Protein 7Y8I (pdb70)

Organism: Olivierus martensii (NCBI:txid34649)

B-factor: mean 29.44, std 17.91, range [4.63, 102.07]

Structure (mmCIF, N/CA/C/O backbone):
data_7Y8I
#
_entry.id   7Y8I
#
_cell.length_a   69.113
_cell.length_b   85.776
_cell.length_c   106.238
_cell.angle_alpha   90.000
_cell.angle_beta   90.000
_cell.angle_gamma   90.000
#
_symmetry.space_group_name_H-M   'P 21 21 21'
#
loop_
_entity.id
_entity.type
_entity.pdbx_description
1 polymer Dscam
2 non-polymer 'PHOSPHATE ION'
3 non-polymer 'ISOPROPYL ALCOHOL'
4 non-polymer 'CHLORIDE ION'
5 non-polymer DI(HYDROXYETHYL)ETHER
6 water water
#
loop_
_atom_site.group_PDB
_atom_site.id
_atom_site.type_symbol
_atom_site.label_atom_id
_atom_site.label_alt_id
_atom_site.label_comp_id
_atom_site.label_asym_id
_atom_site.label_entity_id
_atom_site.label_seq_id
_atom_site.pdbx_PDB_ins_code
_atom_site.Cartn_x
_atom_site.Cartn_y
_atom_site.Cartn_z
_atom_site.occupancy
_atom_site.B_iso_or_equiv
_atom_site.auth_seq_id
_atom_site.auth_comp_id
_atom_site.auth_asym_id
_atom_site.auth_atom_id
_atom_site.pdbx_PDB_model_num
ATOM 1 N N . PRO A 1 4 ? 13.87366 28.21167 3.39236 1.000 47.06551 495 PRO A N 1
ATOM 2 C CA . PRO A 1 4 ? 12.48410 28.53765 3.01849 1.000 50.16540 495 PRO A CA 1
ATOM 3 C C . PRO A 1 4 ? 11.48412 27.81567 3.91731 1.000 51.39245 495 PRO A C 1
ATOM 4 O O . PRO A 1 4 ? 11.47876 26.58585 3.92493 1.000 51.67652 495 PRO A O 1
ATOM 15 N N . PRO A 1 5 ? 10.64926 28.56166 4.66814 1.000 53.45441 496 PRO A N 1
ATOM 16 C CA . PRO A 1 5 ? 9.88565 27.91952 5.74653 1.000 57.76877 496 PRO A CA 1
ATOM 17 C C . PRO A 1 5 ? 8.48225 27.47214 5.36161 1.000 51.30441 496 PRO A C 1
ATOM 18 O O . PRO A 1 5 ? 8.04468 27.65163 4.22070 1.000 44.31560 496 PRO A O 1
ATOM 29 N N . LEU A 1 6 ? 7.77791 26.87814 6.33270 1.000 47.01534 497 LEU A N 1
ATOM 30 C CA . LEU A 1 6 ? 6.45172 26.31402 6.13661 1.000 45.88155 497 LEU A CA 1
ATOM 31 C C . LEU A 1 6 ? 5.40845 27.30556 6.62453 1.000 44.63349 497 LEU A C 1
ATOM 32 O O . LEU A 1 6 ? 5.28751 27.50957 7.83995 1.000 45.17769 497 LEU A O 1
ATOM 48 N N . PRO A 1 7 ? 4.64567 27.94627 5.74061 1.000 40.64237 498 PRO A N 1
ATOM 49 C CA . PRO A 1 7 ? 3.64112 28.90609 6.21148 1.000 36.29312 498 PRO A CA 1
ATOM 50 C C . PRO A 1 7 ? 2.66424 28.25215 7.17257 1.000 31.25242 498 PRO A C 1
ATOM 51 O O . PRO A 1 7 ? 2.35341 27.06322 7.06552 1.000 32.09530 498 PRO A O 1
ATOM 62 N N . SER A 1 8 ? 2.19679 29.04614 8.13586 1.000 28.92533 499 SER A N 1
ATOM 63 C CA . SER A 1 8 ? 1.11271 28.65298 9.02750 1.000 27.34542 499 SER A CA 1
ATOM 64 C C . SER A 1 8 ? -0.15961 29.28136 8.46742 1.000 28.64365 499 SER A C 1
ATOM 65 O O . SER A 1 8 ? -0.31525 30.50843 8.48888 1.000 28.90204 499 SER A O 1
ATOM 73 N N . ILE A 1 9 ? -1.05371 28.45163 7.95397 1.000 24.91837 500 ILE A N 1
ATOM 74 C CA . ILE A 1 9 ? -2.22764 28.93713 7.24204 1.000 27.54297 500 ILE A CA 1
ATOM 75 C C . ILE A 1 9 ? -3.46979 28.65328 8.07230 1.000 23.31148 500 ILE A C 1
ATOM 76 O O . ILE A 1 9 ? -3.52581 27.69032 8.84672 1.000 20.39372 500 ILE A O 1
ATOM 92 N N . SER A 1 10 ? -4.47102 29.51627 7.90206 1.000 16.60243 501 SER A N 1
ATOM 93 C CA . SER A 1 10 ? -5.71299 29.46417 8.65709 1.000 17.53431 501 SER A CA 1
ATOM 94 C C . SER A 1 10 ? -6.87866 29.80057 7.73830 1.000 17.77389 501 SER A C 1
ATOM 95 O O . SER A 1 10 ? -6.80025 30.74047 6.93846 1.000 18.25464 501 SER A O 1
ATOM 103 N N . ILE A 1 11 ? -7.96625 29.05192 7.88104 1.000 9.06433 502 ILE A N 1
ATOM 104 C CA . ILE A 1 11 ? -9.13415 29.17412 7.02324 1.000 12.09772 502 ILE A CA 1
ATOM 105 C C . ILE A 1 11 ? -10.28944 29.78787 7.80188 1.000 11.52174 502 ILE A C 1
ATOM 106 O O . ILE A 1 11 ? -10.47097 29.52388 8.99882 1.000 9.21926 502 ILE A O 1
ATOM 122 N N . SER A 1 12 ? -11.06911 30.61160 7.11324 1.000 10.68369 503 SER A N 1
ATOM 123 C CA . SER A 1 12 ? -12.22496 31.26436 7.70978 1.000 9.45075 503 SER A CA 1
ATOM 124 C C . SER A 1 12 ? -13.19366 31.61551 6.58996 1.000 12.11552 503 SER A C 1
ATOM 125 O O . SER A 1 12 ? -12.91288 31.38856 5.40726 1.000 10.03868 503 SER A O 1
ATOM 133 N N . HIS A 1 13 ? -14.32944 32.20106 6.97310 1.000 10.48148 504 HIS A N 1
ATOM 134 C CA . HIS A 1 13 ? -15.35483 32.65289 6.03961 1.000 10.01245 504 HIS A CA 1
ATOM 135 C C . HIS A 1 13 ? -15.69838 31.56889 5.01586 1.000 9.40690 504 HIS A C 1
ATOM 136 O O . HIS A 1 13 ? -15.63221 31.77540 3.81446 1.000 12.85604 504 HIS A O 1
ATOM 149 N N . VAL A 1 14 ? -16.08994 30.40354 5.50841 1.000 11.66453 505 VAL A N 1
ATOM 150 C CA . VAL A 1 14 ? -16.40479 29.27968 4.63307 1.000 11.16094 505 VAL A CA 1
ATOM 151 C C . VAL A 1 14 ? -17.87033 29.41748 4.23176 1.000 16.10411 505 VAL A C 1
ATOM 152 O O . VAL A 1 14 ? -18.76297 29.16685 5.04510 1.000 15.88726 505 VAL A O 1
ATOM 165 N N . THR A 1 15 ? -18.11122 29.83497 2.98782 1.000 12.08110 506 THR A N 1
ATOM 166 C CA . THR A 1 15 ? -19.44671 30.02756 2.44133 1.000 15.28902 506 THR A CA 1
ATOM 167 C C . THR A 1 15 ? -19.76123 28.92076 1.42981 1.000 13.68891 506 THR A C 1
ATOM 168 O O . THR A 1 15 ? -18.99924 27.97182 1.26193 1.000 12.71595 506 THR A O 1
ATOM 179 N N . SER A 1 16 ? -20.90799 29.03961 0.75789 1.000 9.81579 507 SER A N 1
ATOM 180 C CA . SER A 1 16 ? -21.31696 28.06190 -0.23235 1.000 10.40257 507 SER A CA 1
ATOM 181 C C . SER A 1 16 ? -20.53779 28.20927 -1.53607 1.000 15.37300 507 SER A C 1
ATOM 182 O O . SER A 1 16 ? -20.66432 27.34576 -2.41919 1.000 12.26328 507 SER A O 1
ATOM 190 N N . SER A 1 17 ? -19.72733 29.26584 -1.66785 1.000 12.54305 508 SER A N 1
ATOM 191 C CA . SER A 1 17 ? -18.97218 29.46909 -2.89897 1.000 14.71067 508 SER A CA 1
ATOM 192 C C . SER A 1 17 ? -17.58963 30.07985 -2.68285 1.000 9.18375 508 SER A C 1
ATOM 193 O O . SER A 1 17 ? -16.94826 30.46039 -3.67191 1.000 12.14226 508 SER A O 1
ATOM 201 N N . SER A 1 18 ? -17.09661 30.17513 -1.45295 1.000 9.10870 509 SER A N 1
ATOM 202 C CA . SER A 1 18 ? -15.81447 30.82863 -1.21661 1.000 10.81854 509 SER A CA 1
ATOM 203 C C . SER A 1 18 ? -15.26052 30.44754 0.15014 1.000 9.36128 509 SER A C 1
ATOM 204 O O . SER A 1 18 ? -15.99284 29.99399 1.04611 1.000 9.67885 509 SER A O 1
ATOM 212 N N . VAL A 1 19 ? -13.93585 30.63820 0.28818 1.000 9.62836 510 VAL A N 1
ATOM 213 C CA . VAL A 1 19 ? -13.24022 30.54055 1.56311 1.000 8.31068 510 VAL A CA 1
ATOM 214 C C . VAL A 1 19 ? -12.17035 31.61776 1.59649 1.000 8.41514 510 VAL A C 1
ATOM 215 O O . VAL A 1 19 ? -11.70279 32.09424 0.56189 1.000 10.27028 510 VAL A O 1
ATOM 228 N N . GLN A 1 20 ? -11.75072 31.96419 2.80161 1.000 8.54878 511 GLN A N 1
ATOM 229 C CA . GLN A 1 20 ? -10.67175 32.91277 3.01877 1.000 12.77657 511 GLN A CA 1
ATOM 230 C C . GLN A 1 20 ? -9.51454 32.19478 3.69860 1.000 14.98352 511 GLN A C 1
ATOM 231 O O . GLN A 1 20 ? -9.71357 31.43813 4.65167 1.000 11.98427 511 GLN A O 1
ATOM 245 N N . LEU A 1 21 ? -8.31993 32.42324 3.19163 1.000 14.29071 512 LEU A N 1
ATOM 246 C CA . LEU A 1 21 ? -7.09155 31.90008 3.76135 1.000 13.60367 512 LEU A CA 1
ATOM 247 C C . LEU A 1 21 ? -6.31624 33.06858 4.35131 1.000 16.58693 512 LEU A C 1
ATOM 248 O O . LEU A 1 21 ? -6.28200 34.16121 3.77172 1.000 14.06979 512 LEU A O 1
ATOM 264 N N . ASN A 1 22 ? -5.73583 32.84191 5.52939 1.000 15.06948 513 ASN A N 1
ATOM 265 C CA . ASN A 1 22 ? -4.82935 33.78200 6.17687 1.000 23.97846 513 ASN A CA 1
ATOM 266 C C . ASN A 1 22 ? -3.54133 33.04502 6.52754 1.000 25.07918 513 ASN A C 1
ATOM 267 O O . ASN A 1 22 ? -3.54745 31.83030 6.74887 1.000 22.58833 513 ASN A O 1
ATOM 278 N N . TRP A 1 23 ? -2.42811 33.77228 6.55225 1.000 23.38688 514 TRP A N 1
ATOM 279 C CA . TRP A 1 23 ? -1.16609 33.11839 6.87159 1.000 27.63830 514 TRP A CA 1
ATOM 280 C C . TRP A 1 23 ? -0.15826 34.13940 7.37535 1.000 33.50004 514 TRP A C 1
ATOM 281 O O . TRP A 1 23 ? -0.37473 35.34967 7.30523 1.000 28.96786 514 TRP A O 1
ATOM 302 N N . GLU A 1 24 ? 0.94062 33.61725 7.91551 1.000 38.05164 515 GLU A N 1
ATOM 303 C CA . GLU A 1 24 ? 2.11033 34.41170 8.27662 1.000 48.41643 515 GLU A CA 1
ATOM 304 C C . GLU A 1 24 ? 3.34867 33.55521 8.01184 1.000 46.11776 515 GLU A C 1
ATOM 305 O O . GLU A 1 24 ? 3.25013 32.32230 7.94769 1.000 41.01019 515 GLU A O 1
ATOM 317 N N . GLN A 1 36 ? 7.30308 36.22140 -2.22885 1.000 35.61325 527 GLN A N 1
ATOM 318 C CA . GLN A 1 36 ? 6.55275 35.50539 -3.25268 1.000 40.57913 527 GLN A CA 1
ATOM 319 C C . GLN A 1 36 ? 5.94017 34.24730 -2.62219 1.000 42.14092 527 GLN A C 1
ATOM 320 O O . GLN A 1 36 ? 6.45876 33.71568 -1.64139 1.000 34.33173 527 GLN A O 1
ATOM 333 N N . TYR A 1 37 ? 4.82647 33.80193 -3.20117 1.000 45.49687 528 TYR A N 1
ATOM 334 C CA . TYR A 1 37 ? 4.17661 32.58079 -2.76426 1.000 37.61050 528 TYR A CA 1
ATOM 335 C C . TYR A 1 37 ? 3.70492 31.78927 -3.97166 1.000 37.07737 528 TYR A C 1
ATOM 336 O O . TYR A 1 37 ? 3.61696 32.30557 -5.08651 1.000 36.84522 528 TYR A O 1
ATOM 354 N N . LEU A 1 38 ? 3.39408 30.52410 -3.72346 1.000 29.81330 529 LEU A N 1
ATOM 355 C CA . LEU A 1 38 ? 2.71385 29.65988 -4.67714 1.000 22.94923 529 LEU A CA 1
ATOM 356 C C . LEU A 1 38 ? 1.47072 29.14718 -3.96498 1.000 21.85645 529 LEU A C 1
ATOM 357 O O . LEU A 1 38 ? 1.57135 28.54256 -2.89199 1.000 18.50351 529 LEU A O 1
ATOM 373 N N . LEU A 1 39 ? 0.30622 29.47343 -4.51224 1.000 19.62599 530 LEU A N 1
ATOM 374 C CA . LEU A 1 39 ? -0.98251 29.03431 -3.99180 1.000 14.55023 530 LEU A CA 1
ATOM 375 C C . LEU A 1 39 ? -1.61998 28.14730 -5.05131 1.000 12.62774 530 LEU A C 1
ATOM 376 O O . LEU A 1 39 ? -1.62638 28.50256 -6.23688 1.000 13.44924 530 LEU A O 1
ATOM 392 N N . GLU A 1 40 ? -2.12027 26.99187 -4.63390 1.000 11.90617 531 GLU A N 1
ATOM 393 C CA . GLU A 1 40 ? -2.82003 26.08643 -5.52594 1.000 9.08617 531 GLU A CA 1
ATOM 394 C C . GLU A 1 40 ? -4.07999 25.59661 -4.83966 1.000 8.82589 531 GLU A C 1
ATOM 395 O O . GLU A 1 40 ? -4.18049 25.58666 -3.60891 1.000 10.59558 531 GLU A O 1
ATOM 407 N N . PHE A 1 41 ? -5.04566 25.16861 -5.65491 1.000 9.05698 532 PHE A N 1
ATOM 408 C CA . PHE A 1 41 ? -6.25375 24.54179 -5.13759 1.000 8.97705 532 PHE A CA 1
ATOM 409 C C . PHE A 1 41 ? -6.64989 23.41395 -6.07452 1.000 9.29106 532 PHE A C 1
ATOM 410 O O . PHE A 1 41 ? -6.15346 23.29965 -7.20501 1.000 9.18999 532 PHE A O 1
ATOM 427 N N . ARG A 1 42 ? -7.53765 22.55598 -5.57309 1.000 9.17321 533 ARG A N 1
ATOM 428 C CA . ARG A 1 42 ? -8.07514 21.47534 -6.37740 1.000 5.98442 533 ARG A CA 1
ATOM 429 C C . ARG A 1 42 ? -9.38115 20.96358 -5.78879 1.000 11.96241 533 ARG A C 1
ATOM 430 O O . ARG A 1 42 ? -9.58503 20.98090 -4.57217 1.000 7.83686 533 ARG A O 1
ATOM 451 N N . GLY A 1 43 ? -10.26111 20.50360 -6.67395 1.000 8.97597 534 GLY A N 1
ATOM 452 C CA . GLY A 1 43 ? -11.31959 19.61518 -6.24910 1.000 13.02190 534 GLY A CA 1
ATOM 453 C C . GLY A 1 43 ? -10.73643 18.29744 -5.77617 1.000 19.33487 534 GLY A C 1
ATOM 454 O O . GLY A 1 43 ? -9.68348 17.85201 -6.23088 1.000 16.98364 534 GLY A O 1
ATOM 458 N N . ASP A 1 44 ? -11.41702 17.67248 -4.82120 1.000 19.54578 535 ASP A N 1
ATOM 459 C CA . ASP A 1 44 ? -10.81961 16.54210 -4.11527 1.000 30.39713 535 ASP A CA 1
ATOM 460 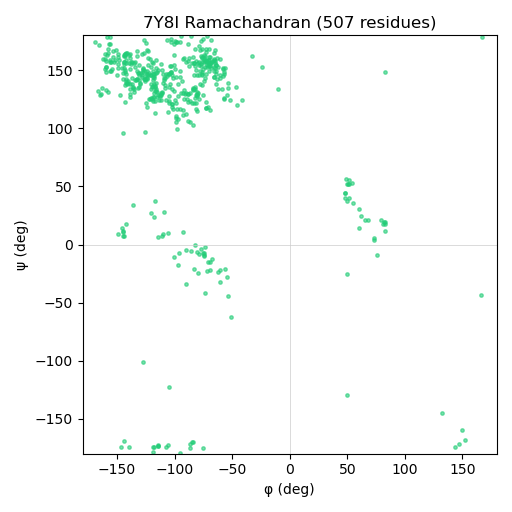C C . ASP A 1 44 ? -10.35071 15.47184 -5.09573 1.000 18.91303 535 ASP A C 1
ATOM 461 O O . ASP A 1 44 ? -11.09329 15.04712 -5.98060 1.000 24.22871 535 ASP A O 1
ATOM 470 N N . ASN A 1 45 ? -9.09496 15.06576 -4.94759 1.000 30.27806 536 ASN A N 1
ATOM 471 C CA . ASN A 1 45 ? -8.45990 13.98076 -5.68326 1.000 29.81972 536 ASN A CA 1
ATOM 472 C C . ASN A 1 45 ? -8.15518 14.32735 -7.13002 1.000 22.71424 536 ASN A C 1
ATOM 473 O O . ASN A 1 45 ? -7.66520 13.46131 -7.86096 1.000 28.43619 536 ASN A O 1
ATOM 484 N N . LYS A 1 46 ? -8.40016 15.56004 -7.56324 1.000 18.62116 537 LYS A N 1
ATOM 485 C CA . LYS A 1 46 ? -8.10662 15.97594 -8.92461 1.000 18.30776 537 LYS A CA 1
ATOM 486 C C . LYS A 1 46 ? -6.74332 16.65113 -8.97779 1.000 20.66225 537 LYS A C 1
ATOM 487 O O . LYS A 1 46 ? -6.02325 16.74735 -7.98147 1.000 19.00849 537 LYS A O 1
ATOM 506 N N . ASP A 1 47 ? -6.36927 17.09604 -10.17477 1.000 15.43785 538 ASP A N 1
ATOM 507 C CA . ASP A 1 47 ? -5.10242 17.78912 -10.34085 1.000 13.47276 538 ASP A CA 1
ATOM 508 C C . ASP A 1 47 ? -5.16789 19.18880 -9.75725 1.000 11.92289 538 ASP A C 1
ATOM 509 O O . ASP A 1 47 ? -6.23158 19.82524 -9.72474 1.000 14.21392 538 ASP A O 1
ATOM 518 N N . TRP A 1 48 ? -4.00266 19.67940 -9.34146 1.000 9.79981 539 TRP A N 1
ATOM 519 C CA . TRP A 1 48 ? -3.88217 20.98263 -8.71283 1.000 12.56777 539 TRP A CA 1
ATOM 520 C C . TRP A 1 48 ? -3.90296 22.08754 -9.75501 1.000 11.87634 539 TRP A C 1
ATOM 521 O O . TRP A 1 48 ? -3.39142 21.93279 -10.86436 1.000 15.37933 539 TRP A O 1
ATOM 542 N N . ILE A 1 49 ? -4.48588 23.21799 -9.37567 1.000 11.22502 540 ILE A N 1
ATOM 543 C CA . ILE A 1 49 ? -4.57172 24.41128 -10.20834 1.000 8.65440 540 ILE A CA 1
ATOM 544 C C . ILE A 1 49 ? -3.80956 25.53890 -9.51479 1.000 13.17705 540 ILE A C 1
ATOM 545 O O . ILE A 1 49 ? -4.11073 25.88507 -8.36871 1.000 11.08924 540 ILE A O 1
ATOM 561 N N . LYS A 1 50 ? -2.83427 26.12013 -10.21293 1.000 12.38219 541 LYS A N 1
ATOM 562 C CA . LYS A 1 50 ? -2.02881 27.18971 -9.64110 1.000 12.03529 541 LYS A CA 1
ATOM 563 C C . LYS A 1 50 ? -2.78303 28.51406 -9.70330 1.000 12.96161 541 LYS A C 1
ATOM 564 O O . LYS A 1 50 ? -3.27918 28.91345 -10.76565 1.000 15.22747 541 LYS A O 1
ATOM 583 N N . LEU A 1 51 ? -2.83314 29.21086 -8.57507 1.000 11.26380 542 LEU A N 1
ATOM 584 C CA . LEU A 1 51 ? -3.61626 30.42735 -8.45708 1.000 15.86351 542 LEU A CA 1
ATOM 585 C C . LEU A 1 51 ? -2.71461 31.65242 -8.46333 1.000 20.98071 542 LEU A C 1
ATOM 586 O O . LEU A 1 51 ? -1.58518 31.62628 -7.96355 1.000 17.87006 542 LEU A O 1
ATOM 602 N N . HIS A 1 52 ? -3.23045 32.73231 -9.02726 1.000 18.96354 543 HIS A N 1
ATOM 603 C CA . HIS A 1 52 ? -2.54082 34.01245 -8.98551 1.000 24.15356 543 HIS A CA 1
ATOM 604 C C . HIS A 1 52 ? -2.82350 34.66249 -7.64040 1.000 24.98714 543 HIS A C 1
ATOM 605 O O . HIS A 1 52 ? -3.98300 34.85485 -7.26909 1.000 26.49753 543 HIS A O 1
ATOM 618 N N . ILE A 1 53 ? -1.77234 34.96376 -6.89192 1.000 25.88229 544 ILE A N 1
ATOM 619 C CA . ILE A 1 53 ? -1.90309 35.76306 -5.67694 1.000 33.44585 544 ILE A CA 1
ATOM 620 C C . ILE A 1 53 ? -0.78128 36.79647 -5.68070 1.000 34.21955 544 ILE A C 1
ATOM 621 O O . ILE A 1 53 ? 0.38563 36.45333 -5.93649 1.000 32.00116 544 ILE A O 1
ATOM 637 N N . PRO A 1 54 ? -1.07118 38.05501 -5.38527 1.000 39.09349 545 PRO A N 1
ATOM 638 C CA . PRO A 1 54 ? -0.02786 39.08092 -5.44419 1.000 50.18818 545 PRO A CA 1
ATOM 639 C C . PRO A 1 54 ? 0.89760 39.01618 -4.23859 1.000 45.89047 545 PRO A C 1
ATOM 640 O O . PRO A 1 54 ? 0.59147 38.41359 -3.20613 1.000 42.86364 545 PRO A O 1
ATOM 651 N N . ASN A 1 55 ? 2.05646 39.65138 -4.39845 1.000 46.78861 546 ASN A N 1
ATOM 652 C CA . ASN A 1 55 ? 3.02468 39.72450 -3.31811 1.000 45.64866 546 ASN A CA 1
ATOM 653 C C . ASN A 1 55 ? 2.53454 40.68831 -2.23957 1.000 40.03135 546 ASN A C 1
ATOM 654 O O . ASN A 1 55 ? 1.60352 41.47509 -2.43946 1.000 42.13459 546 ASN A O 1
ATOM 665 N N . ASN A 1 56 ? 3.17605 40.61201 -1.07471 1.000 46.05356 547 ASN A N 1
ATOM 666 C CA . ASN A 1 56 ? 2.84866 41.48191 0.05321 1.000 45.64965 547 ASN A CA 1
ATOM 667 C C . ASN A 1 56 ? 1.36434 41.38247 0.40436 1.000 53.28626 547 ASN A C 1
ATOM 668 O O . ASN A 1 56 ? 0.72011 42.36348 0.78205 1.000 55.89663 547 ASN A O 1
ATOM 679 N N . ARG A 1 57 ? 0.81917 40.17422 0.26870 1.000 54.04191 548 ARG A N 1
ATOM 680 C CA . ARG A 1 57 ? -0.51982 39.83781 0.72839 1.000 46.05966 548 ARG A CA 1
ATOM 681 C C . ARG A 1 57 ? -0.39936 38.78591 1.81727 1.000 38.91347 548 ARG A C 1
ATOM 682 O O . ARG A 1 57 ? 0.43824 37.88089 1.72056 1.000 35.50398 548 ARG A O 1
ATOM 703 N N . LYS A 1 58 ? -1.20197 38.91899 2.87157 1.000 35.71208 549 LYS A N 1
ATOM 704 C CA . LYS A 1 58 ? -1.21726 37.95138 3.96117 1.000 32.48877 549 LYS A CA 1
ATOM 705 C C . LYS A 1 58 ? -2.54867 37.20941 4.04322 1.000 27.21524 549 LYS A C 1
ATOM 706 O O . LYS A 1 58 ? -2.76912 36.43968 4.98477 1.000 22.81718 549 LYS A O 1
ATOM 725 N N . SER A 1 59 ? -3.43944 37.41372 3.07792 1.000 21.62920 550 SER A N 1
ATOM 726 C CA . SER A 1 59 ? -4.73912 36.76017 3.08067 1.000 22.96556 550 SER A CA 1
ATOM 727 C C . SER A 1 59 ? -5.21428 36.65519 1.63922 1.000 23.68392 550 SER A C 1
ATOM 728 O O . SER A 1 59 ? -4.65787 37.28222 0.73181 1.000 19.77255 550 SER A O 1
ATOM 736 N N . PHE A 1 60 ? -6.24601 35.84083 1.42491 1.000 17.89567 551 PHE A N 1
ATOM 737 C CA . PHE A 1 60 ? -6.68457 35.57063 0.06153 1.000 16.11021 551 PHE A CA 1
ATOM 738 C C . PHE A 1 60 ? -8.07443 34.96484 0.10727 1.000 17.23354 551 PHE A C 1
ATOM 739 O O . PHE A 1 60 ? -8.30872 34.01851 0.86096 1.000 12.42851 551 PHE A O 1
ATOM 756 N N . VAL A 1 61 ? -8.99301 35.51358 -0.68167 1.000 16.31623 552 VAL A N 1
ATOM 757 C CA . VAL A 1 61 ? -10.34522 34.97614 -0.78153 1.000 13.96445 552 VAL A CA 1
ATOM 758 C C . VAL A 1 61 ? -10.43806 34.19272 -2.08034 1.000 16.30093 552 VAL A C 1
ATOM 759 O O . VAL A 1 61 ? -10.24877 34.75276 -3.16612 1.000 16.46100 552 VAL A O 1
ATOM 772 N N . LEU A 1 62 ? -10.69832 32.89500 -1.96965 1.000 13.69397 553 LEU A N 1
ATOM 773 C CA . LEU A 1 62 ? -10.93597 32.04737 -3.13646 1.000 13.77740 553 LEU A CA 1
ATOM 774 C C . LEU A 1 62 ? -12.44288 32.03182 -3.38119 1.000 13.43453 553 LEU A C 1
ATOM 775 O O . LEU A 1 62 ? -13.20537 31.49339 -2.56754 1.000 12.94783 553 LEU A O 1
ATOM 791 N N . ASN A 1 63 ? -12.87417 32.64226 -4.47806 1.000 15.36772 554 ASN A N 1
ATOM 792 C CA . ASN A 1 63 ? -14.28113 32.69044 -4.84413 1.000 13.28353 554 ASN A CA 1
ATOM 793 C C . ASN A 1 63 ? -14.57249 31.68687 -5.96402 1.000 14.73977 554 ASN A C 1
ATOM 794 O O . ASN A 1 63 ? -13.68051 31.00934 -6.47459 1.000 14.08506 554 ASN A O 1
ATOM 805 N N . GLY A 1 64 ? -15.84676 31.59223 -6.35336 1.000 14.32898 555 GLY A N 1
ATOM 806 C CA . GLY A 1 64 ? -16.22208 30.81470 -7.52548 1.000 12.27497 555 GLY A CA 1
ATOM 807 C C . GLY A 1 64 ? -16.29656 29.31861 -7.33928 1.000 11.04954 555 GLY A C 1
ATOM 808 O O . GLY A 1 64 ? -16.23764 28.57775 -8.32515 1.000 13.54939 555 GLY A O 1
ATOM 812 N N . LEU A 1 65 ? -16.43787 28.84804 -6.11104 1.000 7.71304 556 LEU A N 1
ATOM 813 C CA . LEU A 1 65 ? -16.48574 27.42301 -5.81689 1.000 11.25090 556 LEU A CA 1
ATOM 814 C C . LEU A 1 65 ? -17.91386 26.89300 -5.85574 1.000 10.58391 556 LEU A C 1
ATOM 815 O O . LEU A 1 65 ? -18.87363 27.63496 -5.66975 1.000 13.53964 556 LEU A O 1
ATOM 831 N N . ASP A 1 66 ? -18.03302 25.58285 -6.08451 1.000 8.23558 557 ASP A N 1
ATOM 832 C CA . ASP A 1 66 ? -19.30278 24.89414 -5.94966 1.000 8.05641 557 ASP A CA 1
ATOM 833 C C . ASP A 1 66 ? -19.66246 24.70650 -4.47708 1.000 12.98303 557 ASP A C 1
ATOM 834 O O . ASP A 1 66 ? -18.79833 24.69754 -3.59455 1.000 9.19316 557 ASP A O 1
ATOM 843 N N . SER A 1 67 ? -20.96102 24.54452 -4.21642 1.000 8.14346 558 SER A N 1
ATOM 844 C CA . SER A 1 67 ? -21.45945 24.34752 -2.86582 1.000 9.34738 558 SER A CA 1
ATOM 845 C C . SER A 1 67 ? -21.38133 22.87432 -2.47230 1.000 12.30142 558 SER A C 1
ATOM 846 O O . SER A 1 67 ? -21.34718 21.97013 -3.31193 1.000 9.75486 558 SER A O 1
ATOM 854 N N . SER A 1 68 ? -21.32389 22.65386 -1.16041 1.000 9.86922 559 SER A N 1
ATOM 855 C CA . SER A 1 68 ? -21.24665 21.32691 -0.55508 1.000 9.35092 559 SER A CA 1
ATOM 856 C C . SER A 1 68 ? -20.18633 20.44900 -1.19798 1.000 14.98059 559 SER A C 1
ATOM 857 O O . SER A 1 68 ? -20.38186 19.24089 -1.37043 1.000 10.94248 559 SER A O 1
ATOM 865 N N . ARG A 1 69 ? -19.02808 21.04400 -1.51985 1.000 8.94762 560 ARG A N 1
ATOM 866 C CA . ARG A 1 69 ? -17.99562 20.31272 -2.24154 1.000 7.43403 560 ARG A CA 1
ATOM 867 C C . ARG A 1 69 ? -16.66365 20.35796 -1.50580 1.000 11.17725 560 ARG A C 1
ATOM 868 O O . ARG A 1 69 ? -16.27730 21.38977 -0.95333 1.000 6.90286 560 ARG A O 1
ATOM 889 N N . ARG A 1 70 ? -15.96475 19.22806 -1.52309 1.000 10.45680 561 ARG A N 1
ATOM 890 C CA . ARG A 1 70 ? -14.64631 19.10987 -0.90800 1.000 13.85970 561 ARG A CA 1
ATOM 891 C C . ARG A 1 70 ? -13.56838 19.67566 -1.82620 1.000 14.24118 561 ARG A C 1
ATOM 892 O O . ARG A 1 70 ? -13.48707 19.30439 -2.99893 1.000 10.76581 561 ARG A O 1
ATOM 913 N N . TYR A 1 71 ? -12.73028 20.55559 -1.27467 1.000 10.36126 562 TYR A N 1
ATOM 914 C CA . TYR A 1 71 ? -11.58448 21.12036 -1.96231 1.000 9.80363 562 TYR A CA 1
ATOM 915 C C . TYR A 1 71 ? -10.36621 21.03561 -1.05690 1.000 12.72409 562 TYR A C 1
ATOM 916 O O . TYR A 1 71 ? -10.46588 20.82083 0.15967 1.000 9.45075 562 TYR A O 1
ATOM 934 N N . GLN A 1 72 ? -9.20712 21.25348 -1.65840 1.000 12.01721 563 GLN A N 1
ATOM 935 C CA . GLN A 1 72 ? -7.97462 21.47006 -0.91708 1.000 11.64484 563 GLN A CA 1
ATOM 936 C C . GLN A 1 72 ? -7.31167 22.74153 -1.41084 1.000 10.93706 563 GLN A C 1
ATOM 937 O O . GLN A 1 72 ? -7.41214 23.09601 -2.58580 1.000 8.77469 563 GLN A O 1
ATOM 951 N N . LEU A 1 73 ? -6.68949 23.45519 -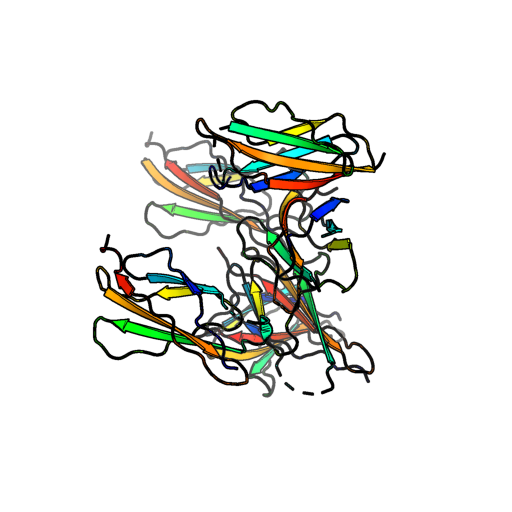0.48378 1.000 8.68202 564 LEU A N 1
ATOM 952 C CA . LEU A 1 73 ? -5.83295 24.58589 -0.78632 1.000 8.45567 564 LEU A CA 1
ATOM 953 C C . LEU A 1 73 ? -4.44293 24.23728 -0.25935 1.000 12.05507 564 LEU A C 1
ATOM 954 O O . LEU A 1 73 ? -4.31272 23.52675 0.74629 1.000 11.74208 564 LEU A O 1
ATOM 970 N N . ARG A 1 74 ? -3.40224 24.70436 -0.94716 1.000 12.85039 565 ARG A N 1
ATOM 971 C CA . ARG A 1 74 ? -2.05239 24.59307 -0.41438 1.000 14.74763 565 ARG A CA 1
ATOM 972 C C . ARG A 1 74 ? -1.25618 25.83744 -0.76529 1.000 12.75093 565 ARG A C 1
ATOM 973 O O . ARG A 1 74 ? -1.44925 26.45163 -1.81521 1.000 12.59858 565 ARG A O 1
ATOM 994 N N . LEU A 1 75 ? -0.35697 26.20067 0.14815 1.000 12.26135 566 LEU A N 1
ATOM 995 C CA . LEU A 1 75 ? 0.44765 27.40995 0.03954 1.000 14.40679 566 LEU A CA 1
ATOM 996 C C . LEU A 1 75 ? 1.88329 27.07749 0.42322 1.000 13.47849 566 LEU A C 1
ATOM 997 O O . LEU A 1 75 ? 2.11071 26.41071 1.43694 1.000 14.13628 566 LEU A O 1
ATOM 1013 N N . ALA A 1 76 ? 2.82772 27.55795 -0.37580 1.000 14.91296 567 ALA A N 1
ATOM 1014 C CA . ALA A 1 76 ? 4.25063 27.46224 -0.08772 1.000 16.75905 567 ALA A CA 1
ATOM 1015 C C . ALA A 1 76 ? 4.85738 28.84993 -0.23411 1.000 20.73825 567 ALA A C 1
ATOM 1016 O O . ALA A 1 76 ? 4.39675 29.66595 -1.03920 1.000 20.55576 567 ALA A O 1
ATOM 1023 N N . ALA A 1 77 ? 5.87566 29.12040 0.56755 1.000 19.73446 568 ALA A N 1
ATOM 1024 C CA . ALA A 1 77 ? 6.57722 30.39328 0.50364 1.000 24.18128 568 ALA A CA 1
ATOM 1025 C C . ALA A 1 77 ? 7.80914 30.25870 -0.38667 1.000 28.83123 568 ALA A C 1
ATOM 1026 O O . ALA A 1 77 ? 8.41313 29.18721 -0.49202 1.000 30.78214 568 ALA A O 1
ATOM 1033 N N . TYR A 1 78 ? 8.16223 31.36385 -1.03721 1.000 32.51084 569 TYR A N 1
ATOM 1034 C CA . TYR A 1 78 ? 9.26018 31.42984 -1.98697 1.000 37.65242 569 TYR A CA 1
ATOM 1035 C C . TYR A 1 78 ? 10.31124 32.40705 -1.47493 1.000 42.86072 569 TYR A C 1
ATOM 1036 O O . TYR A 1 78 ? 9.98578 33.41464 -0.83490 1.000 43.23330 569 TYR A O 1
ATOM 1054 N N . ASN A 1 79 ? 11.57413 32.11166 -1.77005 1.000 46.56952 570 ASN A N 1
ATOM 1055 C CA . ASN A 1 79 ? 12.63331 33.11868 -1.74229 1.000 52.13198 570 ASN A CA 1
ATOM 1056 C C . ASN A 1 79 ? 13.53783 32.84829 -2.94096 1.000 45.46475 570 ASN A C 1
ATOM 1057 O O . ASN A 1 79 ? 13.24840 31.98135 -3.77442 1.000 38.78364 570 ASN A O 1
ATOM 1068 N N . ARG A 1 80 ? 14.64320 33.59210 -3.03450 1.000 53.16882 571 ARG A N 1
ATOM 1069 C CA . ARG A 1 80 ? 15.48442 33.50080 -4.22558 1.000 59.38549 571 ARG A CA 1
ATOM 1070 C C . ARG A 1 80 ? 16.06597 32.10626 -4.42129 1.000 49.14378 571 ARG A C 1
ATOM 1071 O O . ARG A 1 80 ? 16.40847 31.74141 -5.55242 1.000 49.01634 571 ARG A O 1
ATOM 1075 N N . TYR A 1 81 ? 16.17387 31.31613 -3.35335 1.000 41.67821 572 TYR A N 1
ATOM 1076 C CA . TYR A 1 81 ? 16.75294 29.98329 -3.46108 1.000 45.55380 572 TYR A CA 1
ATOM 1077 C C . TYR A 1 81 ? 15.74803 28.93608 -3.92869 1.000 46.86105 572 TYR A C 1
ATOM 1078 O O . TYR A 1 81 ? 16.15995 27.88198 -4.42511 1.000 39.42590 572 TYR A O 1
ATOM 1096 N N . GLY A 1 82 ? 14.45578 29.19337 -3.77547 1.000 44.46821 573 GLY A N 1
ATOM 1097 C CA . GLY A 1 82 ? 13.43221 28.23937 -4.15089 1.000 35.17476 573 GLY A CA 1
ATOM 1098 C C . GLY A 1 82 ? 12.24473 28.35906 -3.21611 1.000 34.29238 573 GLY A C 1
ATOM 1099 O O . GLY A 1 82 ? 12.16612 29.27059 -2.39767 1.000 30.46830 573 GLY A O 1
ATOM 1103 N N . ARG A 1 83 ? 11.31404 27.41687 -3.35988 1.000 27.01284 574 ARG A N 1
ATOM 1104 C CA . ARG A 1 83 ? 10.16089 27.34558 -2.47737 1.000 29.67561 574 ARG A CA 1
ATOM 1105 C C . ARG A 1 83 ? 10.33784 26.27504 -1.40560 1.000 24.60848 574 ARG A C 1
ATOM 1106 O O . ARG A 1 83 ? 11.03585 25.27544 -1.60147 1.000 20.86299 574 ARG A O 1
ATOM 1127 N N . GLY A 1 84 ? 9.65095 26.47473 -0.29134 1.000 19.72575 575 GLY A N 1
ATOM 1128 C CA . GLY A 1 84 ? 9.56365 25.47728 0.74397 1.000 19.58319 575 GLY A CA 1
ATOM 1129 C C . GLY A 1 84 ? 8.47130 24.46614 0.46092 1.000 18.94360 575 GLY A C 1
ATOM 1130 O O . GLY A 1 84 ? 7.90105 24.38557 -0.62829 1.000 14.88063 575 GLY A O 1
ATOM 1134 N N . ASP A 1 85 ? 8.20038 23.65685 1.47267 1.000 11.99198 576 ASP A N 1
ATOM 1135 C CA . ASP A 1 85 ? 7.14282 22.66906 1.37710 1.000 19.68789 576 ASP A CA 1
ATOM 1136 C C . ASP A 1 85 ? 5.77381 23.34407 1.44317 1.000 12.92824 576 ASP A C 1
ATOM 1137 O O . ASP A 1 85 ? 5.61939 24.46076 1.93917 1.000 10.62138 576 ASP A O 1
ATOM 1146 N N . PHE A 1 86 ? 4.77059 22.62941 0.94058 1.000 12.45327 577 PHE A N 1
ATOM 1147 C CA . PHE A 1 86 ? 3.40531 23.12513 0.93096 1.000 16.40280 577 PHE A CA 1
ATOM 1148 C C . PHE A 1 86 ? 2.73261 22.88502 2.26697 1.000 14.52081 577 PHE A C 1
ATOM 1149 O O . PHE A 1 86 ? 2.82055 21.79156 2.82491 1.000 14.57702 577 PHE A O 1
ATOM 1166 N N . ALA A 1 87 ? 2.03624 23.90178 2.75973 1.000 13.23296 578 ALA A N 1
ATOM 1167 C CA . ALA A 1 87 ? 1.06301 23.74019 3.84101 1.000 16.16906 578 ALA A CA 1
ATOM 1168 C C . ALA A 1 87 ? -0.30893 23.54756 3.19622 1.000 15.94312 578 ALA A C 1
ATOM 1169 O O . ALA A 1 87 ? -0.68384 24.31502 2.30735 1.000 12.54884 578 ALA A O 1
ATOM 1176 N N . VAL A 1 88 ? -1.03429 22.52452 3.61741 1.000 14.06035 579 VAL A N 1
ATOM 1177 C CA . VAL A 1 88 ? -2.26630 22.12557 2.94778 1.000 17.26501 579 VAL A CA 1
ATOM 1178 C C . VAL A 1 88 ? -3.43648 22.21028 3.91621 1.000 14.45160 579 VAL A C 1
ATOM 1179 O O . VAL A 1 88 ? -3.30045 21.94422 5.11365 1.000 15.40691 579 VAL A O 1
ATOM 1192 N N . ILE A 1 89 ? -4.60290 22.57487 3.38861 1.000 13.49669 580 ILE A N 1
ATOM 1193 C CA . ILE A 1 89 ? -5.84137 22.56536 4.16653 1.000 11.63084 580 ILE A CA 1
ATOM 1194 C C . ILE A 1 89 ? -6.96163 22.01850 3.29173 1.000 9.54504 580 ILE A C 1
ATOM 1195 O O . ILE A 1 89 ? -7.18746 22.50981 2.18075 1.000 11.25641 580 ILE A O 1
ATOM 1211 N N . GLY A 1 90 ? -7.66524 21.01360 3.79878 1.000 11.59488 581 GLY A N 1
ATOM 1212 C CA . GLY A 1 90 ? -8.87823 20.50184 3.16259 1.000 12.48362 581 GLY A CA 1
ATOM 1213 C C . GLY A 1 90 ? -10.10307 21.15281 3.77776 1.000 10.92992 581 GLY A C 1
ATOM 1214 O O . GLY A 1 90 ? -10.13341 21.43189 4.97599 1.000 6.87134 581 GLY A O 1
ATOM 1218 N N . PHE A 1 91 ? -11.10546 21.40801 2.94348 1.000 7.64460 582 PHE A N 1
ATOM 1219 C CA . PHE A 1 91 ? -12.34115 21.98190 3.43478 1.000 9.09984 582 PHE A CA 1
ATOM 1220 C C . PHE A 1 91 ? -13.48511 21.57267 2.51899 1.000 9.28534 582 PHE A C 1
ATOM 1221 O O . PHE A 1 91 ? -13.28553 21.10354 1.39400 1.000 9.97324 582 PHE A O 1
ATOM 1238 N N . THR A 1 92 ? -14.68827 21.69779 3.05777 1.000 9.55619 583 THR A N 1
ATOM 1239 C CA . THR A 1 92 ? -15.92710 21.50408 2.32802 1.000 7.43401 583 THR A CA 1
ATOM 1240 C C . THR A 1 92 ? -16.71568 22.80124 2.39345 1.000 9.92835 583 THR A C 1
ATOM 1241 O O . THR A 1 92 ? -16.93732 23.34803 3.48187 1.000 8.77801 583 THR A O 1
ATOM 1252 N N . THR A 1 93 ? -17.09491 23.30771 1.23019 1.000 7.11530 584 THR A N 1
ATOM 1253 C CA . THR A 1 93 ? -17.88719 24.51889 1.16531 1.000 7.08631 584 THR A CA 1
ATOM 1254 C C . THR A 1 93 ? -19.26009 24.27621 1.78029 1.000 11.31589 584 THR A C 1
ATOM 1255 O O . THR A 1 93 ? -19.73264 23.13820 1.91109 1.000 8.05732 584 THR A O 1
ATOM 1266 N N . ALA A 1 94 ? -19.89341 25.37319 2.16895 1.000 8.25157 585 ALA A N 1
ATOM 1267 C CA . ALA A 1 94 ? -21.18593 25.28669 2.82770 1.000 12.19567 585 ALA A CA 1
ATOM 1268 C C . ALA A 1 94 ? -22.26374 24.90178 1.82377 1.000 12.65238 585 ALA A C 1
ATOM 1269 O O . ALA A 1 94 ? -22.05745 24.90165 0.59925 1.000 10.34748 585 ALA A O 1
ATOM 1276 N N . HIS A 1 95 ? -23.42470 24.55817 2.36816 1.000 14.24082 586 HIS A N 1
ATOM 1277 C CA . HIS A 1 95 ? -24.55534 24.12332 1.57034 1.000 15.25827 586 HIS A CA 1
ATOM 1278 C C . HIS A 1 95 ? -25.27365 25.30559 0.92860 1.000 19.05264 586 HIS A C 1
ATOM 1279 O O . HIS A 1 95 ? -25.21160 26.43731 1.40979 1.000 17.37679 586 HIS A O 1
ATOM 1292 N N . LYS A 1 96 ? -25.98708 25.00722 -0.15491 1.000 21.35702 587 LYS A N 1
ATOM 1293 C CA . LYS A 1 96 ? -26.92337 25.91599 -0.81303 1.000 32.67981 587 LYS A CA 1
ATOM 1294 C C . LYS A 1 96 ? -26.19189 26.96781 -1.62167 1.000 32.72586 587 LYS A C 1
ATOM 1295 O O . LYS A 1 96 ? -26.35055 27.02799 -2.83972 1.000 37.93294 587 LYS A O 1
ATOM 1314 N N . SER B 1 3 ? -26.74436 2.41475 37.72307 1.000 46.06511 494 SER B N 1
ATOM 1315 C CA . SER B 1 3 ? -26.13036 3.67990 37.30659 1.000 65.47507 494 SER B CA 1
ATOM 1316 C C . SER B 1 3 ? -25.45431 4.36142 38.50303 1.000 52.03393 494 SER B C 1
ATOM 1317 O O . SER B 1 3 ? -26.12491 4.74087 39.46164 1.000 50.99266 494 SER B O 1
ATOM 1324 N N . PRO B 1 4 ? -24.13541 4.53933 38.43944 1.000 55.45208 495 PRO B N 1
ATOM 1325 C CA . PRO B 1 4 ? -23.37831 4.90779 39.64706 1.000 51.05474 495 PRO B CA 1
ATOM 1326 C C . PRO B 1 4 ? -23.75468 6.28943 40.14587 1.000 43.69295 495 PRO B C 1
ATOM 1327 O O . PRO B 1 4 ? -24.38001 7.08057 39.42399 1.000 43.93332 495 PRO B O 1
ATOM 1338 N N . PRO B 1 5 ? -23.39193 6.61607 41.37984 1.000 49.01110 496 PRO B N 1
ATOM 1339 C CA . PRO B 1 5 ? -23.76948 7.91171 41.94663 1.000 50.96861 496 PRO B CA 1
ATOM 1340 C C . PRO B 1 5 ? -22.81922 9.02108 41.50885 1.000 50.71362 496 PRO B C 1
ATOM 1341 O O . PRO B 1 5 ? -21.75894 8.78724 40.92631 1.000 41.72164 496 PRO B O 1
ATOM 1352 N N . LEU B 1 6 ? -23.25449 10.25609 41.78687 1.000 40.94277 497 LEU B N 1
ATOM 1353 C CA . LEU B 1 6 ? -22.46940 11.47860 41.67331 1.000 40.45956 497 LEU B CA 1
ATOM 1354 C C . LEU B 1 6 ? -21.05971 11.26111 42.19941 1.000 39.68710 497 LEU B C 1
ATOM 1355 O O . LEU B 1 6 ? -20.90476 10.82805 43.34548 1.000 41.87999 497 LEU B O 1
ATOM 1371 N N . PRO B 1 7 ? -20.01638 11.52695 41.41291 1.000 40.69844 498 PRO B N 1
ATOM 1372 C CA . PRO B 1 7 ? -18.66590 11.54068 41.98816 1.000 33.88412 498 PRO B CA 1
ATOM 1373 C C . PRO B 1 7 ? -18.49222 12.74472 42.90307 1.000 28.94282 498 PRO B C 1
ATOM 1374 O O . PRO B 1 7 ? -19.17302 13.76086 42.77208 1.000 28.72955 498 PRO B O 1
ATOM 1385 N N . SER B 1 8 ? -17.56822 12.62027 43.85037 1.000 31.10485 499 SER B N 1
ATOM 1386 C CA . SER B 1 8 ? -17.13982 13.75386 44.66013 1.000 36.81925 499 SER B CA 1
ATOM 1387 C C . SER B 1 8 ? -15.84157 14.27554 44.04982 1.000 28.41584 499 SER B C 1
ATOM 1388 O O . SER B 1 8 ? -14.87371 13.52893 43.91187 1.000 24.90040 499 SER B O 1
ATOM 1396 N N . ILE B 1 9 ? -15.83720 15.54527 43.66284 1.000 22.12306 500 ILE B N 1
ATOM 1397 C CA . ILE B 1 9 ? -14.73616 16.12822 42.90465 1.000 27.18647 500 ILE B CA 1
ATOM 1398 C C . ILE B 1 9 ? -14.20878 17.34606 43.63947 1.000 20.44079 500 ILE B C 1
ATOM 1399 O O . ILE B 1 9 ? -14.94929 18.03516 44.34431 1.000 20.45101 500 ILE B O 1
ATOM 1415 N N . SER B 1 10 ? -12.91189 17.61007 43.47641 1.000 16.60747 501 SER B N 1
ATOM 1416 C CA . SER B 1 10 ? -12.27869 18.77025 44.09555 1.000 15.46045 501 SER B CA 1
ATOM 1417 C C . SER B 1 10 ? -11.25339 19.32131 43.11747 1.000 12.97769 501 SER B C 1
ATOM 1418 O O . SER B 1 10 ? -10.71318 18.58599 42.29085 1.000 12.57195 501 SER B O 1
ATOM 1426 N N . ILE B 1 11 ? -11.02355 20.62403 43.17537 1.000 9.20561 502 ILE B N 1
ATOM 1427 C CA . ILE B 1 11 ? -10.02317 21.22880 42.32100 1.000 9.49163 502 ILE B CA 1
ATOM 1428 C C . ILE B 1 11 ? -8.85573 21.72328 43.16728 1.000 14.46455 502 ILE B C 1
ATOM 1429 O O . ILE B 1 11 ? -8.98473 22.02150 44.35752 1.000 10.12704 502 ILE B O 1
ATOM 1445 N N . SER B 1 12 ? -7.69416 21.81350 42.51721 1.000 11.82176 503 SER B N 1
ATOM 1446 C CA . SER B 1 12 ? -6.46607 22.31918 43.11656 1.000 10.33627 503 SER B CA 1
ATOM 1447 C C . SER B 1 12 ? -5.58046 22.82548 41.98550 1.000 14.58825 503 SER B C 1
ATOM 1448 O O . SER B 1 12 ? -5.88418 22.63548 40.79753 1.000 14.54120 503 SER B O 1
ATOM 1456 N N . HIS B 1 13 ? -4.48046 23.47198 42.37360 1.000 11.23201 504 HIS B N 1
ATOM 1457 C CA . HIS B 1 13 ? -3.48475 23.97125 41.43645 1.000 12.22571 504 HIS B CA 1
ATOM 1458 C C . HIS B 1 13 ? -4.13323 24.80212 40.32849 1.000 12.33866 504 HIS B C 1
ATOM 1459 O O . HIS B 1 13 ? -3.92398 24.57434 39.13676 1.000 11.48028 504 HIS B O 1
ATOM 1472 N N . VAL B 1 14 ? -4.93499 25.78134 40.73475 1.000 12.58849 505 VAL B N 1
ATOM 1473 C CA . VAL B 1 14 ? -5.49328 26.72255 39.77028 1.000 11.40623 505 VAL B CA 1
ATOM 1474 C C . VAL B 1 14 ? -4.37233 27.64694 39.31150 1.000 14.35492 505 VAL B C 1
ATOM 1475 O O . VAL B 1 14 ? -3.76452 28.37411 40.11280 1.000 14.65419 505 VAL B O 1
ATOM 1488 N N . THR B 1 15 ? -4.06553 27.60238 38.02428 1.000 10.14068 506 THR B N 1
ATOM 1489 C CA . THR B 1 15 ? -3.09526 28.51719 37.44980 1.000 12.02069 506 THR B CA 1
ATOM 1490 C C . THR B 1 15 ? -3.80214 29.42937 36.45247 1.000 13.18520 506 THR B C 1
ATOM 1491 O O . THR B 1 15 ? -5.03618 29.41819 36.33629 1.000 8.82131 506 THR B O 1
ATOM 1502 N N . SER B 1 16 ? -3.00709 30.22189 35.72283 1.000 10.24675 507 SER B N 1
ATOM 1503 C CA . SER B 1 16 ? -3.52701 31.09980 34.67138 1.000 13.01123 507 SER B CA 1
ATOM 1504 C C . SER B 1 16 ? -3.93042 30.34949 33.41687 1.000 10.59172 507 SER B C 1
ATOM 1505 O O . SER B 1 16 ? -4.55863 30.94572 32.53640 1.000 12.08181 507 SER B O 1
ATOM 1513 N N . SER B 1 17 ? -3.60808 29.06097 33.31433 1.000 11.67037 508 SER B N 1
ATOM 1514 C CA . SER B 1 17 ? -3.97353 28.30346 32.12160 1.000 10.06571 508 SER B CA 1
ATOM 1515 C C . SER B 1 17 ? -4.34271 26.85530 32.42675 1.000 16.16270 508 SER B C 1
ATOM 1516 O O . SER B 1 17 ? -4.47579 26.05855 31.48563 1.000 10.01412 508 SER B O 1
ATOM 1524 N N . SER B 1 18 ? -4.52830 26.48776 33.69659 1.000 10.37937 509 SER B N 1
ATOM 1525 C CA . SER B 1 18 ? -4.80189 25.09128 34.00989 1.000 11.35842 509 SER B CA 1
ATOM 1526 C C . SER B 1 18 ? -5.49916 24.96420 35.35681 1.000 9.48600 509 SER B C 1
ATOM 1527 O O . SER B 1 18 ? -5.53560 25.89692 36.16917 1.000 8.75261 509 SER B O 1
ATOM 1535 N N . VAL B 1 19 ? -6.06596 23.77939 35.56271 1.000 9.69962 510 VAL B N 1
ATOM 1536 C CA . VAL B 1 19 ? -6.60996 23.35592 36.84558 1.000 9.96590 510 VAL B CA 1
ATOM 1537 C C . VAL B 1 19 ? -6.36568 21.85788 36.96168 1.000 14.66014 510 VAL B C 1
ATOM 1538 O O . VAL B 1 19 ? -6.24342 21.14603 35.95598 1.000 11.79844 510 VAL B O 1
ATOM 1551 N N . GLN B 1 20 ? -6.24248 21.38764 38.19486 1.000 13.25281 511 GLN B N 1
ATOM 1552 C CA . GLN B 1 20 ? -6.13832 19.96475 38.47608 1.000 13.87756 511 GLN B CA 1
ATOM 1553 C C . GLN B 1 20 ? -7.44272 19.50101 39.10890 1.000 15.00120 511 GLN B C 1
ATOM 1554 O O . GLN B 1 20 ? -7.87415 20.04770 40.13113 1.000 13.30196 511 GLN B O 1
ATOM 1568 N N . LEU B 1 21 ? -8.05881 18.49926 38.50052 1.000 11.72987 512 LEU B N 1
ATOM 1569 C CA . LEU B 1 21 ? -9.26773 17.87182 39.00557 1.000 12.88432 512 LEU B CA 1
ATOM 1570 C C . LEU B 1 21 ? -8.90942 16.57495 39.71039 1.000 19.46876 512 LEU B C 1
ATOM 1571 O O . LEU B 1 21 ? -8.15246 15.76899 39.16638 1.000 18.72984 512 LEU B O 1
ATOM 1587 N N . ASN B 1 22 ? -9.45407 16.38501 40.91385 1.000 17.08617 513 ASN B N 1
ATOM 1588 C CA . ASN B 1 22 ? -9.31808 15.16432 41.69548 1.000 16.74460 513 ASN B CA 1
ATOM 1589 C C . ASN B 1 22 ? -10.71247 14.65806 42.03533 1.000 24.47123 513 ASN B C 1
ATOM 1590 O O . ASN B 1 22 ? -11.64366 15.44700 42.23249 1.000 18.95195 513 ASN B O 1
ATOM 1601 N N . TRP B 1 23 ? -10.87132 13.34045 42.09098 1.000 22.67617 514 TRP B N 1
ATOM 1602 C CA . TRP B 1 23 ? -12.20410 12.83431 42.33810 1.000 29.07150 514 TRP B CA 1
ATOM 1603 C C . TRP B 1 23 ? -12.19094 11.52140 43.09567 1.000 40.35613 514 TRP B C 1
ATOM 1604 O O . TRP B 1 23 ? -11.17917 10.81874 43.17490 1.000 32.35301 514 TRP B O 1
ATOM 1625 N N . GLU B 1 24 ? -13.35684 11.24164 43.68003 1.000 39.84407 515 GLU B N 1
ATOM 1626 C CA . GLU B 1 24 ? -13.71010 9.98746 44.32281 1.000 45.84878 515 GLU B CA 1
ATOM 1627 C C . GLU B 1 24 ? -15.21257 9.82867 44.12832 1.000 47.78641 515 GLU B C 1
ATOM 1628 O O . GLU B 1 24 ? -15.91427 10.79037 43.79416 1.000 47.52813 515 GLU B O 1
ATOM 1640 N N . ASN B 1 25 ? -15.71166 8.61670 44.33340 1.000 61.00797 516 ASN B N 1
ATOM 1641 C CA . ASN B 1 25 ? -17.15461 8.40565 44.23384 1.000 55.86964 516 ASN B CA 1
ATOM 1642 C C . ASN B 1 25 ? -17.69824 7.72544 45.48049 1.000 49.10184 516 ASN B C 1
ATOM 1643 O O . ASN B 1 25 ? -18.51420 8.30584 46.19450 1.000 57.50378 516 ASN B O 1
ATOM 1654 N N . GLN B 1 36 ? -14.80969 3.58361 34.10058 1.000 56.00815 527 GLN B N 1
ATOM 1655 C CA . GLN B 1 36 ? -14.89991 4.56663 33.02981 1.000 54.15765 527 GLN B CA 1
ATOM 1656 C C . GLN B 1 36 ? -15.58208 5.84464 33.51364 1.000 43.87982 527 GLN B C 1
ATOM 1657 O O . GLN B 1 36 ? -16.62117 5.79327 34.16980 1.000 42.89149 527 GLN B O 1
ATOM 1670 N N . TYR B 1 37 ? -14.98773 6.98972 33.17614 1.000 43.48709 528 TYR B N 1
ATOM 1671 C CA . TYR B 1 37 ? -15.52981 8.29612 33.50927 1.000 37.12075 528 TYR B CA 1
ATOM 1672 C C . TYR B 1 37 ? -15.75622 9.10635 32.24004 1.000 34.65967 528 TYR B C 1
ATOM 1673 O O . TYR B 1 37 ? -15.17256 8.83151 31.19004 1.000 44.36577 528 TYR B O 1
ATOM 1691 N N . LEU B 1 38 ? -16.61639 10.11615 32.34959 1.000 35.44972 529 LEU B N 1
ATOM 1692 C CA . LEU B 1 38 ? -16.83754 11.08509 31.28160 1.000 34.98541 529 LEU B CA 1
ATOM 1693 C C . LEU B 1 38 ? -16.60432 12.47542 31.85411 1.000 31.69920 529 LEU B C 1
ATOM 1694 O O . LEU B 1 38 ? -17.26658 12.86815 32.81879 1.000 30.28060 529 LEU B O 1
ATOM 1710 N N . LEU B 1 39 ? -15.66091 13.21046 31.26594 1.000 31.66170 530 LEU B N 1
ATOM 1711 C CA . LEU B 1 39 ? -15.31172 14.55792 31.69698 1.000 24.74003 530 LEU B CA 1
ATOM 1712 C C . LEU B 1 39 ? -15.62040 15.54957 30.58452 1.000 25.30110 530 LEU B C 1
ATOM 1713 O O . LEU B 1 39 ? -15.31169 15.30318 29.41141 1.000 23.19635 530 LEU B O 1
ATOM 1729 N N . GLU B 1 40 ? -16.23804 16.66547 30.95772 1.000 20.69534 531 GLU B N 1
ATOM 1730 C CA . GLU B 1 40 ? -16.55858 17.73244 30.02104 1.000 24.48569 531 GLU B CA 1
ATOM 1731 C C . GLU B 1 40 ? -16.25279 19.07310 30.67448 1.000 24.48642 531 GLU B C 1
ATOM 1732 O O . GLU B 1 40 ? -16.21242 19.20053 31.90264 1.000 22.99552 531 GLU B O 1
ATOM 1744 N N . PHE B 1 41 ? -16.00298 20.07431 29.83907 1.000 17.42529 532 PHE B N 1
ATOM 1745 C CA . PHE B 1 41 ? -15.79817 21.43430 30.30994 1.000 16.61962 532 PHE B CA 1
ATOM 1746 C C . PHE B 1 41 ? -16.39374 22.40462 29.30639 1.000 17.90151 532 PHE B C 1
ATOM 1747 O O . PHE B 1 41 ? -16.69278 22.05812 28.16161 1.000 16.15688 532 PHE B O 1
ATOM 1764 N N . ARG B 1 42 ? -16.59208 23.62793 29.77932 1.000 15.01022 533 ARG B N 1
ATOM 1765 C CA . ARG B 1 42 ? -17.14604 24.68451 28.95811 1.000 14.08843 533 ARG B CA 1
ATOM 1766 C C . ARG B 1 42 ? -16.72638 26.02711 29.51655 1.000 20.52217 533 ARG B C 1
ATOM 1767 O O . ARG B 1 42 ? -16.54178 26.17887 30.72840 1.000 18.08551 533 ARG B O 1
ATOM 1788 N N . GLY B 1 43 ? -16.59190 27.00273 28.61009 1.000 16.60083 534 GLY B N 1
ATOM 1789 C CA . GLY B 1 43 ? -16.56872 28.38842 29.00519 1.000 22.19211 534 GLY B CA 1
ATOM 1790 C C . GLY B 1 43 ? -17.95807 28.88183 29.33103 1.000 29.96710 534 GLY B C 1
ATOM 1791 O O . GLY B 1 43 ? -18.96005 28.22314 29.04958 1.000 25.45871 534 GLY B O 1
ATOM 1795 N N . ASP B 1 44 ? -18.01195 30.07085 29.93601 1.000 28.29183 535 ASP B N 1
ATOM 1796 C CA . ASP B 1 44 ? -19.26746 30.59132 30.45824 1.000 32.13896 535 ASP B CA 1
ATOM 1797 C C . ASP B 1 44 ? -20.32523 30.67235 29.36631 1.000 38.09701 535 ASP B C 1
ATOM 1798 O O . ASP B 1 44 ? -20.10618 31.27303 28.30808 1.000 41.81814 535 ASP B O 1
ATOM 1807 N N . ASN B 1 45 ? -21.47881 30.06052 29.63848 1.000 42.49325 536 ASN B N 1
ATOM 1808 C CA . ASN B 1 45 ? -22.68742 30.11517 28.81957 1.000 38.39635 536 ASN B CA 1
ATOM 1809 C C . ASN B 1 45 ? -22.59293 29.30520 27.53719 1.000 38.08092 536 ASN B C 1
ATOM 1810 O O . ASN B 1 45 ? -23.51120 29.35650 26.71542 1.000 49.18073 536 ASN B O 1
ATOM 1821 N N . LYS B 1 46 ? -21.51605 28.56000 27.33385 1.000 31.06841 537 LYS B N 1
ATOM 1822 C CA . LYS B 1 46 ? -21.28175 27.89805 26.05611 1.000 20.71889 537 LYS B CA 1
ATOM 1823 C C . LYS B 1 46 ? -21.60112 26.41293 26.15776 1.000 24.95944 537 LYS B C 1
ATOM 1824 O O . LYS B 1 46 ? -21.94106 25.89454 27.22220 1.000 19.30231 537 LYS B O 1
ATOM 1843 N N . ASP B 1 47 ? -21.53063 25.74310 25.01470 1.000 20.70946 538 ASP B N 1
ATOM 1844 C CA . ASP B 1 47 ? -21.74589 24.30743 24.98614 1.000 19.81079 538 ASP B CA 1
ATOM 1845 C C . ASP B 1 47 ? -20.56147 23.56454 25.59361 1.000 24.68397 538 ASP B C 1
ATOM 1846 O O . ASP B 1 47 ? -19.43638 24.07409 25.66183 1.000 19.64724 538 ASP B O 1
ATOM 1855 N N . TRP B 1 48 ? -20.83533 22.33876 26.03925 1.000 16.74211 539 TRP B N 1
ATOM 1856 C CA . TRP B 1 48 ? -19.82975 21.48514 26.64647 1.000 17.18789 539 TRP B CA 1
ATOM 1857 C C . TRP B 1 48 ? -18.90740 20.88576 25.59867 1.000 16.99713 539 TRP B C 1
ATOM 1858 O O . TRP B 1 48 ? -19.31161 20.61222 24.46920 1.000 20.27768 539 TRP B O 1
ATOM 1879 N N . ILE B 1 49 ? -17.65859 20.65946 25.99751 1.000 13.85275 540 ILE B N 1
ATOM 1880 C CA . ILE B 1 49 ? -16.66636 19.97034 25.18554 1.000 12.15783 540 ILE B CA 1
ATOM 1881 C C . ILE B 1 49 ? -16.24530 18.70677 25.91613 1.000 20.37082 540 ILE B C 1
ATOM 1882 O O . ILE B 1 49 ? -15.84989 18.76376 27.08755 1.000 17.64109 540 ILE B O 1
ATOM 1898 N N . LYS B 1 50 ? -16.33806 17.56966 25.22241 1.000 15.23872 541 LYS B N 1
ATOM 1899 C CA . LYS B 1 50 ? -16.02651 16.27280 25.81779 1.000 17.64603 541 LYS B CA 1
ATOM 1900 C C . LYS B 1 50 ? -14.52317 16.04106 25.79091 1.000 19.63698 541 LYS B C 1
ATOM 1901 O O . LYS B 1 50 ? -13.89024 16.10490 24.72842 1.000 17.60381 541 LYS B O 1
ATOM 1920 N N . LEU B 1 51 ? -13.95141 15.74343 26.95197 1.000 19.90909 542 LEU B N 1
ATOM 1921 C CA . LEU B 1 51 ? -12.50841 15.65632 27.09517 1.000 16.66871 542 LEU B CA 1
ATOM 1922 C C . LEU B 1 51 ? -12.07724 14.20441 27.21497 1.000 22.26300 542 LEU B C 1
ATOM 1923 O O . LEU B 1 51 ? -12.78312 13.38358 27.80591 1.000 23.26387 542 LEU B O 1
ATOM 1939 N N . HIS B 1 52 ? -10.91324 13.89489 26.64958 1.000 22.88796 543 HIS B N 1
ATOM 1940 C CA . HIS B 1 52 ? -10.32025 12.57845 26.81623 1.000 26.82635 543 HIS B CA 1
ATOM 1941 C C . HIS B 1 52 ? -9.57528 12.53049 28.14186 1.000 29.25039 543 HIS B C 1
ATOM 1942 O O . HIS B 1 52 ? -8.83553 13.46015 28.47791 1.000 26.98970 543 HIS B O 1
ATOM 1955 N N . ILE B 1 53 ? -9.78010 11.45863 28.90221 1.000 37.68551 544 ILE B N 1
ATOM 1956 C CA . ILE B 1 53 ? -9.00861 11.25265 30.12874 1.000 43.72290 544 ILE B CA 1
ATOM 1957 C C . ILE B 1 53 ? -8.48324 9.82224 30.18010 1.000 40.35856 544 ILE B C 1
ATOM 1958 O O . ILE B 1 53 ? -9.17939 8.88573 29.76019 1.000 41.88454 544 ILE B O 1
ATOM 1974 N N . PRO B 1 54 ? -7.26832 9.60440 30.67868 1.000 45.59465 545 PRO B N 1
ATOM 1975 C CA . PRO B 1 54 ? -6.78467 8.22707 30.83804 1.000 54.15169 545 PRO B CA 1
ATOM 1976 C C . PRO B 1 54 ? -7.65055 7.45918 31.82468 1.000 45.78630 545 PRO B C 1
ATOM 1977 O O . PRO B 1 54 ? -8.10968 7.99703 32.83211 1.000 45.26310 545 PRO B O 1
ATOM 1988 N N . ASN B 1 55 ? -7.87268 6.18758 31.53883 1.000 55.98695 546 ASN B N 1
ATOM 1989 C CA . ASN B 1 55 ? -8.66388 5.37778 32.44477 1.000 64.06640 546 ASN B CA 1
ATOM 1990 C C . ASN B 1 55 ? -7.83699 4.97497 33.66350 1.000 55.35656 546 ASN B C 1
ATOM 1991 O O . ASN B 1 55 ? -6.59859 4.92608 33.64342 1.000 47.92962 546 ASN B O 1
ATOM 2002 N N . ASN B 1 56 ? -8.54281 4.69107 34.75218 1.000 48.88237 547 ASN B N 1
ATOM 2003 C CA . ASN B 1 56 ? -7.98403 4.27315 36.02916 1.000 58.68607 547 ASN B CA 1
ATOM 2004 C C . ASN B 1 56 ? -7.19722 5.37425 36.72850 1.000 50.28322 547 ASN B C 1
ATOM 2005 O O . ASN B 1 56 ? -6.35570 5.07997 37.57882 1.000 49.03563 547 ASN B O 1
ATOM 2016 N N . ARG B 1 57 ? -7.42659 6.63586 36.39419 1.000 51.37467 548 ARG B N 1
ATOM 2017 C CA . ARG B 1 57 ? -6.80231 7.73324 37.11898 1.000 42.58814 548 ARG B CA 1
ATOM 2018 C C . ARG B 1 57 ? -7.83243 8.37799 38.03518 1.000 35.79480 548 ARG B C 1
ATOM 2019 O O . ARG B 1 57 ? -9.03924 8.30170 37.79334 1.000 39.77810 548 ARG B O 1
ATOM 2040 N N . LYS B 1 58 ? -7.34055 8.97847 39.11651 1.000 35.41712 549 LYS B N 1
ATOM 2041 C CA . LYS B 1 58 ? -8.16260 9.72666 40.05870 1.000 42.32557 549 LYS B CA 1
ATOM 2042 C C . LYS B 1 58 ? -7.87706 11.22374 39.99217 1.000 34.73937 549 LYS B C 1
ATOM 2043 O O . LYS B 1 58 ? -8.37108 11.98904 40.82820 1.000 32.36374 549 LYS B O 1
ATOM 2062 N N . SER B 1 59 ? -7.07599 11.65291 39.02466 1.000 32.10904 550 SER B N 1
ATOM 2063 C CA . SER B 1 59 ? -6.66578 13.04153 38.89955 1.000 25.36283 550 SER B CA 1
ATOM 2064 C C . SER B 1 59 ? -6.46364 13.33242 37.42314 1.000 25.98347 550 SER B C 1
ATOM 2065 O O . SER B 1 59 ? -6.18232 12.43218 36.62792 1.000 27.20045 550 SER B O 1
ATOM 2073 N N . PHE B 1 60 ? -6.59251 14.60748 37.07221 1.000 18.76224 551 PHE B N 1
ATOM 2074 C CA . PHE B 1 60 ? -6.44845 15.04673 35.68720 1.000 21.46893 551 PHE B CA 1
ATOM 2075 C C . PHE B 1 60 ? -6.09456 16.52409 35.69525 1.000 18.89750 551 PHE B C 1
ATOM 2076 O O . PHE B 1 60 ? -6.75224 17.30822 36.38809 1.000 15.87121 551 PHE B O 1
ATOM 2093 N N . VAL B 1 61 ? -5.06509 16.89474 34.94414 1.000 17.91905 552 VAL B N 1
ATOM 2094 C CA . VAL B 1 61 ? -4.68834 18.29501 34.79693 1.000 15.97131 552 VAL B CA 1
ATOM 2095 C C . VAL B 1 61 ? -5.20869 18.77983 33.44983 1.000 19.05248 552 VAL B C 1
ATOM 2096 O O . VAL B 1 61 ? -4.78996 18.28250 32.39895 1.000 17.15335 552 VAL B O 1
ATOM 2109 N N . LEU B 1 62 ? -6.11735 19.74235 33.48285 1.000 10.74221 553 LEU B N 1
ATOM 2110 C CA . LEU B 1 62 ? -6.65004 20.36588 32.27691 1.000 14.65282 553 LEU B CA 1
ATOM 2111 C C . LEU B 1 62 ? -5.81401 21.60138 31.97406 1.000 13.00140 553 LEU B C 1
ATOM 2112 O O . LEU B 1 62 ? -5.76044 22.53518 32.78360 1.000 11.27867 553 LEU B O 1
ATOM 2128 N N . ASN B 1 63 ? -5.12565 21.58180 30.83416 1.000 12.41423 554 ASN B N 1
ATOM 2129 C CA . ASN B 1 63 ? -4.26664 22.66214 30.37697 1.000 13.33581 554 ASN B CA 1
ATOM 2130 C C . ASN B 1 63 ? -4.94127 23.40793 29.22265 1.000 13.90322 554 ASN B C 1
ATOM 2131 O O . ASN B 1 63 ? -6.01291 23.03236 28.75523 1.000 13.63240 554 ASN B O 1
ATOM 2142 N N . GLY B 1 64 ? -4.29889 24.48467 28.76635 1.000 11.76027 555 GLY B N 1
ATOM 2143 C CA . GLY B 1 64 ? -4.77269 25.20345 27.59625 1.000 14.64406 555 GLY B CA 1
ATOM 2144 C C . GLY B 1 64 ? -5.87906 26.20347 27.84087 1.000 14.33964 555 GLY B C 1
ATOM 2145 O O . GLY B 1 64 ? -6.46787 26.70642 26.86883 1.000 10.36299 555 GLY B O 1
ATOM 2149 N N . LEU B 1 65 ? -6.17316 26.52524 29.10187 1.000 9.22570 556 LEU B N 1
ATOM 2150 C CA . LEU B 1 65 ? -7.25110 27.44441 29.40124 1.000 9.31313 556 LEU B CA 1
ATOM 2151 C C . LEU B 1 65 ? -6.77836 28.88496 29.29908 1.000 10.41491 556 LEU B C 1
ATOM 2152 O O . LEU B 1 65 ? -5.58673 29.17129 29.36520 1.000 12.83991 556 LEU B O 1
ATOM 2168 N N . ASP B 1 66 ? -7.75028 29.79040 29.16221 1.000 11.60225 557 ASP B N 1
ATOM 2169 C CA . ASP B 1 66 ? -7.51140 31.22180 29.22610 1.000 8.77649 557 ASP B CA 1
ATOM 2170 C C . ASP B 1 66 ? -7.44992 31.70662 30.66683 1.000 12.39368 557 ASP B C 1
ATOM 2171 O O . ASP B 1 66 ? -8.07521 31.12580 31.56193 1.000 9.14877 557 ASP B O 1
ATOM 2180 N N . SER B 1 67 ? -6.73053 32.81083 30.87077 1.000 10.91781 558 SER B N 1
ATOM 2181 C CA . SER B 1 67 ? -6.55527 33.38715 32.19276 1.000 12.74323 558 SER B CA 1
ATOM 2182 C C . SER B 1 67 ? -7.73286 34.27693 32.57307 1.000 12.64964 558 SER B C 1
ATOM 2183 O O . SER B 1 67 ? -8.46451 34.79008 31.72664 1.000 12.18616 558 SER B O 1
ATOM 2191 N N . SER B 1 68 ? -7.91160 34.44080 33.88321 1.000 11.20386 559 SER B N 1
ATOM 2192 C CA . SER B 1 68 ? -8.98613 35.25354 34.45407 1.000 12.79958 559 SER B CA 1
ATOM 2193 C C . SER B 1 68 ? -10.33516 34.93571 33.83000 1.000 14.62275 559 SER B C 1
ATOM 2194 O O . SER B 1 68 ? -11.11733 35.82921 33.51571 1.000 14.78772 559 SER B O 1
ATOM 2202 N N . ARG B 1 69 ? -10.62451 33.65412 33.66727 1.000 14.60909 560 ARG B N 1
ATOM 2203 C CA . ARG B 1 69 ? -11.82325 33.24571 32.95288 1.000 11.30476 560 ARG B CA 1
ATOM 2204 C C . ARG B 1 69 ? -12.59144 32.18075 33.71707 1.000 12.91915 560 ARG B C 1
ATOM 2205 O O . ARG B 1 69 ? -11.99980 31.26569 34.29832 1.000 11.52782 560 ARG B O 1
ATOM 2226 N N . ARG B 1 70 ? -13.91783 32.28275 33.66322 1.000 11.72680 561 ARG B N 1
ATOM 2227 C CA . ARG B 1 70 ? -14.80259 31.35103 34.34363 1.000 15.41403 561 ARG B CA 1
ATOM 2228 C C . ARG B 1 70 ? -15.07817 30.13032 33.48100 1.000 18.46859 561 ARG B C 1
ATOM 2229 O O . ARG B 1 70 ? -15.46635 30.26109 32.31699 1.000 17.07601 561 ARG B O 1
ATOM 2250 N N . TYR B 1 71 ? -14.90494 28.94932 34.07383 1.000 12.63987 562 TYR B N 1
ATOM 2251 C CA . TYR B 1 71 ? -15.15219 27.68380 33.41247 1.000 19.01475 562 TYR B CA 1
ATOM 2252 C C . TYR B 1 71 ? -15.97903 26.79702 34.33791 1.000 20.95407 562 TYR B C 1
ATOM 2253 O O . TYR B 1 71 ? -16.04553 27.01644 35.54907 1.000 19.25904 562 TYR B O 1
ATOM 2271 N N . GLN B 1 72 ? -16.59777 25.77543 33.76115 1.000 16.01125 563 GLN B N 1
ATOM 2272 C CA . GLN B 1 72 ? -17.19950 24.70276 34.53292 1.000 17.99579 563 GLN B CA 1
ATOM 2273 C C . GLN B 1 72 ? -16.63666 23.38536 34.03574 1.000 24.24466 563 GLN B C 1
ATOM 2274 O O . GLN B 1 72 ? -16.35356 23.23520 32.84259 1.000 20.94407 563 GLN B O 1
ATOM 2288 N N . LEU B 1 73 ? -16.41597 22.47020 34.97478 1.000 20.64484 564 LEU B N 1
ATOM 2289 C CA . LEU B 1 73 ? -16.07719 21.08259 34.71101 1.000 20.90084 564 LEU B CA 1
ATOM 2290 C C . LEU B 1 73 ? -17.22516 20.22023 35.22861 1.000 26.27354 564 LEU B C 1
ATOM 2291 O O . LEU B 1 73 ? -17.89026 20.57412 36.20894 1.000 29.01317 564 LEU B O 1
ATOM 2307 N N . ARG B 1 74 ? -17.46373 19.09559 34.57018 1.000 25.82956 565 ARG B N 1
ATOM 2308 C CA . ARG B 1 74 ? -18.45640 18.13688 35.04830 1.000 30.22054 565 ARG B CA 1
ATOM 2309 C C . ARG B 1 74 ? -17.90385 16.73819 34.83064 1.000 25.27068 565 ARG B C 1
ATOM 2310 O O . ARG B 1 74 ? -17.26847 16.46388 33.80598 1.000 27.04531 565 ARG B O 1
ATOM 2331 N N . LEU B 1 75 ? -18.12068 15.87173 35.81659 1.000 29.45632 566 LEU B N 1
ATOM 2332 C CA . LEU B 1 75 ? -17.61146 14.50890 35.80933 1.000 29.64758 566 LEU B CA 1
ATOM 2333 C C . LEU B 1 75 ? -18.74925 13.55379 36.13783 1.000 31.04659 566 LEU B C 1
ATOM 2334 O O . LEU B 1 75 ? -19.56760 13.83309 37.01928 1.000 25.90180 566 LEU B O 1
ATOM 2350 N N . ALA B 1 76 ? -18.80293 12.43351 35.42037 1.000 28.90728 567 ALA B N 1
ATOM 2351 C CA . ALA B 1 76 ? -19.75849 11.37331 35.70815 1.000 31.19972 567 ALA B CA 1
ATOM 2352 C C . ALA B 1 76 ? -19.05509 10.03367 35.55962 1.000 28.57658 567 ALA B C 1
ATOM 2353 O O . ALA B 1 76 ? -18.09698 9.89732 34.79332 1.000 30.41479 567 ALA B O 1
ATOM 2360 N N . ALA B 1 77 ? -19.52740 9.05327 36.31630 1.000 33.26419 568 ALA B N 1
ATOM 2361 C CA . ALA B 1 77 ? -19.02298 7.69247 36.24848 1.000 33.52700 568 ALA B CA 1
ATOM 2362 C C . ALA B 1 77 ? -19.96840 6.82909 35.41832 1.000 34.36544 568 ALA B C 1
ATOM 2363 O O . ALA B 1 77 ? -21.12512 7.18786 35.17993 1.000 38.10292 568 ALA B O 1
ATOM 2370 N N . TYR B 1 78 ? -19.45930 5.67352 34.98940 1.000 42.34073 569 TYR B N 1
ATOM 2371 C CA . TYR B 1 78 ? -20.20207 4.74701 34.14571 1.000 50.71244 569 TYR B CA 1
ATOM 2372 C C . TYR B 1 78 ? -20.29136 3.38484 34.81450 1.000 57.54505 569 TYR B C 1
ATOM 2373 O O . TYR B 1 78 ? -19.26012 2.79965 35.16695 1.000 64.23999 569 TYR B O 1
ATOM 2391 N N . ASN B 1 79 ? -21.51869 2.88572 34.98203 1.000 62.71053 570 ASN B N 1
ATOM 2392 C CA . ASN B 1 79 ? -21.76297 1.46325 35.16546 1.000 64.13419 570 ASN B CA 1
ATOM 2393 C C . ASN B 1 79 ? -21.89582 0.83452 33.77394 1.000 63.87642 570 ASN B C 1
ATOM 2394 O O . ASN B 1 79 ? -21.65867 1.48464 32.75032 1.000 60.33962 570 ASN B O 1
ATOM 2405 N N . ARG B 1 80 ? -22.28695 -0.43752 33.71618 1.000 67.12374 571 ARG B N 1
ATOM 2406 C CA . ARG B 1 80 ? -22.82251 -0.99993 32.48557 1.000 59.96372 571 ARG B CA 1
ATOM 2407 C C . ARG B 1 80 ? -24.33425 -0.84946 32.39923 1.000 55.54347 571 ARG B C 1
ATOM 2408 O O . ARG B 1 80 ? -24.92101 -1.21786 31.37658 1.000 69.80239 571 ARG B O 1
ATOM 2410 N N . TYR B 1 81 ? -24.97173 -0.33807 33.45496 1.000 58.84306 572 TYR B N 1
ATOM 2411 C CA . TYR B 1 81 ? -26.34453 0.13855 33.37022 1.000 63.39430 572 TYR B CA 1
ATOM 2412 C C . TYR B 1 81 ? -26.42688 1.53514 32.76686 1.000 65.63109 572 TYR B C 1
ATOM 2413 O O . TYR B 1 81 ? -27.53578 2.03096 32.53341 1.000 70.52902 572 TYR B O 1
ATOM 2431 N N . GLY B 1 82 ? -25.28593 2.18117 32.53096 1.000 62.06633 573 GLY B N 1
ATOM 2432 C CA . GLY B 1 82 ? -25.27040 3.49179 31.92033 1.000 63.70772 573 GLY B CA 1
ATOM 2433 C C . GLY B 1 82 ? -24.39023 4.49398 32.63827 1.000 61.33382 573 GLY B C 1
ATOM 2434 O O . GLY B 1 82 ? -23.34318 4.13833 33.18858 1.000 61.99277 573 GLY B O 1
ATOM 2438 N N . ARG B 1 83 ? -24.82338 5.75224 32.64871 1.000 54.98183 574 ARG B N 1
ATOM 2439 C CA . ARG B 1 83 ? -24.02970 6.87078 33.13461 1.000 51.91510 574 ARG B CA 1
ATOM 2440 C C . ARG B 1 83 ? -24.70398 7.49747 34.34345 1.000 45.54267 574 ARG B C 1
ATOM 2441 O O . ARG B 1 83 ? -25.90641 7.77499 34.31524 1.000 41.19163 574 ARG B O 1
ATOM 2462 N N . GLY B 1 84 ? -23.92971 7.72030 35.39859 1.000 44.68290 575 GLY B N 1
ATOM 2463 C CA . GLY B 1 84 ? -24.44092 8.38842 36.57316 1.000 44.38073 575 GLY B CA 1
ATOM 2464 C C . GLY B 1 84 ? -24.66317 9.86281 36.30989 1.000 40.14106 575 GLY B C 1
ATOM 2465 O O . GLY B 1 84 ? -24.41633 10.38453 35.22266 1.000 39.73112 575 GLY B O 1
ATOM 2469 N N . ASP B 1 85 ? -25.15028 10.55204 37.33638 1.000 35.69177 576 ASP B N 1
ATOM 2470 C CA . ASP B 1 85 ? -25.36705 11.98196 37.19343 1.000 35.91706 576 ASP B CA 1
ATOM 2471 C C . ASP B 1 85 ? -24.03115 12.71861 37.23594 1.000 36.13247 576 ASP B C 1
ATOM 2472 O O . ASP B 1 85 ? -23.01871 12.21140 37.73219 1.000 28.28351 576 ASP B O 1
ATOM 2481 N N . PHE B 1 86 ? -24.03812 13.92721 36.68614 1.000 35.40663 577 PHE B N 1
ATOM 2482 C CA . PHE B 1 86 ? -22.82591 14.72078 36.57378 1.000 33.85835 577 PHE B CA 1
ATOM 2483 C C . PHE B 1 86 ? -22.56483 15.46364 37.87413 1.000 27.08615 577 PHE B C 1
ATOM 2484 O O . PHE B 1 86 ? -23.48286 16.05623 38.45365 1.000 25.53858 577 PHE B O 1
ATOM 2501 N N . ALA B 1 87 ? -21.31393 15.41728 38.33900 1.000 27.68727 578 ALA B N 1
ATOM 2502 C CA . ALA B 1 87 ? -20.83914 16.29784 39.40359 1.000 25.99286 578 ALA B CA 1
ATOM 2503 C C . ALA B 1 87 ? -20.23394 17.53706 38.74833 1.000 23.72976 578 ALA B C 1
ATOM 2504 O O . ALA B 1 87 ? -19.34625 17.41256 37.89745 1.000 24.89614 578 ALA B O 1
ATOM 2511 N N . VAL B 1 88 ? -20.71661 18.71940 39.12894 1.000 24.63663 579 VAL B N 1
ATOM 2512 C CA . VAL B 1 88 ? -20.32488 19.97562 38.49975 1.000 28.51922 579 VAL B CA 1
ATOM 2513 C C . VAL B 1 88 ? -19.43067 20.77736 39.43809 1.000 30.55869 579 VAL B C 1
ATOM 2514 O O . VAL B 1 88 ? -19.60316 20.76018 40.66035 1.000 19.04290 579 VAL B O 1
ATOM 2527 N N . ILE B 1 89 ? -18.48330 21.51332 38.85233 1.000 24.67559 580 ILE B N 1
ATOM 2528 C CA . ILE B 1 89 ? -17.61963 22.42448 39.60775 1.000 22.55945 580 ILE B CA 1
ATOM 2529 C C . ILE B 1 89 ? -17.27446 23.61720 38.72549 1.000 24.79675 580 ILE B C 1
ATOM 2530 O O . ILE B 1 89 ? -16.85897 23.45287 37.57607 1.000 24.98190 580 ILE B O 1
ATOM 2546 N N . GLY B 1 90 ? -17.48635 24.81500 39.25725 1.000 14.85377 581 GLY B N 1
ATOM 2547 C CA . GLY B 1 90 ? -17.15609 26.06461 38.57915 1.000 21.04059 581 GLY B CA 1
ATOM 2548 C C . GLY B 1 90 ? -15.97539 26.76299 39.23139 1.000 17.18202 581 GLY B C 1
ATOM 2549 O O . GLY B 1 90 ? -15.83927 26.75605 40.45978 1.000 16.95571 581 GLY B O 1
ATOM 2553 N N . PHE B 1 91 ? -15.11693 27.35892 38.40286 1.000 13.86715 582 PHE B N 1
ATOM 2554 C CA . PHE B 1 91 ? -13.93305 28.04162 38.90658 1.000 12.43800 582 PHE B CA 1
ATOM 2555 C C . PHE B 1 91 ? -13.47613 29.08267 37.89736 1.000 13.91381 582 PHE B C 1
ATOM 2556 O O . PHE B 1 91 ? -13.81710 29.01951 36.71131 1.000 13.96012 582 PHE B O 1
ATOM 2573 N N . THR B 1 92 ? -12.70562 30.04817 38.39088 1.000 11.27306 583 THR B N 1
ATOM 2574 C CA . THR B 1 92 ? -12.04187 31.05018 37.56239 1.000 11.97011 583 THR B CA 1
ATOM 2575 C C . THR B 1 92 ? -10.53539 30.81809 37.58603 1.000 12.47644 583 THR B C 1
ATOM 2576 O O . THR B 1 92 ? -9.94647 30.65334 38.66202 1.000 11.75904 583 THR B O 1
ATOM 2587 N N . THR B 1 93 ? -9.92128 30.80022 36.40580 1.000 7.99319 584 THR B N 1
ATOM 2588 C CA . THR B 1 93 ? -8.48066 30.65152 36.30666 1.000 8.68714 584 THR B CA 1
ATOM 2589 C C . THR B 1 93 ? -7.79163 31.88043 36.88903 1.000 9.35599 584 THR B C 1
ATOM 2590 O O . THR B 1 93 ? -8.37353 32.95783 37.00913 1.000 10.90495 584 THR B O 1
ATOM 2601 N N . ALA B 1 94 ? -6.53774 31.69803 37.27010 1.000 11.96451 585 ALA B N 1
ATOM 2602 C CA . ALA B 1 94 ? -5.77465 32.78212 37.85843 1.000 16.81373 585 ALA B CA 1
ATOM 2603 C C . ALA B 1 94 ? -5.44974 33.83879 36.80636 1.000 14.58489 585 ALA B C 1
ATOM 2604 O O . ALA B 1 94 ? -5.40072 33.57515 35.59513 1.000 12.17629 585 ALA B O 1
ATOM 2611 N N . HIS B 1 95 ? -5.23158 35.05629 37.28374 1.000 14.63294 586 HIS B N 1
ATOM 2612 C CA . HIS B 1 95 ? -4.70079 36.10110 36.41711 1.000 21.25796 586 HIS B CA 1
ATOM 2613 C C . HIS B 1 95 ? -3.32922 35.70075 35.88703 1.000 23.53890 586 HIS B C 1
ATOM 2614 O O . HIS B 1 95 ? -2.54733 35.02632 36.55928 1.000 26.24644 586 HIS B O 1
ATOM 2627 N N . LYS B 1 96 ? -3.04543 36.11390 34.65936 1.000 23.73257 587 LYS B N 1
ATOM 2628 C CA . LYS B 1 96 ? -1.76054 35.80686 34.05233 1.000 31.02298 587 LYS B CA 1
ATOM 2629 C C . LYS B 1 96 ? -0.63645 36.48988 34.82482 1.000 39.49643 587 LYS B C 1
ATOM 2630 O O . LYS B 1 96 ? -0.80164 37.58434 35.37101 1.000 42.74436 587 LYS B O 1
ATOM 2649 N N . GLU B 1 97 ? 0.51347 35.82326 34.87275 1.000 37.57893 588 GLU B N 1
ATOM 2650 C CA . GLU B 1 97 ? 1.66178 36.34434 35.60120 1.000 45.77865 588 GLU B CA 1
ATOM 2651 C C . GLU B 1 97 ? 2.16777 37.60081 34.90393 1.000 55.63471 588 GLU B C 1
ATOM 2652 O O . GLU B 1 97 ? 2.78449 38.43258 35.55415 1.000 50.61378 588 GLU B O 1
ATOM 2665 N N . ALA C 1 2 ? 6.48503 2.60828 9.32386 1.000 44.40482 493 ALA C N 1
ATOM 2666 C CA . ALA C 1 2 ? 5.46950 1.60442 9.62038 1.000 36.75859 493 ALA C CA 1
ATOM 2667 C C . ALA C 1 2 ? 4.27241 2.26622 10.30395 1.000 33.28936 493 ALA C C 1
ATOM 2668 O O . ALA C 1 2 ? 3.15538 1.74676 10.25713 1.000 31.91585 493 ALA C O 1
ATOM 2674 N N . SER C 1 3 ? 4.50678 3.41409 10.94126 1.000 36.80921 494 SER C N 1
ATOM 2675 C CA . SER C 1 3 ? 3.41861 4.15937 11.56235 1.000 36.42829 494 SER C CA 1
ATOM 2676 C C . SER C 1 3 ? 2.50720 4.75576 10.48681 1.000 30.58552 494 SER C C 1
ATOM 2677 O O . SER C 1 3 ? 2.93132 4.96927 9.35067 1.000 33.70223 494 SER C O 1
ATOM 2685 N N . PRO C 1 4 ? 1.24682 5.02899 10.82279 1.000 32.21418 495 PRO C N 1
ATOM 2686 C CA . PRO C 1 4 ? 0.32294 5.52804 9.80938 1.000 28.80499 495 PRO C CA 1
ATOM 2687 C C . PRO C 1 4 ? 0.79594 6.85919 9.25890 1.000 25.57815 495 PRO C C 1
ATOM 2688 O O . PRO C 1 4 ? 1.50553 7.61881 9.94431 1.000 27.46771 495 PRO C O 1
ATOM 2699 N N . PRO C 1 5 ? 0.43043 7.17965 8.02030 1.000 26.04683 496 PRO C N 1
ATOM 2700 C CA . PRO C 1 5 ? 0.71520 8.52101 7.49867 1.000 30.66535 496 PRO C CA 1
ATOM 2701 C C . PRO C 1 5 ? -0.16098 9.54498 8.20351 1.000 26.09314 496 PRO C C 1
ATOM 2702 O O . PRO C 1 5 ? -1.09330 9.21294 8.94016 1.000 21.32141 496 PRO C O 1
ATOM 2713 N N . LEU C 1 6 ? 0.16838 10.81136 7.99953 1.000 25.73606 497 LEU C N 1
ATOM 2714 C CA . LEU C 1 6 ? -0.69620 11.86142 8.51786 1.000 30.34809 497 LEU C CA 1
ATOM 2715 C C . LEU C 1 6 ? -2.07924 11.66557 7.90546 1.000 26.34672 497 LEU C C 1
ATOM 2716 O O . LEU C 1 6 ? -2.18742 11.39855 6.70052 1.000 25.99379 497 LEU C O 1
ATOM 2732 N N . PRO C 1 7 ? -3.14544 11.73441 8.68957 1.000 24.79796 498 PRO C N 1
ATOM 2733 C CA . PRO C 1 7 ? -4.48167 11.59032 8.11073 1.000 21.20931 498 PRO C CA 1
ATOM 2734 C C . PRO C 1 7 ? -4.79606 12.79037 7.22508 1.000 21.33568 498 PRO C C 1
ATOM 2735 O O . PRO C 1 7 ? -4.19284 13.85933 7.33403 1.000 23.67597 498 PRO C O 1
ATOM 2746 N N . SER C 1 8 ? -5.72656 12.58440 6.30115 1.000 24.30046 499 SER C N 1
ATOM 2747 C CA . SER C 1 8 ? -6.22965 13.67131 5.47177 1.000 22.29046 499 SER C CA 1
ATOM 2748 C C . SER C 1 8 ? -7.49428 14.19299 6.14199 1.000 21.82114 499 SER C C 1
ATOM 2749 O O . SER C 1 8 ? -8.46547 13.45177 6.31641 1.000 23.88495 499 SER C O 1
ATOM 2757 N N . ILE C 1 9 ? -7.45292 15.44239 6.57425 1.000 21.79716 500 ILE C N 1
ATOM 2758 C CA . ILE C 1 9 ? -8.53683 16.03909 7.33705 1.000 22.69732 500 ILE C CA 1
ATOM 2759 C C . ILE C 1 9 ? -9.14087 17.17551 6.53482 1.000 19.06529 500 ILE C C 1
ATOM 2760 O O . ILE C 1 9 ? -8.47869 17.79439 5.69693 1.000 21.66029 500 ILE C O 1
ATOM 2776 N N . SER C 1 10 ? -10.42683 17.41798 6.77709 1.000 20.07850 501 SER C N 1
ATOM 2777 C CA . SER C 1 10 ? -11.20427 18.43524 6.07642 1.000 18.91927 501 SER C CA 1
ATOM 2778 C C . SER C 1 10 ? -12.09063 19.13221 7.09669 1.000 16.65406 501 SER C C 1
ATOM 2779 O O . SER C 1 10 ? -12.74434 18.46719 7.90384 1.000 18.07792 501 SER C O 1
ATOM 2787 N N . ILE C 1 11 ? -12.12429 20.45456 7.04446 1.000 17.21581 502 ILE C N 1
ATOM 2788 C CA . ILE C 1 11 ? -12.91295 21.26956 7.95906 1.000 11.01586 502 ILE C CA 1
ATOM 2789 C C . ILE C 1 11 ? -14.13375 21.81135 7.22676 1.000 12.59075 502 ILE C C 1
ATOM 2790 O O . ILE C 1 11 ? -14.08678 22.09946 6.02479 1.000 9.17144 502 ILE C O 1
ATOM 2806 N N . SER C 1 12 ? -15.23493 21.94803 7.95864 1.000 8.91085 503 SER C N 1
ATOM 2807 C CA . SER C 1 12 ? -16.47574 22.44936 7.38460 1.000 9.82177 503 SER C CA 1
ATOM 2808 C C . SER C 1 12 ? -17.36336 22.97898 8.50720 1.000 12.43182 503 SER C C 1
ATOM 2809 O O . SER C 1 12 ? -17.01321 22.91652 9.68717 1.000 10.29218 503 SER C O 1
ATOM 2817 N N . HIS C 1 13 ? -18.52821 23.49477 8.12587 1.000 12.74592 504 HIS C N 1
ATOM 2818 C CA . HIS C 1 13 ? -19.51589 23.97218 9.08766 1.000 10.66540 504 HIS C CA 1
ATOM 2819 C C . HIS C 1 13 ? -18.86227 24.91460 10.09971 1.000 8.29586 504 HIS C C 1
ATOM 2820 O O . HIS C 1 13 ? -18.98314 24.73818 11.30733 1.000 11.78998 504 HIS C O 1
ATOM 2833 N N . VAL C 1 14 ? -18.14711 25.91883 9.59669 1.000 8.01881 505 VAL C N 1
ATOM 2834 C CA . VAL C 1 14 ? -17.43781 26.85962 10.46576 1.000 11.34590 505 VAL C CA 1
ATOM 2835 C C . VAL C 1 14 ? -18.43876 27.93150 10.88827 1.000 17.29018 505 VAL C C 1
ATOM 2836 O O . VAL C 1 14 ? -18.75050 28.85020 10.12002 1.000 16.26370 505 VAL C O 1
ATOM 2849 N N . THR C 1 15 ? -18.92506 27.83346 12.12211 1.000 11.79646 506 THR C N 1
ATOM 2850 C CA . THR C 1 15 ? -19.88992 28.76997 12.66488 1.000 14.34675 506 THR C CA 1
ATOM 2851 C C . THR C 1 15 ? -19.21702 29.71236 13.67015 1.000 18.27489 506 THR C C 1
ATOM 2852 O O . THR C 1 15 ? -17.99429 29.72367 13.82930 1.000 12.52060 506 THR C O 1
ATOM 2863 N N . SER C 1 16 ? -20.05169 30.51157 14.35295 1.000 20.53305 507 SER C N 1
ATOM 2864 C CA . SER C 1 16 ? -19.58284 31.44780 15.36174 1.000 14.84591 507 SER C CA 1
ATOM 2865 C C . SER C 1 16 ? -19.08916 30.75813 16.62793 1.000 16.19570 507 SER C C 1
ATOM 2866 O O . SER C 1 16 ? -18.44535 31.41038 17.45132 1.000 14.58086 507 SER C O 1
ATOM 2874 N N . SER C 1 17 ? -19.40632 29.46356 16.80853 1.000 11.87419 508 SER C N 1
ATOM 2875 C CA . SER C 1 17 ? -18.99810 28.75709 18.01865 1.000 16.91732 508 SER C CA 1
ATOM 2876 C C . SER C 1 17 ? -18.66837 27.28414 17.78784 1.000 14.65932 508 SER C C 1
ATOM 2877 O O . SER C 1 17 ? -18.54096 26.54187 18.77127 1.000 11.24137 508 SER C O 1
ATOM 2885 N N . SER C 1 18 ? -18.49000 26.83122 16.54746 1.000 11.95632 509 SER C N 1
ATOM 2886 C CA . SER C 1 18 ? -18.31278 25.40150 16.29018 1.000 11.22662 509 SER C CA 1
ATOM 2887 C C . SER C 1 18 ? -17.64261 25.21760 14.93546 1.000 9.57687 509 SER C C 1
ATOM 2888 O O . SER C 1 18 ? -17.68995 26.10434 14.08029 1.000 10.41285 509 SER C O 1
ATOM 2896 N N . VAL C 1 19 ? -17.00365 24.05474 14.76414 1.000 10.03803 510 VAL C N 1
ATOM 2897 C CA . VAL C 1 19 ? -16.47770 23.60066 13.48310 1.000 10.65772 510 VAL C CA 1
ATOM 2898 C C . VAL C 1 19 ? -16.67671 22.09013 13.42504 1.000 11.88626 510 VAL C C 1
ATOM 2899 O O . VAL C 1 19 ? -16.79633 21.41541 14.45456 1.000 12.84316 510 VAL C O 1
ATOM 2912 N N . GLN C 1 20 ? -16.70514 21.55803 12.20349 1.000 12.09846 511 GLN C N 1
ATOM 2913 C CA . GLN C 1 20 ? -16.79324 20.12554 11.95919 1.000 10.44271 511 GLN C CA 1
ATOM 2914 C C . GLN C 1 20 ? -15.53283 19.66391 11.24048 1.000 13.94792 511 GLN C C 1
ATOM 2915 O O . GLN C 1 20 ? -15.04737 20.32192 10.30994 1.000 11.70221 511 GLN C O 1
ATOM 2929 N N . LEU C 1 21 ? -14.99199 18.53436 11.68323 1.000 13.58640 512 LEU C N 1
ATOM 2930 C CA . LEU C 1 21 ? -13.79698 17.95001 11.08464 1.000 17.26499 512 LEU C CA 1
ATOM 2931 C C . LEU C 1 21 ? -14.11288 16.55012 10.57562 1.000 21.86924 512 LEU C C 1
ATOM 2932 O O . LEU C 1 21 ? -14.72560 15.75156 11.28673 1.000 20.40411 512 LEU C O 1
ATOM 2948 N N . ASN C 1 22 ? -13.67520 16.25650 9.35040 1.000 17.69629 513 ASN C N 1
ATOM 2949 C CA . ASN C 1 22 ? -13.83412 14.95778 8.72047 1.000 21.92285 513 ASN C CA 1
ATOM 2950 C C . ASN C 1 22 ? -12.45922 14.40164 8.38528 1.000 22.83778 513 ASN C C 1
ATOM 2951 O O . ASN C 1 22 ? -11.58542 15.13382 7.91415 1.000 24.45497 513 ASN C O 1
ATOM 2962 N N . TRP C 1 23 ? -12.26700 13.10558 8.62402 1.000 23.85731 514 TRP C N 1
ATOM 2963 C CA . TRP C 1 23 ? -11.02180 12.45674 8.24866 1.000 26.74044 514 TRP C CA 1
ATOM 2964 C C . TRP C 1 23 ? -11.30145 11.10803 7.59179 1.000 28.54307 514 TRP C C 1
ATOM 2965 O O . TRP C 1 23 ? -10.51085 10.16902 7.74295 1.000 35.11263 514 TRP C O 1
ATOM 2986 N N . GLU C 1 24 ? -12.40062 11.00661 6.85867 1.000 29.95103 515 GLU C N 1
ATOM 2987 C CA . GLU C 1 24 ? -12.76173 9.77158 6.16959 1.000 40.52162 515 GLU C CA 1
ATOM 2988 C C . GLU C 1 24 ? -11.80294 9.47870 5.01557 1.000 39.34507 515 GLU C C 1
ATOM 2989 O O . GLU C 1 24 ? -11.08634 10.36384 4.53879 1.000 35.66236 515 GLU C O 1
ATOM 2997 N N . THR C 1 33 ? -7.16424 -1.57573 10.52475 1.000 65.92790 524 THR C N 1
ATOM 2998 C CA . THR C 1 33 ? -5.74457 -1.63457 10.86934 1.000 63.13111 524 THR C CA 1
ATOM 2999 C C . THR C 1 33 ? -5.33030 -0.39729 11.67136 1.000 66.46152 524 THR C C 1
ATOM 3000 O O . THR C 1 33 ? -4.35882 -0.44012 12.43416 1.000 53.44735 524 THR C O 1
ATOM 3010 N N . ILE C 1 34 ? -6.05564 0.70446 11.48644 1.000 48.77512 525 ILE C N 1
ATOM 3011 C CA . ILE C 1 34 ? -5.88438 1.87677 12.33841 1.000 45.56329 525 ILE C CA 1
ATOM 3012 C C . ILE C 1 34 ? -6.66311 1.61177 13.62233 1.000 48.16656 525 ILE C C 1
ATOM 3013 O O . ILE C 1 34 ? -7.89039 1.49698 13.60459 1.000 56.76324 525 ILE C O 1
ATOM 3029 N N . LYS C 1 35 ? -5.94276 1.51067 14.73906 1.000 43.19222 526 LYS C N 1
ATOM 3030 C CA . LYS C 1 35 ? -6.57493 1.16821 16.00672 1.000 44.26260 526 LYS C CA 1
ATOM 3031 C C . LYS C 1 35 ? -7.38197 2.33489 16.56232 1.000 52.71095 526 LYS C C 1
ATOM 3032 O O . LYS C 1 35 ? -8.48707 2.13998 17.08063 1.000 57.89296 526 LYS C O 1
ATOM 3051 N N . GLN C 1 36 ? -6.85223 3.54968 16.46831 1.000 44.15169 527 GLN C N 1
ATOM 3052 C CA . GLN C 1 36 ? -7.51410 4.70349 17.05693 1.000 40.40315 527 GLN C CA 1
ATOM 3053 C C . GLN C 1 36 ? -6.88462 5.96685 16.49012 1.000 34.47981 527 GLN C C 1
ATOM 3054 O O . GLN C 1 36 ? -5.87090 5.92611 15.78876 1.000 34.35043 527 GLN C O 1
ATOM 3068 N N . TYR C 1 37 ? -7.50243 7.09241 16.81307 1.000 32.22806 528 TYR C N 1
ATOM 3069 C CA . TYR C 1 37 ? -6.99322 8.40889 16.47587 1.000 31.90156 528 TYR C CA 1
ATOM 3070 C C . TYR C 1 37 ? -6.74693 9.19422 17.75950 1.000 29.06013 528 TYR C C 1
ATOM 3071 O O . TYR C 1 37 ? -7.31544 8.90082 18.81542 1.000 31.15332 528 TYR C O 1
ATOM 3089 N N . LEU C 1 38 ? -5.87070 10.18566 17.65985 1.000 25.80839 529 LEU C N 1
ATOM 3090 C CA . LEU C 1 38 ? -5.63977 11.16140 18.71839 1.000 28.18602 529 LEU C CA 1
ATOM 3091 C C . LEU C 1 38 ? -6.04956 12.51336 18.15132 1.000 27.81975 529 LEU C C 1
ATOM 3092 O O . LEU C 1 38 ? -5.42754 13.00766 17.20176 1.000 18.37405 529 LEU C O 1
ATOM 3108 N N . LEU C 1 39 ? -7.11800 13.08266 18.70541 1.000 21.29388 530 LEU C N 1
ATOM 3109 C CA . LEU C 1 39 ? -7.64507 14.38036 18.30206 1.000 17.55050 530 LEU C CA 1
ATOM 3110 C C . LEU C 1 39 ? -7.40258 15.38189 19.42709 1.000 19.89045 530 LEU C C 1
ATOM 3111 O O . LEU C 1 39 ? -7.71129 15.10012 20.59044 1.000 17.11667 530 LEU C O 1
ATOM 3127 N N . GLU C 1 40 ? -6.84393 16.53976 19.07769 1.000 15.24278 531 GLU C N 1
ATOM 3128 C CA . GLU C 1 40 ? -6.59250 17.61369 20.03210 1.000 19.31346 531 GLU C CA 1
ATOM 3129 C C . GLU C 1 40 ? -6.97386 18.94549 19.39832 1.000 17.25036 531 GLU C C 1
ATOM 3130 O O . GLU C 1 40 ? -7.00945 19.08292 18.17154 1.000 14.44556 531 GLU C O 1
ATOM 3142 N N . PHE C 1 41 ? -7.26447 19.93360 20.24590 1.000 13.09169 532 PHE C N 1
ATOM 3143 C CA . PHE C 1 41 ? -7.52440 21.29813 19.78395 1.000 8.93247 532 PHE C CA 1
ATOM 3144 C C . PHE C 1 41 ? -6.87501 22.27822 20.74728 1.000 10.03999 532 PHE C C 1
ATOM 3145 O O . PHE C 1 41 ? -6.49402 21.92422 21.86741 1.000 9.88149 532 PHE C O 1
ATOM 3162 N N . ARG C 1 42 ? -6.72037 23.51384 20.28731 1.000 9.22048 533 ARG C N 1
ATOM 3163 C CA . ARG C 1 42 ? -6.18111 24.54967 21.15207 1.000 10.25281 533 ARG C CA 1
ATOM 3164 C C . ARG C 1 42 ? -6.54459 25.92581 20.61688 1.000 10.39139 533 ARG C C 1
ATOM 3165 O O . ARG C 1 42 ? -6.74474 26.10297 19.41341 1.000 9.19764 533 ARG C O 1
ATOM 3186 N N . GLY C 1 43 ? -6.62724 26.89565 21.52308 1.000 9.39015 534 GLY C N 1
ATOM 3187 C CA . GLY C 1 43 ? -6.48782 28.27960 21.11499 1.000 11.21949 534 GLY C CA 1
ATOM 3188 C C . GLY C 1 43 ? -5.07147 28.51463 20.61568 1.000 17.84696 534 GLY C C 1
ATOM 3189 O O . GLY C 1 43 ? -4.10852 27.92773 21.11719 1.000 15.47953 534 GLY C O 1
ATOM 3193 N N . ASP C 1 44 ? -4.94073 29.36261 19.59502 1.000 19.94671 535 ASP C N 1
ATOM 3194 C CA . ASP C 1 44 ? -3.62915 29.56906 18.99132 1.000 15.29479 535 ASP C CA 1
ATOM 3195 C C . ASP C 1 44 ? -2.60945 29.94794 20.05539 1.000 17.36922 535 ASP C C 1
ATOM 3196 O O . ASP C 1 44 ? -2.90513 30.70616 20.98586 1.000 14.02876 535 ASP C O 1
ATOM 3205 N N . ASN C 1 45 ? -1.40756 29.38409 19.91860 1.000 17.65597 536 ASN C N 1
ATOM 3206 C CA . ASN C 1 45 ? -0.26048 29.64567 20.78065 1.000 15.14433 536 ASN C CA 1
ATOM 3207 C C . ASN C 1 45 ? -0.47204 29.18359 22.21382 1.000 18.34138 536 ASN C C 1
ATOM 3208 O O . ASN C 1 45 ? 0.22729 29.65346 23.12198 1.000 22.73309 536 ASN C O 1
ATOM 3219 N N . LYS C 1 46 ? -1.40081 28.25953 22.45853 1.000 15.37545 537 LYS C N 1
ATOM 3220 C CA . LYS C 1 46 ? -1.63279 27.73894 23.80755 1.000 12.45306 537 LYS C CA 1
ATOM 3221 C C . LYS C 1 46 ? -1.36915 26.23676 23.85464 1.000 14.04549 537 LYS C C 1
ATOM 3222 O O . LYS C 1 46 ? -0.94056 25.62624 22.88077 1.000 12.50569 537 LYS C O 1
ATOM 3241 N N . ASP C 1 47 ? -1.57965 25.64226 25.02199 1.000 12.68794 538 ASP C N 1
ATOM 3242 C CA . ASP C 1 47 ? -1.40452 24.20100 25.16332 1.000 14.59524 538 ASP C CA 1
ATOM 3243 C C . ASP C 1 47 ? -2.57097 23.46131 24.52136 1.000 11.17050 538 ASP C C 1
ATOM 3244 O O . ASP C 1 47 ? -3.69688 23.96646 24.45985 1.000 13.54263 538 ASP C O 1
ATOM 3253 N N . TRP C 1 48 ? -2.28617 22.25652 24.04349 1.000 12.54367 539 TRP C N 1
ATOM 3254 C CA . TRP C 1 48 ? -3.28682 21.44293 23.37379 1.000 12.62629 539 TRP C CA 1
ATOM 3255 C C . TRP C 1 48 ? -4.12597 20.68568 24.39538 1.000 14.99692 539 TRP C C 1
ATOM 3256 O O . TRP C 1 48 ? -3.62836 20.25743 25.43986 1.000 16.84346 539 TRP C O 1
ATOM 3277 N N . ILE C 1 49 ? -5.40016 20.50547 24.06459 1.000 10.32253 540 ILE C N 1
ATOM 3278 C CA . ILE C 1 49 ? -6.38063 19.79309 24.87395 1.000 14.50235 540 ILE C CA 1
ATOM 3279 C C . ILE C 1 49 ? -6.81711 18.55640 24.10315 1.000 17.39003 540 ILE C C 1
ATOM 3280 O O . ILE C 1 49 ? -7.26876 18.66671 22.95528 1.000 16.13516 540 ILE C O 1
ATOM 3296 N N . LYS C 1 50 ? -6.71920 17.38912 24.74265 1.000 15.20379 541 LYS C N 1
ATOM 3297 C CA . LYS C 1 50 ? -7.10367 16.13042 24.10001 1.000 15.03889 541 LYS C CA 1
ATOM 3298 C C . LYS C 1 50 ? -8.61672 15.93398 24.15718 1.000 16.86277 541 LYS C C 1
ATOM 3299 O O . LYS C 1 50 ? -9.22489 16.03147 25.22746 1.000 16.79448 541 LYS C O 1
ATOM 3318 N N . LEU C 1 51 ? -9.21976 15.64670 23.00493 1.000 16.93230 542 LEU C N 1
ATOM 3319 C CA . LEU C 1 51 ? -10.66188 15.54631 22.87086 1.000 16.64607 542 LEU C CA 1
ATOM 3320 C C . LEU C 1 51 ? -11.11187 14.09199 22.81153 1.000 21.74782 542 LEU C C 1
ATOM 3321 O O . LEU C 1 51 ? -10.40557 13.22611 22.29143 1.000 19.41216 542 LEU C O 1
ATOM 3337 N N . HIS C 1 52 ? -12.31893 13.84528 23.32635 1.000 21.12466 543 HIS C N 1
ATOM 3338 C CA . HIS C 1 52 ? -12.91737 12.51073 23.34539 1.000 30.32525 543 HIS C CA 1
ATOM 3339 C C . HIS C 1 52 ? -13.70473 12.28960 22.05591 1.000 27.29328 543 HIS C C 1
ATOM 3340 O O . HIS C 1 52 ? -14.59577 13.07805 21.72689 1.000 31.21549 543 HIS C O 1
ATOM 3353 N N . ILE C 1 53 ? -13.38020 11.21660 21.34224 1.000 36.50980 544 ILE C N 1
ATOM 3354 C CA . ILE C 1 53 ? -14.08931 10.87546 20.11097 1.000 46.15163 544 ILE C CA 1
ATOM 3355 C C . ILE C 1 53 ? -14.55850 9.42722 20.18419 1.000 44.06779 544 ILE C C 1
ATOM 3356 O O . ILE C 1 53 ? -13.89998 8.59830 20.82836 1.000 48.89481 544 ILE C O 1
ATOM 3372 N N . PRO C 1 54 ? -15.67951 9.07701 19.56110 1.000 53.51361 545 PRO C N 1
ATOM 3373 C CA . PRO C 1 54 ? -16.02583 7.65832 19.41700 1.000 58.59373 545 PRO C CA 1
ATOM 3374 C C . PRO C 1 54 ? -15.19873 6.99009 18.32790 1.000 59.12965 545 PRO C C 1
ATOM 3375 O O . PRO C 1 54 ? -14.83903 7.60252 17.31738 1.000 50.95363 545 PRO C O 1
ATOM 3386 N N . ASN C 1 55 ? -14.89874 5.70494 18.55197 1.000 62.53072 546 ASN C N 1
ATOM 3387 C CA . ASN C 1 55 ? -14.04620 4.93110 17.64354 1.000 70.80235 546 ASN C CA 1
ATOM 3388 C C . ASN C 1 55 ? -14.78082 4.45067 16.38873 1.000 67.29366 546 ASN C C 1
ATOM 3389 O O . ASN C 1 55 ? -14.11789 3.92059 15.48123 1.000 62.39913 546 ASN C O 1
ATOM 3400 N N . ASN C 1 56 ? -16.11687 4.65712 16.37625 1.000 61.67639 547 ASN C N 1
ATOM 3401 C CA . ASN C 1 56 ? -17.00690 4.26103 15.28340 1.000 59.71574 547 ASN C CA 1
ATOM 3402 C C . ASN C 1 56 ? -17.22797 5.35887 14.24165 1.000 57.43746 547 ASN C C 1
ATOM 3403 O O . ASN C 1 56 ? -18.10975 5.21013 13.39253 1.000 59.65114 547 ASN C O 1
ATOM 3414 N N . ARG C 1 57 ? -16.45739 6.43445 14.30447 1.000 56.24987 548 ARG C N 1
ATOM 3415 C CA . ARG C 1 57 ? -16.77227 7.56452 13.44673 1.000 51.22509 548 ARG C CA 1
ATOM 3416 C C . ARG C 1 57 ? -15.51466 8.24914 12.94725 1.000 44.34988 548 ARG C C 1
ATOM 3417 O O . ARG C 1 57 ? -14.46081 8.21762 13.59319 1.000 38.76497 548 ARG C O 1
ATOM 3438 N N . LYS C 1 58 ? -15.64674 8.86473 11.76547 1.000 38.61948 549 LYS C N 1
ATOM 3439 C CA . LYS C 1 58 ? -14.58461 9.61793 11.10652 1.000 38.63480 549 LYS C CA 1
ATOM 3440 C C . LYS C 1 58 ? -14.98658 11.07950 10.94008 1.000 34.64413 549 LYS C C 1
ATOM 3441 O O . LYS C 1 58 ? -14.47779 11.76436 10.03596 1.000 25.26134 549 LYS C O 1
ATOM 3460 N N . SER C 1 59 ? -15.91457 11.54315 11.77753 1.000 31.59171 550 SER C N 1
ATOM 3461 C CA . SER C 1 59 ? -16.44728 12.89107 11.74970 1.000 33.23593 550 SER C CA 1
ATOM 3462 C C . SER C 1 59 ? -16.54245 13.37548 13.18771 1.000 39.61476 550 SER C C 1
ATOM 3463 O O . SER C 1 59 ? -16.63405 12.57319 14.12410 1.000 31.09344 550 SER C O 1
ATOM 3471 N N . PHE C 1 60 ? -16.54175 14.69879 13.36389 1.000 31.47273 551 PHE C N 1
ATOM 3472 C CA . PHE C 1 60 ? -16.59080 15.25339 14.71319 1.000 28.76102 551 PHE C CA 1
ATOM 3473 C C . PHE C 1 60 ? -16.99416 16.71528 14.67061 1.000 22.28284 551 PHE C C 1
ATOM 3474 O O . PHE C 1 60 ? -16.46856 17.47776 13.85802 1.000 19.83836 551 PHE C O 1
ATOM 3491 N N . VAL C 1 61 ? -17.91621 17.09731 15.54618 1.000 16.75556 552 VAL C N 1
ATOM 3492 C CA . VAL C 1 61 ? -18.31406 18.48618 15.72061 1.000 15.25855 552 VAL C CA 1
ATOM 3493 C C . VAL C 1 61 ? -17.69164 18.98177 17.01811 1.000 22.17342 552 VAL C C 1
ATOM 3494 O O . VAL C 1 61 ? -17.92576 18.40568 18.08706 1.000 14.25196 552 VAL C O 1
ATOM 3507 N N . LEU C 1 62 ? -16.88636 20.03564 16.91685 1.000 16.33172 553 LEU C N 1
ATOM 3508 C CA . LEU C 1 62 ? -16.28818 20.70031 18.06641 1.000 17.00318 553 LEU C CA 1
ATOM 3509 C C . LEU C 1 62 ? -17.13965 21.92536 18.36628 1.000 19.93609 553 LEU C C 1
ATOM 3510 O O . LEU C 1 62 ? -17.08965 22.91084 17.62822 1.000 14.86751 553 LEU C O 1
ATOM 3526 N N . ASN C 1 63 ? -17.94534 21.84876 19.42931 1.000 16.70565 554 ASN C N 1
ATOM 3527 C CA . ASN C 1 63 ? -18.81643 22.94216 19.84738 1.000 17.67489 554 ASN C CA 1
ATOM 3528 C C . ASN C 1 63 ? -18.16571 23.73764 20.97685 1.000 16.11589 554 ASN C C 1
ATOM 3529 O O . ASN C 1 63 ? -17.09254 23.39297 21.47686 1.000 21.16387 554 ASN C O 1
ATOM 3540 N N . GLY C 1 64 ? -18.82015 24.83977 21.35420 1.000 15.70602 555 GLY C N 1
ATOM 3541 C CA . GLY C 1 64 ? -18.43636 25.59053 22.53904 1.000 18.20274 555 GLY C CA 1
ATOM 3542 C C . GLY C 1 64 ? -17.30968 26.57896 22.37039 1.000 15.64765 555 GLY C C 1
ATOM 3543 O O . GLY C 1 64 ? -16.70157 26.98060 23.36589 1.000 10.65241 555 GLY C O 1
ATOM 3547 N N . LEU C 1 65 ? -17.01087 26.99927 21.14575 1.000 12.25035 556 LEU C N 1
ATOM 3548 C CA . LEU C 1 65 ? -15.87316 27.87265 20.90800 1.000 10.86084 556 LEU C CA 1
ATOM 3549 C C . LEU C 1 65 ? -16.27766 29.33996 20.94514 1.000 15.16864 556 LEU C C 1
ATOM 3550 O O . LEU C 1 65 ? -17.44108 29.69377 20.72883 1.000 16.25025 556 LEU C O 1
ATOM 3566 N N . ASP C 1 66 ? -15.28067 30.19767 21.15970 1.000 11.07857 557 ASP C N 1
ATOM 3567 C CA . ASP C 1 66 ? -15.45745 31.63389 21.09792 1.000 13.87660 557 ASP C CA 1
ATOM 3568 C C . ASP C 1 66 ? -15.57755 32.12170 19.65989 1.000 15.35766 557 ASP C C 1
ATOM 3569 O O . ASP C 1 66 ? -15.06533 31.49980 18.72677 1.000 11.65194 557 ASP C O 1
ATOM 3578 N N A SER C 1 67 ? -16.21554 33.28298 19.50387 0.396 16.45652 558 SER C N 1
ATOM 3579 N N B SER C 1 67 ? -16.21791 33.28204 19.50175 0.604 14.71468 558 SER C N 1
ATOM 3580 C CA A SER C 1 67 ? -16.45628 33.86764 18.19700 0.396 16.61333 558 SER C CA 1
ATOM 3581 C CA B SER C 1 67 ? -16.46063 33.86552 18.19371 0.604 18.71960 558 SER C CA 1
ATOM 3582 C C A SER C 1 67 ? -15.23663 34.62943 17.69762 0.396 15.93637 558 SER C C 1
ATOM 3583 C C B SER C 1 67 ? -15.24379 34.63388 17.69751 0.604 17.05245 558 SER C C 1
ATOM 3584 O O A SER C 1 67 ? -14.46425 35.19959 18.47681 0.396 16.61561 558 SER C O 1
ATOM 3585 O O B SER C 1 67 ? -14.47509 35.20473 18.47903 0.604 16.78367 558 SER C O 1
ATOM 3600 N N . SER C 1 68 ? -15.07288 34.63373 16.37536 1.000 11.56444 559 SER C N 1
ATOM 3601 C CA . SER C 1 68 ? -14.02483 35.40689 15.70219 1.000 13.41013 559 SER C CA 1
ATOM 3602 C C . SER C 1 68 ? -12.63243 35.08980 16.23762 1.000 15.69071 559 SER C C 1
ATOM 3603 O O . SER C 1 68 ? -11.76866 35.96447 16.28858 1.000 13.48241 559 SER C O 1
ATOM 3612 N N . ARG C 1 69 ? -12.39179 33.83306 16.60203 1.000 11.46413 560 ARG C N 1
ATOM 3613 C CA . ARG C 1 69 ? -11.16167 33.48156 17.29596 1.000 10.44036 560 ARG C CA 1
ATOM 3614 C C . ARG C 1 69 ? -10.39769 32.39157 16.55447 1.000 9.58109 560 ARG C C 1
ATOM 3615 O O . ARG C 1 69 ? -10.99391 31.45610 15.99556 1.000 9.90944 560 ARG C O 1
ATOM 3636 N N . ARG C 1 70 ? -9.07311 32.49862 16.58470 1.000 8.39096 561 ARG C N 1
ATOM 3637 C CA . ARG C 1 70 ? -8.20894 31.52667 15.93839 1.000 10.38873 561 ARG C CA 1
ATOM 3638 C C . ARG C 1 70 ? -7.98675 30.31635 16.84136 1.000 13.60700 561 ARG C C 1
ATOM 3639 O O . ARG C 1 70 ? -7.49584 30.44732 17.96995 1.000 10.81718 561 ARG C O 1
ATOM 3660 N N . TYR C 1 71 ? -8.34252 29.14704 16.33507 1.000 9.84121 562 TYR C N 1
ATOM 3661 C CA . TYR C 1 71 ? -8.09377 27.87060 16.97421 1.000 11.32728 562 TYR C CA 1
ATOM 3662 C C . TYR C 1 71 ? -7.32239 26.98061 16.01498 1.000 14.45610 562 TYR C C 1
ATOM 3663 O O . TYR C 1 71 ? -7.22398 27.26404 14.81964 1.000 14.65762 562 TYR C O 1
ATOM 3681 N N . GLN C 1 72 ? -6.79812 25.87957 16.55902 1.000 12.10563 563 GLN C N 1
ATOM 3682 C CA . GLN C 1 72 ? -6.20012 24.81797 15.76664 1.000 13.58132 563 GLN C CA 1
ATOM 3683 C C . GLN C 1 72 ? -6.75744 23.47590 16.20315 1.000 15.22911 563 GLN C C 1
ATOM 3684 O O . GLN C 1 72 ? -7.05898 23.27220 17.38089 1.000 11.95713 563 GLN C O 1
ATOM 3698 N N . LEU C 1 73 ? -6.85881 22.56122 15.25160 1.000 10.52846 564 LEU C N 1
ATOM 3699 C CA . LEU C 1 73 ? -7.24586 21.17867 15.46999 1.000 9.06915 564 LEU C CA 1
ATOM 3700 C C . LEU C 1 73 ? -6.12527 20.31377 14.90772 1.000 14.30911 564 LEU C C 1
ATOM 3701 O O . LEU C 1 73 ? -5.53879 20.65641 13.87150 1.000 13.82043 564 LEU C O 1
ATOM 3717 N N . ARG C 1 74 ? -5.81609 19.19675 15.57045 1.000 15.02736 565 ARG C N 1
ATOM 3718 C CA . ARG C 1 74 ? -4.85549 18.26266 15.00368 1.000 14.76302 565 ARG C CA 1
ATOM 3719 C C . ARG C 1 74 ? -5.24385 16.82518 15.29345 1.000 17.11667 565 ARG C C 1
ATOM 3720 O O . ARG C 1 74 ? -5.83017 16.50691 16.32940 1.000 15.70255 565 ARG C O 1
ATOM 3741 N N . LEU C 1 75 ? -4.89030 15.95442 14.35296 1.000 14.66682 566 LEU C N 1
ATOM 3742 C CA . LEU C 1 75 ? -5.33242 14.57027 14.34472 1.000 15.75201 566 LEU C CA 1
ATOM 3743 C C . LEU C 1 75 ? -4.16570 13.68726 13.93785 1.000 14.12508 566 LEU C C 1
ATOM 3744 O O . LEU C 1 75 ? -3.50142 13.95446 12.93342 1.000 13.84269 566 LEU C O 1
ATOM 3760 N N . ALA C 1 76 ? -3.91071 12.65271 14.72854 1.000 19.63532 567 ALA C N 1
ATOM 3761 C CA . ALA C 1 76 ? -2.91620 11.63834 14.39758 1.000 21.83022 567 ALA C CA 1
ATOM 3762 C C . ALA C 1 76 ? -3.57919 10.27100 14.49530 1.000 24.06748 567 ALA C C 1
ATOM 3763 O O . ALA C 1 76 ? -4.54975 10.08101 15.24054 1.000 20.42500 567 ALA C O 1
ATOM 3770 N N . ALA C 1 77 ? -3.07343 9.32381 13.70976 1.000 24.87069 568 ALA C N 1
ATOM 3771 C CA . ALA C 1 77 ? -3.60238 7.96782 13.69605 1.000 27.07491 568 ALA C CA 1
ATOM 3772 C C . ALA C 1 77 ? -2.59699 7.01109 14.32704 1.000 24.07924 568 ALA C C 1
ATOM 3773 O O . ALA C 1 77 ? -1.38044 7.20432 14.21554 1.000 24.72568 568 ALA C O 1
ATOM 3780 N N . TYR C 1 78 ? -3.12632 5.98535 15.00062 1.000 30.42756 569 TYR C N 1
ATOM 3781 C CA . TYR C 1 78 ? -2.33336 4.88086 15.51084 1.000 27.54592 569 TYR C CA 1
ATOM 3782 C C . TYR C 1 78 ? -2.59129 3.61074 14.70906 1.000 23.83340 569 TYR C C 1
ATOM 3783 O O . TYR C 1 78 ? -3.74668 3.26472 14.43519 1.000 32.94123 569 TYR C O 1
ATOM 3801 N N . ASN C 1 79 ? -1.52664 2.88292 14.38861 1.000 28.36205 570 ASN C N 1
ATOM 3802 C CA . ASN C 1 79 ? -1.63975 1.46461 14.06570 1.000 33.70384 570 ASN C CA 1
ATOM 3803 C C . ASN C 1 79 ? -0.81454 0.69196 15.10234 1.000 39.35175 570 ASN C C 1
ATOM 3804 O O . ASN C 1 79 ? -0.28937 1.26188 16.06658 1.000 28.04877 570 ASN C O 1
ATOM 3815 N N . ARG C 1 80 ? -0.69593 -0.61894 14.89804 1.000 39.04056 571 ARG C N 1
ATOM 3816 C CA . ARG C 1 80 ? -0.00793 -1.44817 15.87783 1.000 36.27669 571 ARG C CA 1
ATOM 3817 C C . ARG C 1 80 ? 1.49044 -1.15717 15.95371 1.000 33.80546 571 ARG C C 1
ATOM 3818 O O . ARG C 1 80 ? 2.13994 -1.60163 16.90496 1.000 41.07655 571 ARG C O 1
ATOM 3823 N N . TYR C 1 81 ? 2.05069 -0.40576 15.00287 1.000 26.67624 572 TYR C N 1
ATOM 3824 C CA . TYR C 1 81 ? 3.46922 -0.07447 15.00861 1.000 30.08495 572 TYR C CA 1
ATOM 3825 C C . TYR C 1 81 ? 3.78362 1.28510 15.62530 1.000 32.78440 572 TYR C C 1
ATOM 3826 O O . TYR C 1 81 ? 4.96506 1.60331 15.79650 1.000 38.67720 572 TYR C O 1
ATOM 3844 N N . GLY C 1 82 ? 2.78289 2.09386 15.94977 1.000 31.10880 573 GLY C N 1
ATOM 3845 C CA . GLY C 1 82 ? 3.02236 3.35688 16.61265 1.000 33.80683 573 GLY C CA 1
ATOM 3846 C C . GLY C 1 82 ? 2.06786 4.42744 16.12516 1.000 31.71862 573 GLY C C 1
ATOM 3847 O O . GLY C 1 82 ? 1.14155 4.16163 15.36002 1.000 24.19023 573 GLY C O 1
ATOM 3851 N N . ARG C 1 83 ? 2.30705 5.65259 16.59255 1.000 35.12897 574 ARG C N 1
ATOM 3852 C CA . ARG C 1 83 ? 1.52135 6.81910 16.21663 1.000 34.42617 574 ARG C CA 1
ATOM 3853 C C . ARG C 1 83 ? 2.22620 7.56924 15.09637 1.000 31.34077 574 ARG C C 1
ATOM 3854 O O . ARG C 1 83 ? 3.45028 7.72781 15.11687 1.000 28.99655 574 ARG C O 1
ATOM 3875 N N . GLY C 1 84 ? 1.44517 8.02625 14.11800 1.000 30.29075 575 GLY C N 1
ATOM 3876 C CA . GLY C 1 84 ? 1.96443 8.80588 13.01895 1.000 26.70551 575 GLY C CA 1
ATOM 3877 C C . GLY C 1 84 ? 2.02666 10.28532 13.34591 1.000 29.07002 575 GLY C C 1
ATOM 3878 O O . GLY C 1 84 ? 1.75122 10.72476 14.46410 1.000 25.01295 575 GLY C O 1
ATOM 3882 N N . ASP C 1 85 ? 2.39600 11.06494 12.33452 1.000 26.88184 576 ASP C N 1
ATOM 3883 C CA . ASP C 1 85 ? 2.48404 12.50959 12.49774 1.000 24.39232 576 ASP C CA 1
ATOM 3884 C C . ASP C 1 85 ? 1.08963 13.12434 12.59333 1.000 22.39991 576 ASP C C 1
ATOM 3885 O O . ASP C 1 85 ? 0.09883 12.56249 12.11126 1.000 17.91390 576 ASP C O 1
ATOM 3894 N N . PHE C 1 86 ? 1.01566 14.27433 13.25072 1.000 20.67099 577 PHE C N 1
ATOM 3895 C CA . PHE C 1 86 ? -0.23322 15.01565 13.32178 1.000 18.52013 577 PHE C CA 1
ATOM 3896 C C . PHE C 1 86 ? -0.48635 15.73290 12.00266 1.000 13.15180 577 PHE C C 1
ATOM 3897 O O . PHE C 1 86 ? 0.43109 16.30035 11.40769 1.000 21.84457 577 PHE C O 1
ATOM 3914 N N . ALA C 1 87 ? -1.73327 15.69070 11.54581 1.000 16.08965 578 ALA C N 1
ATOM 3915 C CA . ALA C 1 87 ? -2.23827 16.62981 10.55120 1.000 13.43338 578 ALA C CA 1
ATOM 3916 C C . ALA C 1 87 ? -2.88151 17.80476 11.28973 1.000 21.84155 578 ALA C C 1
ATOM 3917 O O . ALA C 1 87 ? -3.70184 17.59862 12.18553 1.000 19.88312 578 ALA C O 1
ATOM 3924 N N . VAL C 1 88 ? -2.51705 19.02384 10.91654 1.000 18.98660 579 VAL C N 1
ATOM 3925 C CA . VAL C 1 88 ? -2.96107 20.20847 11.63616 1.000 14.53652 579 VAL C CA 1
ATOM 3926 C C . VAL C 1 88 ? -3.82779 21.05489 10.72033 1.000 16.14614 579 VAL C C 1
ATOM 3927 O O . VAL C 1 88 ? -3.61092 21.11129 9.50903 1.000 12.53657 579 VAL C O 1
ATOM 3940 N N . ILE C 1 89 ? -4.80800 21.73093 11.31112 1.000 12.38363 580 ILE C N 1
ATOM 3941 C CA . ILE C 1 89 ? -5.67279 22.65547 10.58434 1.000 13.22600 580 ILE C CA 1
ATOM 3942 C C . ILE C 1 89 ? -5.98058 23.84995 11.48408 1.000 13.44278 580 ILE C C 1
ATOM 3943 O O . ILE C 1 89 ? -6.42789 23.67598 12.62579 1.000 13.37114 580 ILE C O 1
ATOM 3959 N N . GLY C 1 90 ? -5.65182 25.04651 11.00925 1.000 7.08301 581 GLY C N 1
ATOM 3960 C CA . GLY C 1 90 ? -5.97885 26.28302 11.70919 1.000 12.15010 581 GLY C CA 1
ATOM 3961 C C . GLY C 1 90 ? -7.18820 26.96353 11.09359 1.000 14.50342 581 GLY C C 1
ATOM 3962 O O . GLY C 1 90 ? -7.37711 26.94183 9.87493 1.000 10.62661 581 GLY C O 1
ATOM 3966 N N . PHE C 1 91 ? -8.01633 27.56236 11.95438 1.000 13.04697 582 PHE C N 1
ATOM 3967 C CA . PHE C 1 91 ? -9.25125 28.18869 11.49998 1.000 10.42557 582 PHE C CA 1
ATOM 3968 C C . PHE C 1 91 ? -9.64047 29.32472 12.43844 1.000 15.07785 582 PHE C C 1
ATOM 3969 O O . PHE C 1 91 ? -9.19933 29.38812 13.59444 1.000 12.24647 582 PHE C O 1
ATOM 3986 N N . THR C 1 92 ? -10.47019 30.23116 11.91983 1.000 11.97278 583 THR C N 1
ATOM 3987 C CA . THR C 1 92 ? -11.05566 31.31811 12.70616 1.000 12.46490 583 THR C CA 1
ATOM 3988 C C . THR C 1 92 ? -12.56647 31.17156 12.67897 1.000 10.91342 583 THR C C 1
ATOM 3989 O O . THR C 1 92 ? -13.16464 31.10741 11.59884 1.000 9.87698 583 THR C O 1
ATOM 4000 N N . THR C 1 93 ? -13.17579 31.08402 13.86126 1.000 8.72529 584 THR C N 1
ATOM 4001 C CA . THR C 1 93 ? -14.62320 30.99119 13.94403 1.000 9.23351 584 THR C CA 1
ATOM 4002 C C . THR C 1 93 ? -15.26340 32.25623 13.38499 1.000 10.80386 584 THR C C 1
ATOM 4003 O O . THR C 1 93 ? -14.63792 33.31316 13.28713 1.000 11.27508 584 THR C O 1
ATOM 4014 N N . ALA C 1 94 ? -16.53711 32.14438 13.03590 1.000 17.50971 585 ALA C N 1
ATOM 4015 C CA . ALA C 1 94 ? -17.21397 33.26059 12.40563 1.000 17.82662 585 ALA C CA 1
ATOM 4016 C C . ALA C 1 94 ? -17.59913 34.31552 13.44118 1.000 19.66770 585 ALA C C 1
ATOM 4017 O O . ALA C 1 94 ? -17.56476 34.08593 14.66997 1.000 16.40018 585 ALA C O 1
ATOM 4024 N N . HIS C 1 95 ? -17.97662 35.48824 12.92064 1.000 21.62432 586 HIS C N 1
ATOM 4025 C CA . HIS C 1 95 ? -18.31555 36.62614 13.76299 1.000 20.70233 586 HIS C CA 1
ATOM 4026 C C . HIS C 1 95 ? -19.62231 36.39526 14.51192 1.000 23.21315 586 HIS C C 1
ATOM 4027 O O . HIS C 1 95 ? -20.49819 35.65334 14.06144 1.000 21.22501 586 HIS C O 1
ATOM 4040 N N . LYS C 1 96 ? -19.74399 37.05653 15.65536 1.000 28.10873 587 LYS C N 1
ATOM 4041 C CA . LYS C 1 96 ? -20.97839 37.10137 16.42797 1.000 36.12850 587 LYS C CA 1
ATOM 4042 C C . LYS C 1 96 ? -21.39531 35.72543 16.90258 1.000 44.08142 587 LYS C C 1
ATOM 4043 O O . LYS C 1 96 ? -21.98248 35.59442 17.97824 1.000 57.75789 587 LYS C O 1
ATOM 4062 N N . ALA D 1 2 ? -37.60772 -10.60967 25.59484 1.000 38.90528 493 ALA D N 1
ATOM 4063 C CA . ALA D 1 2 ? -36.24201 -10.10084 25.58422 1.000 39.43558 493 ALA D CA 1
ATOM 4064 C C . ALA D 1 2 ? -36.15335 -8.69464 24.96473 1.000 34.70675 493 ALA D C 1
ATOM 4065 O O . ALA D 1 2 ? -35.13039 -8.01971 25.08716 1.000 34.03077 493 ALA D O 1
ATOM 4071 N N . SER D 1 3 ? -37.22802 -8.26050 24.31263 1.000 36.31117 494 SER D N 1
ATOM 4072 C CA . SER D 1 3 ? -37.28458 -6.92333 23.71768 1.000 41.11087 494 SER D CA 1
ATOM 4073 C C . SER D 1 3 ? -37.35371 -5.85006 24.80700 1.000 39.55078 494 SER D C 1
ATOM 4074 O O . SER D 1 3 ? -37.72575 -6.13236 25.94914 1.000 35.57681 494 SER D O 1
ATOM 4082 N N . PRO D 1 4 ? -36.97860 -4.60676 24.49204 1.000 35.76811 495 PRO D N 1
ATOM 4083 C CA . PRO D 1 4 ? -36.90015 -3.58881 25.54286 1.000 37.01543 495 PRO D CA 1
ATOM 4084 C C . PRO D 1 4 ? -38.29546 -3.22881 26.05376 1.000 26.46944 495 PRO D C 1
ATOM 4085 O O . PRO D 1 4 ? -39.28050 -3.34269 25.31388 1.000 26.27086 495 PRO D O 1
ATOM 4096 N N . PRO D 1 5 ? -38.39619 -2.77225 27.28874 1.000 33.20360 496 PRO D N 1
ATOM 4097 C CA . PRO D 1 5 ? -39.69279 -2.31612 27.80051 1.000 35.23079 496 PRO D CA 1
ATOM 4098 C C . PRO D 1 5 ? -40.03814 -0.93448 27.25095 1.000 32.72508 496 PRO D C 1
ATOM 4099 O O . PRO D 1 5 ? -39.25600 -0.29438 26.54735 1.000 31.38983 496 PRO D O 1
ATOM 4110 N N . LEU D 1 6 ? -41.24291 -0.49246 27.58621 1.000 33.61564 497 LEU D N 1
ATOM 4111 C CA . LEU D 1 6 ? -41.69800 0.83764 27.22126 1.000 31.59378 497 LEU D CA 1
ATOM 4112 C C . LEU D 1 6 ? -40.69567 1.88130 27.70140 1.000 24.77179 497 LEU D C 1
ATOM 4113 O O . LEU D 1 6 ? -40.20991 1.79885 28.83839 1.000 24.62839 497 LEU D O 1
ATOM 4129 N N . PRO D 1 7 ? -40.34615 2.85643 26.87406 1.000 23.92518 498 PRO D N 1
ATOM 4130 C CA . PRO D 1 7 ? -39.56486 3.98537 27.38192 1.000 25.69471 498 PRO D CA 1
ATOM 4131 C C . PRO D 1 7 ? -40.43433 4.91228 28.21866 1.000 19.22339 498 PRO D C 1
ATOM 4132 O O . PRO D 1 7 ? -41.66644 4.86415 28.18313 1.000 21.18089 498 PRO D O 1
ATOM 4143 N N . SER D 1 8 ? -39.76326 5.75593 28.99455 1.000 23.18575 499 SER D N 1
ATOM 4144 C CA . SER D 1 8 ? -40.39180 6.82023 29.76577 1.000 19.90588 499 SER D CA 1
ATOM 4145 C C . SER D 1 8 ? -40.15868 8.12709 29.02387 1.000 22.85531 499 SER D C 1
ATOM 4146 O O . SER D 1 8 ? -39.00986 8.51433 28.79237 1.000 27.76899 499 SER D O 1
ATOM 4154 N N . ILE D 1 9 ? -41.23742 8.80635 28.65184 1.000 18.07413 500 ILE D N 1
ATOM 4155 C CA . ILE D 1 9 ? -41.16057 10.00233 27.82848 1.000 16.03128 500 ILE D CA 1
ATOM 4156 C C . ILE D 1 9 ? -41.70447 11.19259 28.60155 1.000 16.08416 500 ILE D C 1
ATOM 4157 O O . ILE D 1 9 ? -42.64881 11.07889 29.38814 1.000 18.63878 500 ILE D O 1
ATOM 4173 N N . SER D 1 10 ? -41.10619 12.34914 28.36259 1.000 18.19471 501 SER D N 1
ATOM 4174 C CA . SER D 1 10 ? -41.45496 13.56130 29.08190 1.000 13.70258 501 SER D CA 1
ATOM 4175 C C . SER D 1 10 ? -41.38890 14.75141 28.13509 1.000 21.69651 501 SER D C 1
ATOM 4176 O O . SER D 1 10 ? -40.55275 14.79690 27.22619 1.000 15.44312 501 SER D O 1
ATOM 4184 N N A ILE D 1 11 ? -42.24995 15.73418 28.39248 0.304 38.70656 502 ILE D N 1
ATOM 4185 N N B ILE D 1 11 ? -42.30545 15.69404 28.31253 0.696 40.66068 502 ILE D N 1
ATOM 4186 C CA A ILE D 1 11 ? -42.50610 16.86396 27.50424 0.304 18.37598 502 ILE D CA 1
ATOM 4187 C CA B ILE D 1 11 ? -42.33805 16.84633 27.43330 0.696 17.98386 502 ILE D CA 1
ATOM 4188 C C A ILE D 1 11 ? -42.19651 18.15981 28.24561 0.304 20.92927 502 ILE D C 1
ATOM 4189 C C B ILE D 1 11 ? -42.13370 18.12788 28.23119 0.696 18.64909 502 ILE D C 1
ATOM 4190 O O A ILE D 1 11 ? -42.44678 18.26846 29.45109 0.304 15.25152 502 ILE D O 1
ATOM 4191 O O B ILE D 1 11 ? -42.39665 18.20933 29.43426 0.696 14.05846 502 ILE D O 1
ATOM 4222 N N . SER D 1 12 ? -41.65612 19.14282 27.52317 1.000 14.44408 503 SER D N 1
ATOM 4223 C CA . SER D 1 12 ? -41.35848 20.43630 28.12336 1.000 14.70344 503 SER D CA 1
ATOM 4224 C C . SER D 1 12 ? -41.29413 21.49513 27.03436 1.000 13.39906 503 SER D C 1
ATOM 4225 O O . SER D 1 12 ? -41.25241 21.17994 25.83468 1.000 13.51795 503 SER D O 1
ATOM 4234 N N . HIS D 1 13 ? -41.32788 22.75107 27.47536 1.000 13.36377 504 HIS D N 1
ATOM 4235 C CA . HIS D 1 13 ? -41.21094 23.90872 26.60061 1.000 14.57833 504 HIS D CA 1
ATOM 4236 C C . HIS D 1 13 ? -42.19483 23.80561 25.44190 1.000 11.69195 504 HIS D C 1
ATOM 4237 O O . HIS D 1 13 ? -41.82196 23.85625 24.26984 1.000 12.32904 504 HIS D O 1
ATOM 4250 N N . VAL D 1 14 ? -43.47192 23.63888 25.78517 1.000 11.41947 505 VAL D N 1
ATOM 4251 C CA . VAL D 1 14 ? -44.53725 23.64306 24.78765 1.000 12.00447 505 VAL D CA 1
ATOM 4252 C C . VAL D 1 14 ? -44.74275 25.07632 24.30267 1.000 16.56091 505 VAL D C 1
ATOM 4253 O O . VAL D 1 14 ? -45.11240 25.96873 25.07888 1.000 13.51788 505 VAL D O 1
ATOM 4266 N N . THR D 1 15 ? -44.50015 25.30957 23.02016 1.000 11.73680 506 THR D N 1
ATOM 4267 C CA . THR D 1 15 ? -44.73281 26.62288 22.44409 1.000 10.14606 506 THR D CA 1
ATOM 4268 C C . THR D 1 15 ? -45.85736 26.52666 21.41183 1.000 13.83194 506 THR D C 1
ATOM 4269 O O . THR D 1 15 ? -46.49998 25.49053 21.24909 1.000 13.34541 506 THR D O 1
ATOM 4280 N N . SER D 1 16 ? -46.09416 27.62721 20.69541 1.000 14.80155 507 SER D N 1
ATOM 4281 C CA . SER D 1 16 ? -47.09128 27.58829 19.63425 1.000 12.75350 507 SER D CA 1
ATOM 4282 C C . SER D 1 16 ? -46.61380 26.82021 18.38860 1.000 9.79665 507 SER D C 1
ATOM 4283 O O . SER D 1 16 ? -47.40657 26.66892 17.45026 1.000 12.96017 507 SER D O 1
ATOM 4291 N N . SER D 1 17 ? -45.38476 26.32564 18.35973 1.000 12.54547 508 SER D N 1
ATOM 4292 C CA . SER D 1 17 ? -44.93758 25.59728 17.17598 1.000 13.21911 508 SER D CA 1
ATOM 4293 C C . SER D 1 17 ? -43.92969 24.49795 17.47983 1.000 14.42584 508 SER D C 1
ATOM 4294 O O . SER D 1 17 ? -43.34917 23.93789 16.53171 1.000 11.82517 508 SER D O 1
ATOM 4302 N N . SER D 1 18 ? -43.69149 24.17231 18.74792 1.000 10.00686 509 SER D N 1
ATOM 4303 C CA . SER D 1 18 ? -42.64611 23.22523 19.08411 1.000 6.90398 509 SER D CA 1
ATOM 4304 C C . SER D 1 18 ? -42.89734 22.62947 20.46064 1.000 11.89144 509 SER D C 1
ATOM 4305 O O . SER D 1 18 ? -43.68782 23.14087 21.26282 1.000 12.98341 509 SER D O 1
ATOM 4313 N N . VAL D 1 19 ? -42.20711 21.52043 20.70598 1.000 14.11594 510 VAL D N 1
ATOM 4314 C CA . VAL D 1 19 ? -42.18808 20.85920 22.00084 1.000 13.09414 510 VAL D CA 1
ATOM 4315 C C . VAL D 1 19 ? -40.83273 20.18582 22.13097 1.000 12.24599 510 VAL D C 1
ATOM 4316 O O . VAL D 1 19 ? -40.26759 19.70579 21.14118 1.000 11.25182 510 VAL D O 1
ATOM 4329 N N . GLN D 1 20 ? -40.31602 20.15268 23.35132 1.000 10.02501 511 GLN D N 1
ATOM 4330 C CA . GLN D 1 20 ? -39.11497 19.40752 23.66662 1.000 9.86312 511 GLN D CA 1
ATOM 4331 C C . GLN D 1 20 ? -39.50034 18.05546 24.25492 1.000 18.30657 511 GLN D C 1
ATOM 4332 O O . GLN D 1 20 ? -40.27886 17.97858 25.21266 1.000 14.85528 511 GLN D O 1
ATOM 4346 N N . LEU D 1 21 ? -38.93785 16.99912 23.68740 1.000 13.40361 512 LEU D N 1
ATOM 4347 C CA . LEU D 1 21 ? -39.18506 15.63316 24.12251 1.000 13.11791 512 LEU D CA 1
ATOM 4348 C C . LEU D 1 21 ? -37.89936 15.08712 24.73234 1.000 16.23368 512 LEU D C 1
ATOM 4349 O O . LEU D 1 21 ? -36.81914 15.23450 24.14715 1.000 17.24036 512 LEU D O 1
ATOM 4365 N N . ASN D 1 22 ? -38.02045 14.50590 25.92409 1.000 12.69211 513 ASN D N 1
ATOM 4366 C CA . ASN D 1 22 ? -36.93640 13.79481 26.59258 1.000 16.92578 513 ASN D CA 1
ATOM 4367 C C . ASN D 1 22 ? -37.38221 12.36196 26.85041 1.000 19.50605 513 ASN D C 1
ATOM 4368 O O . ASN D 1 22 ? -38.56064 12.11109 27.13253 1.000 19.40286 513 ASN D O 1
ATOM 4379 N N . TRP D 1 23 ? -36.44492 11.41492 26.78480 1.000 18.49594 514 TRP D N 1
ATOM 4380 C CA . TRP D 1 23 ? -36.80962 10.03434 27.08808 1.000 24.82532 514 TRP D CA 1
ATOM 4381 C C . TRP D 1 23 ? -35.67448 9.29659 27.78808 1.000 29.29719 514 TRP D C 1
ATOM 4382 O O . TRP D 1 23 ? -34.50040 9.52760 27.50082 1.000 28.54782 514 TRP D O 1
ATOM 4403 N N . GLU D 1 24 ? -36.05073 8.44422 28.73774 1.000 28.49200 515 GLU D N 1
ATOM 4404 C CA . GLU D 1 24 ? -35.17896 7.46657 29.36710 1.000 36.03806 515 GLU D CA 1
ATOM 4405 C C . GLU D 1 24 ? -35.81347 6.08688 29.21026 1.000 31.88519 515 GLU D C 1
ATOM 4406 O O . GLU D 1 24 ? -36.94065 5.94197 28.73241 1.000 26.41656 515 GLU D O 1
ATOM 4418 N N . ASN D 1 25 ? -35.09128 5.05271 29.61529 1.000 36.22623 516 ASN D N 1
ATOM 4419 C CA . ASN D 1 25 ? -35.65186 3.70995 29.51889 1.000 43.70112 516 ASN D CA 1
ATOM 4420 C C . ASN D 1 25 ? -36.07450 3.18660 30.88220 1.000 45.80609 516 ASN D C 1
ATOM 4421 O O . ASN D 1 25 ? -37.21206 2.73452 31.04682 1.000 55.01750 516 ASN D O 1
ATOM 4432 N N . VAL D 1 29 ? -33.02395 -2.20162 31.88865 1.000 68.59653 520 VAL D N 1
ATOM 4433 C CA . VAL D 1 29 ? -32.10059 -2.75445 30.90247 1.000 79.07724 520 VAL D CA 1
ATOM 4434 C C . VAL D 1 29 ? -30.73242 -2.07893 31.04698 1.000 70.23192 520 VAL D C 1
ATOM 4435 O O . VAL D 1 29 ? -30.65660 -0.91111 31.43075 1.000 64.25932 520 VAL D O 1
ATOM 4447 N N . PRO D 1 30 ? -29.65302 -2.80957 30.76004 1.000 67.93999 521 PRO D N 1
ATOM 4448 C CA . PRO D 1 30 ? -28.33932 -2.15623 30.64529 1.000 64.36396 521 PRO D CA 1
ATOM 4449 C C . PRO D 1 30 ? -28.34263 -1.15126 29.50189 1.000 58.96765 521 PRO D C 1
ATOM 4450 O O . PRO D 1 30 ? -28.78906 -1.45057 28.39554 1.000 58.63785 521 PRO D O 1
ATOM 4461 N N . ALA D 1 31 ? -27.81647 0.04551 29.77231 1.000 69.40724 522 ALA D N 1
ATOM 4462 C CA . ALA D 1 31 ? -28.05459 1.18003 28.88199 1.000 69.81590 522 ALA D CA 1
ATOM 4463 C C . ALA D 1 31 ? -27.68971 0.87433 27.43253 1.000 64.96689 522 ALA D C 1
ATOM 4464 O O . ALA D 1 31 ? -28.43849 1.22533 26.51100 1.000 60.94564 522 ALA D O 1
ATOM 4471 N N . SER D 1 32 ? -26.54584 0.23147 27.20298 1.000 60.83001 523 SER D N 1
ATOM 4472 C CA . SER D 1 32 ? -26.08883 0.01680 25.83369 1.000 65.28457 523 SER D CA 1
ATOM 4473 C C . SER D 1 32 ? -26.74489 -1.18672 25.16746 1.000 57.30123 523 SER D C 1
ATOM 4474 O O . SER D 1 32 ? -26.44541 -1.46615 23.99999 1.000 59.00826 523 SER D O 1
ATOM 4482 N N . THR D 1 33 ? -27.62651 -1.90554 25.86645 1.000 50.98490 524 THR D N 1
ATOM 4483 C CA . THR D 1 33 ? -28.45156 -2.89448 25.18416 1.000 46.76538 524 THR D CA 1
ATOM 4484 C C . THR D 1 33 ? -29.47562 -2.23652 24.26540 1.000 49.55311 524 THR D C 1
ATOM 4485 O O . THR D 1 33 ? -29.97619 -2.88843 23.34035 1.000 42.75426 524 THR D O 1
ATOM 4496 N N . ILE D 1 34 ? -29.81017 -0.97264 24.51436 1.000 47.65880 525 ILE D N 1
ATOM 4497 C CA . ILE D 1 34 ? -30.71076 -0.22549 23.64357 1.000 43.72324 525 ILE D CA 1
ATOM 4498 C C . ILE D 1 34 ? -29.90499 0.29258 22.45925 1.000 36.59566 525 ILE D C 1
ATOM 4499 O O . ILE D 1 34 ? -28.99709 1.11419 22.62321 1.000 44.47970 525 ILE D O 1
ATOM 4515 N N . LYS D 1 35 ? -30.24492 -0.17165 21.26199 1.000 39.26324 526 LYS D N 1
ATOM 4516 C CA . LYS D 1 35 ? -29.48931 0.20453 20.07511 1.000 43.47718 526 LYS D CA 1
ATOM 4517 C C . LYS D 1 35 ? -30.03075 1.45472 19.39531 1.000 48.94789 526 LYS D C 1
ATOM 4518 O O . LYS D 1 35 ? -29.24491 2.23553 18.84482 1.000 44.10235 526 LYS D O 1
ATOM 4537 N N . GLN D 1 36 ? -31.34569 1.66830 19.42297 1.000 39.76395 527 GLN D N 1
ATOM 4538 C CA . GLN D 1 36 ? -31.92469 2.87849 18.85931 1.000 42.18901 527 GLN D CA 1
ATOM 4539 C C . GLN D 1 36 ? -33.38409 2.96749 19.28143 1.000 33.34213 527 GLN D C 1
ATOM 4540 O O . GLN D 1 36 ? -33.92750 2.05782 19.91404 1.000 23.62931 527 GLN D O 1
ATOM 4554 N N . TYR D 1 37 ? -34.00493 4.08607 18.92609 1.000 28.52745 528 TYR D N 1
ATOM 4555 C CA . TYR D 1 37 ? -35.41699 4.32551 19.17313 1.000 26.05235 528 TYR D CA 1
ATOM 4556 C C . TYR D 1 37 ? -36.11888 4.63649 17.86033 1.000 26.64687 528 TYR D C 1
ATOM 4557 O O . TYR D 1 37 ? -35.48340 5.01026 16.87196 1.000 28.36405 528 TYR D O 1
ATOM 4575 N N . LEU D 1 38 ? -37.43917 4.47201 17.86008 1.000 24.41566 529 LEU D N 1
ATOM 4576 C CA . LEU D 1 38 ? -38.29899 4.92837 16.77671 1.000 24.42060 529 LEU D CA 1
ATOM 4577 C C . LEU D 1 38 ? -39.32046 5.90058 17.35141 1.000 20.73023 529 LEU D C 1
ATOM 4578 O O . LEU D 1 38 ? -40.04193 5.56001 18.29559 1.000 17.93466 529 LEU D O 1
ATOM 4594 N N . LEU D 1 39 ? -39.37688 7.10168 16.77715 1.000 15.57062 530 LEU D N 1
ATOM 4595 C CA . LEU D 1 39 ? -40.27367 8.17443 17.18432 1.000 12.41481 530 LEU D CA 1
ATOM 4596 C C . LEU D 1 39 ? -41.19935 8.50840 16.02868 1.000 10.77669 530 LEU D C 1
ATOM 4597 O O . LEU D 1 39 ? -40.74043 8.71762 14.89974 1.000 12.64822 530 LEU D O 1
ATOM 4613 N N . GLU D 1 40 ? -42.50097 8.56305 16.31480 1.000 10.53903 531 GLU D N 1
ATOM 4614 C CA . GLU D 1 40 ? -43.52065 8.92674 15.33988 1.000 10.16211 531 GLU D CA 1
ATOM 4615 C C . GLU D 1 40 ? -44.43082 9.98338 15.94667 1.000 13.64236 531 GLU D C 1
ATOM 4616 O O . GLU D 1 40 ? -44.56233 10.08200 17.17418 1.000 14.59129 531 GLU D O 1
ATOM 4628 N N . PHE D 1 41 ? -45.04197 10.79005 15.08802 1.000 10.50252 532 PHE D N 1
ATOM 4629 C CA . PHE D 1 41 ? -46.00986 11.78038 15.53507 1.000 12.63059 532 PHE D CA 1
ATOM 4630 C C . PHE D 1 41 ? -47.13294 11.85114 14.52862 1.000 12.14539 532 PHE D C 1
ATOM 4631 O O . PHE D 1 41 ? -47.02663 11.35857 13.40150 1.000 9.62008 532 PHE D O 1
ATOM 4648 N N . ARG D 1 42 ? -48.22769 12.46394 14.95867 1.000 11.47957 533 ARG D N 1
ATOM 4649 C CA . ARG D 1 42 ? -49.35743 12.67843 14.07126 1.000 12.51351 533 ARG D CA 1
ATOM 4650 C C . ARG D 1 42 ? -50.22843 13.79369 14.60666 1.000 14.90079 533 ARG D C 1
ATOM 4651 O O . ARG D 1 42 ? -50.24312 14.06424 15.80928 1.000 12.55253 533 ARG D O 1
ATOM 4672 N N . GLY D 1 43 ? -50.91479 14.45967 13.68038 1.000 14.70495 534 GLY D N 1
ATOM 4673 C CA . GLY D 1 43 ? -52.05490 15.27316 14.03318 1.000 20.37172 534 GLY D CA 1
ATOM 4674 C C . GLY D 1 43 ? -53.27542 14.42021 14.32698 1.000 19.90859 534 GLY D C 1
ATOM 4675 O O . GLY D 1 43 ? -53.34720 13.24935 13.95746 1.000 24.19361 534 GLY D O 1
ATOM 4679 N N . ASP D 1 44 ? -54.24082 15.01704 15.02762 1.000 23.19681 535 ASP D N 1
ATOM 4680 C CA . ASP D 1 44 ? -55.39392 14.27549 15.53555 1.000 30.30136 535 ASP D CA 1
ATOM 4681 C C . ASP D 1 44 ? -55.99388 13.34530 14.48737 1.000 26.81397 535 ASP D C 1
ATOM 4682 O O . ASP D 1 44 ? -56.43982 13.78770 13.42405 1.000 35.98784 535 ASP D O 1
ATOM 4691 N N . ASN D 1 45 ? -56.00491 12.05354 14.80711 1.000 33.65698 536 ASN D N 1
ATOM 4692 C CA . ASN D 1 45 ? -56.63763 10.98333 14.04106 1.000 34.47093 536 ASN D CA 1
ATOM 4693 C C . ASN D 1 45 ? -56.09051 10.83618 12.62757 1.000 30.07468 536 ASN D C 1
ATOM 4694 O O . ASN D 1 45 ? -56.70747 10.15946 11.80136 1.000 43.07339 536 ASN D O 1
ATOM 4705 N N . LYS D 1 46 ? -54.95423 11.43913 12.32642 1.000 19.73468 537 LYS D N 1
ATOM 4706 C CA . LYS D 1 46 ? -54.27061 11.21510 11.06286 1.000 18.50475 537 LYS D CA 1
ATOM 4707 C C . LYS D 1 46 ? -53.31582 10.03137 11.18752 1.000 21.07247 537 LYS D C 1
ATOM 4708 O O . LYS D 1 46 ? -53.12194 9.47615 12.26591 1.000 12.30823 537 LYS D O 1
ATOM 4727 N N . ASP D 1 47 ? -52.74292 9.63082 10.05199 1.000 15.60867 538 ASP D N 1
ATOM 4728 C CA . ASP D 1 47 ? -51.71179 8.60048 10.05349 1.000 16.00003 538 ASP D CA 1
ATOM 4729 C C . ASP D 1 47 ? -50.42702 9.09532 10.71348 1.000 11.86318 538 ASP D C 1
ATOM 4730 O O . ASP D 1 47 ? -50.10170 10.29498 10.68186 1.000 12.65070 538 ASP D O 1
ATOM 4739 N N . TRP D 1 48 ? -49.68353 8.14941 11.28487 1.000 11.07005 539 TRP D N 1
ATOM 4740 C CA . TRP D 1 48 ? -48.41004 8.43596 11.92532 1.000 14.11127 539 TRP D CA 1
ATOM 4741 C C . TRP D 1 48 ? -47.31988 8.75187 10.90352 1.000 16.08577 539 TRP D C 1
ATOM 4742 O O . TRP D 1 48 ? -47.27473 8.17177 9.82279 1.000 15.93974 539 TRP D O 1
ATOM 4763 N N . ILE D 1 49 ? -46.40489 9.64554 11.28497 1.000 12.67440 540 ILE D N 1
ATOM 4764 C CA . ILE D 1 49 ? -45.24560 10.02220 10.47747 1.000 11.40310 540 ILE D CA 1
ATOM 4765 C C . ILE D 1 49 ? -43.99334 9.67853 11.27093 1.000 14.22870 540 ILE D C 1
ATOM 4766 O O . ILE D 1 49 ? -43.82623 10.14032 12.41152 1.000 9.58304 540 ILE D O 1
ATOM 4782 N N . LYS D 1 50 ? -43.10336 8.88729 10.66689 1.000 14.21899 541 LYS D N 1
ATOM 4783 C CA . LYS D 1 50 ? -41.86989 8.48662 11.33795 1.000 14.98646 541 LYS D CA 1
ATOM 4784 C C . LYS D 1 50 ? -40.84185 9.61211 11.29702 1.000 13.37108 541 LYS D C 1
ATOM 4785 O O . LYS D 1 50 ? -40.49819 10.12735 10.22756 1.000 12.90001 541 LYS D O 1
ATOM 4804 N N . LEU D 1 51 ? -40.34789 9.99240 12.46903 1.000 15.71071 542 LEU D N 1
ATOM 4805 C CA . LEU D 1 51 ? -39.43196 11.11249 12.58799 1.000 14.85907 542 LEU D CA 1
ATOM 4806 C C . LEU D 1 51 ? -37.99441 10.61756 12.69657 1.000 20.36516 542 LEU D C 1
ATOM 4807 O O . LEU D 1 51 ? -37.72429 9.51675 13.18976 1.000 18.10276 542 LEU D O 1
ATOM 4823 N N . HIS D 1 52 ? -37.06943 11.44342 12.21990 1.000 20.22115 543 HIS D N 1
ATOM 4824 C CA . HIS D 1 52 ? -35.65203 11.18753 12.42880 1.000 21.31129 543 HIS D CA 1
ATOM 4825 C C . HIS D 1 52 ? -35.20821 11.87467 13.71185 1.000 33.34767 543 HIS D C 1
ATOM 4826 O O . HIS D 1 52 ? -35.47461 13.06342 13.91898 1.000 32.10438 543 HIS D O 1
ATOM 4839 N N . ILE D 1 53 ? -34.54631 11.12281 14.58016 1.000 33.42563 544 ILE D N 1
ATOM 4840 C CA . ILE D 1 53 ? -34.02758 11.65110 15.83635 1.000 41.60205 544 ILE D CA 1
ATOM 4841 C C . ILE D 1 53 ? -32.51879 11.43280 15.83508 1.000 43.66466 544 ILE D C 1
ATOM 4842 O O . ILE D 1 53 ? -32.02747 10.50173 15.18048 1.000 37.31479 544 ILE D O 1
ATOM 4858 N N . PRO D 1 54 ? -31.74500 12.25366 16.53379 1.000 52.84020 545 PRO D N 1
ATOM 4859 C CA . PRO D 1 54 ? -30.29108 12.10281 16.48247 1.000 56.47833 545 PRO D CA 1
ATOM 4860 C C . PRO D 1 54 ? -29.84660 10.91998 17.32195 1.000 53.38977 545 PRO D C 1
ATOM 4861 O O . PRO D 1 54 ? -30.44534 10.58510 18.34796 1.000 54.96898 545 PRO D O 1
ATOM 4872 N N . ASN D 1 55 ? -28.79742 10.26101 16.84219 1.000 55.52998 546 ASN D N 1
ATOM 4873 C CA . ASN D 1 55 ? -28.15234 9.22418 17.64508 1.000 63.01184 546 ASN D CA 1
ATOM 4874 C C . ASN D 1 55 ? -27.52972 9.84920 18.89197 1.000 56.04561 546 ASN D C 1
ATOM 4875 O O . ASN D 1 55 ? -27.17819 11.03326 18.90423 1.000 54.53846 546 ASN D O 1
ATOM 4886 N N . ASN D 1 56 ? -27.43331 9.04701 19.94989 1.000 58.27853 547 ASN D N 1
ATOM 4887 C CA . ASN D 1 56 ? -26.63543 9.41888 21.12370 1.000 65.00466 547 ASN D CA 1
ATOM 4888 C C . ASN D 1 56 ? -27.11897 10.70923 21.78606 1.000 64.13464 547 ASN D C 1
ATOM 4889 O O . ASN D 1 56 ? -26.32934 11.46686 22.36334 1.000 59.89923 547 ASN D O 1
ATOM 4900 N N . ARG D 1 57 ? -28.41818 10.97145 21.70386 1.000 58.95872 548 ARG D N 1
ATOM 4901 C CA . ARG D 1 57 ? -29.06527 12.03258 22.46079 1.000 50.84801 548 ARG D CA 1
ATOM 4902 C C . ARG D 1 57 ? -30.44129 11.51887 22.85550 1.000 43.13835 548 ARG D C 1
ATOM 4903 O O . ARG D 1 57 ? -31.12096 10.87106 22.05549 1.000 46.56935 548 ARG D O 1
ATOM 4924 N N . LYS D 1 58 ? -30.83609 11.77815 24.09670 1.000 38.01179 549 LYS D N 1
ATOM 4925 C CA . LYS D 1 58 ? -32.12883 11.33998 24.60810 1.000 33.12743 549 LYS D CA 1
ATOM 4926 C C . LYS D 1 58 ? -33.07675 12.51910 24.80363 1.000 31.81284 549 LYS D C 1
ATOM 4927 O O . LYS D 1 58 ? -33.96821 12.48899 25.66012 1.000 23.71839 549 LYS D O 1
ATOM 4946 N N . SER D 1 59 ? -32.87729 13.56533 24.01278 1.000 31.00347 550 SER D N 1
ATOM 4947 C CA . SER D 1 59 ? -33.72031 14.74709 24.03076 1.000 25.26048 550 SER D CA 1
ATOM 4948 C C . SER D 1 59 ? -33.72101 15.32924 22.63007 1.000 33.55710 550 SER D C 1
ATOM 4949 O O . SER D 1 59 ? -32.74385 15.19561 21.88876 1.000 31.97102 550 SER D O 1
ATOM 4957 N N . PHE D 1 60 ? -34.81153 16.01403 22.29272 1.000 27.55149 551 PHE D N 1
ATOM 4958 C CA . PHE D 1 60 ? -35.11446 16.34255 20.90952 1.000 28.61166 551 PHE D CA 1
ATOM 4959 C C . PHE D 1 60 ? -36.21246 17.39337 20.89060 1.000 30.94850 551 PHE D C 1
ATOM 4960 O O . PHE D 1 60 ? -37.21256 17.25434 21.59825 1.000 19.58349 551 PHE D O 1
ATOM 4977 N N . VAL D 1 61 ? -36.03113 18.45553 20.11777 1.000 20.78673 552 VAL D N 1
ATOM 4978 C CA . VAL D 1 61 ? -37.01923 19.52098 19.99363 1.000 18.98384 552 VAL D CA 1
ATOM 4979 C C . VAL D 1 61 ? -37.70497 19.39495 18.64230 1.000 17.88496 552 VAL D C 1
ATOM 4980 O O . VAL D 1 61 ? -37.08706 19.60957 17.59556 1.000 17.67044 552 VAL D O 1
ATOM 4993 N N . LEU D 1 62 ? -38.99822 19.08349 18.66462 1.000 13.76502 553 LEU D N 1
ATOM 4994 C CA . LEU D 1 62 ? -39.81295 18.95401 17.46371 1.000 15.70614 553 LEU D CA 1
ATOM 4995 C C . LEU D 1 62 ? -40.37045 20.33218 17.12889 1.000 17.34616 553 LEU D C 1
ATOM 4996 O O . LEU D 1 62 ? -41.24988 20.84115 17.82920 1.000 15.17651 553 LEU D O 1
ATOM 5012 N N . ASN D 1 63 ? -39.82138 20.95133 16.08603 1.000 12.49373 554 ASN D N 1
ATOM 5013 C CA . ASN D 1 63 ? -40.25354 22.24680 15.58504 1.000 11.99594 554 ASN D CA 1
ATOM 5014 C C . ASN D 1 63 ? -41.23746 22.06461 14.43050 1.000 10.42664 554 ASN D C 1
ATOM 5015 O O . ASN D 1 63 ? -41.49360 20.95422 13.97471 1.000 15.60761 554 ASN D O 1
ATOM 5026 N N . GLY D 1 64 ? -41.79914 23.18438 13.96908 1.000 9.89858 555 GLY D N 1
ATOM 5027 C CA . GLY D 1 64 ? -42.60239 23.20508 12.75746 1.000 12.67146 555 GLY D CA 1
ATOM 5028 C C . GLY D 1 64 ? -44.04988 22.79940 12.91484 1.000 16.00112 555 GLY D C 1
ATOM 5029 O O . GLY D 1 64 ? -44.69813 22.45568 11.91986 1.000 11.45215 555 GLY D O 1
ATOM 5033 N N . LEU D 1 65 ? -44.57172 22.81381 14.13667 1.000 11.19006 556 LEU D N 1
ATOM 5034 C CA . LEU D 1 65 ? -45.94616 22.42345 14.41109 1.000 11.61699 556 LEU D CA 1
ATOM 5035 C C . LEU D 1 65 ? -46.88531 23.61152 14.26682 1.000 11.14908 556 LEU D C 1
ATOM 5036 O O . LEU D 1 65 ? -46.47022 24.76818 14.34440 1.000 15.27344 556 LEU D O 1
ATOM 5052 N N . ASP D 1 66 ? -48.17127 23.30083 14.08585 1.000 10.42112 557 ASP D N 1
ATOM 5053 C CA . ASP D 1 66 ? -49.22228 24.31238 14.12047 1.000 15.88827 557 ASP D CA 1
ATOM 5054 C C . ASP D 1 66 ? -49.56033 24.66841 15.56352 1.000 14.65414 557 ASP D C 1
ATOM 5055 O O . ASP D 1 66 ? -49.38084 23.85829 16.47591 1.000 16.18003 557 ASP D O 1
ATOM 5064 N N . SER D 1 67 ? -50.07178 25.87834 15.75352 1.000 14.82983 558 SER D N 1
ATOM 5065 C CA . SER D 1 67 ? -50.48864 26.36495 17.05360 1.000 14.22284 558 SER D CA 1
ATOM 5066 C C . SER D 1 67 ? -51.89076 25.88647 17.38472 1.000 12.74147 558 SER D C 1
ATOM 5067 O O . SER D 1 67 ? -52.68314 25.54806 16.50793 1.000 13.71298 558 SER D O 1
ATOM 5075 N N . SER D 1 68 ? -52.17342 25.84561 18.68685 1.000 13.21884 559 SER D N 1
ATOM 5076 C CA . SER D 1 68 ? -53.47229 25.46419 19.22688 1.000 18.39069 559 SER D CA 1
ATOM 5077 C C . SER D 1 68 ? -53.98136 24.16416 18.62424 1.000 17.56197 559 SER D C 1
ATOM 5078 O O . SER D 1 68 ? -55.18004 24.00480 18.38748 1.000 19.81864 559 SER D O 1
ATOM 5086 N N . ARG D 1 69 ? -53.06564 23.22124 18.39393 1.000 14.13298 560 ARG D N 1
ATOM 5087 C CA . ARG D 1 69 ? -53.40269 21.96092 17.74648 1.000 14.39913 560 ARG D CA 1
ATOM 5088 C C . ARG D 1 69 ? -52.93826 20.78425 18.59243 1.000 11.54153 560 ARG D C 1
ATOM 5089 O O . ARG D 1 69 ? -51.87358 20.82408 19.21775 1.000 11.34624 560 ARG D O 1
ATOM 5110 N N . ARG D 1 70 ? -53.75402 19.73425 18.59466 1.000 10.23524 561 ARG D N 1
ATOM 5111 C CA . ARG D 1 70 ? -53.49175 18.51337 19.33749 1.000 8.69933 561 ARG D CA 1
ATOM 5112 C C . ARG D 1 70 ? -52.67550 17.56339 18.47361 1.000 16.36806 561 ARG D C 1
ATOM 5113 O O . ARG D 1 70 ? -53.01791 17.31064 17.30973 1.000 13.63329 561 ARG D O 1
ATOM 5134 N N . TYR D 1 71 ? -51.58984 17.05774 19.04812 1.000 12.82895 562 TYR D N 1
ATOM 5135 C CA . TYR D 1 71 ? -50.71676 16.10477 18.38934 1.000 13.98664 562 TYR D CA 1
ATOM 5136 C C . TYR D 1 71 ? -50.52136 14.91554 19.31460 1.000 18.01595 562 TYR D C 1
ATOM 5137 O O . TYR D 1 71 ? -50.76721 14.99485 20.52418 1.000 14.43705 562 TYR D O 1
ATOM 5155 N N . GLN D 1 72 ? -50.03660 13.82488 18.74513 1.000 15.43373 563 GLN D N 1
ATOM 5156 C CA . GLN D 1 72 ? -49.59832 12.68268 19.52692 1.000 14.45188 563 GLN D CA 1
ATOM 5157 C C . GLN D 1 72 ? -48.18969 12.30628 19.11095 1.000 17.84810 563 GLN D C 1
ATOM 5158 O O . GLN D 1 72 ? -47.79075 12.50261 17.95261 1.000 13.28733 563 GLN D O 1
ATOM 5172 N N . LEU D 1 73 ? -47.45880 11.76563 20.07752 1.000 16.73036 564 LEU D N 1
ATOM 5173 C CA . LEU D 1 73 ? -46.12999 11.22662 19.89142 1.000 15.35817 564 LEU D CA 1
ATOM 5174 C C . LEU D 1 73 ? -46.13561 9.78651 20.37983 1.000 20.20124 564 LEU D C 1
ATOM 5175 O O . LEU D 1 73 ? -46.85416 9.43653 21.31656 1.000 17.45194 564 LEU D O 1
ATOM 5191 N N . ARG D 1 74 ? -45.33970 8.94509 19.74230 1.000 14.92627 565 ARG D N 1
ATOM 5192 C CA . ARG D 1 74 ? -45.09731 7.60826 20.26725 1.000 15.45444 565 ARG D CA 1
ATOM 5193 C C . ARG D 1 74 ? -43.64285 7.24255 20.03011 1.000 16.73681 565 ARG D C 1
ATOM 5194 O O . ARG D 1 74 ? -43.05477 7.61010 19.00891 1.000 16.31133 565 ARG D O 1
ATOM 5215 N N . LEU D 1 75 ? -43.06725 6.54884 21.00322 1.000 17.65736 566 LEU D N 1
ATOM 5216 C CA . LEU D 1 75 ? -41.64714 6.25414 21.05075 1.000 15.36876 566 LEU D CA 1
ATOM 5217 C C . LEU D 1 75 ? -41.46870 4.80882 21.47471 1.000 16.88524 566 LEU D C 1
ATOM 5218 O O . LEU D 1 75 ? -42.14963 4.32776 22.38007 1.000 18.24584 566 LEU D O 1
ATOM 5234 N N . ALA D 1 76 ? -40.54925 4.11355 20.83526 1.000 16.64183 567 ALA D N 1
ATOM 5235 C CA . ALA D 1 76 ? -40.23990 2.75439 21.23637 1.000 21.62429 567 ALA D CA 1
ATOM 5236 C C . ALA D 1 76 ? -38.75259 2.52680 21.06440 1.000 22.21647 567 ALA D C 1
ATOM 5237 O O . ALA D 1 76 ? -38.07992 3.20346 20.28240 1.000 18.90047 567 ALA D O 1
ATOM 5244 N N . ALA D 1 77 ? -38.24191 1.57817 21.83770 1.000 17.36437 568 ALA D N 1
ATOM 5245 C CA . ALA D 1 77 ? -36.81891 1.28785 21.89346 1.000 22.41949 568 ALA D CA 1
ATOM 5246 C C . ALA D 1 77 ? -36.53079 -0.03684 21.20238 1.000 28.42844 568 ALA D C 1
ATOM 5247 O O . ALA D 1 77 ? -37.32359 -0.97560 21.29277 1.000 22.49514 568 ALA D O 1
ATOM 5254 N N . TYR D 1 78 ? -35.38723 -0.09250 20.51708 1.000 30.82435 569 TYR D N 1
ATOM 5255 C CA . TYR D 1 78 ? -34.87594 -1.29752 19.88352 1.000 33.63924 569 TYR D CA 1
ATOM 5256 C C . TYR D 1 78 ? -33.72661 -1.86642 20.71227 1.000 32.79680 569 TYR D C 1
ATOM 5257 O O . TYR D 1 78 ? -32.86698 -1.12196 21.19011 1.000 28.31053 569 TYR D O 1
ATOM 5275 N N . ASN D 1 79 ? -33.69731 -3.18869 20.86669 1.000 35.19314 570 ASN D N 1
ATOM 5276 C CA . ASN D 1 79 ? -32.48449 -3.88860 21.27967 1.000 32.99276 570 ASN D CA 1
ATOM 5277 C C . ASN D 1 79 ? -32.20144 -4.98880 20.25935 1.000 31.18537 570 ASN D C 1
ATOM 5278 O O . ASN D 1 79 ? -32.98325 -5.21981 19.33237 1.000 30.34830 570 ASN D O 1
ATOM 5289 N N . ARG D 1 80 ? -31.07104 -5.67969 20.43160 1.000 38.28577 571 ARG D N 1
ATOM 5290 C CA . ARG D 1 80 ? -30.68153 -6.69259 19.45111 1.000 42.35093 571 ARG D CA 1
ATOM 5291 C C . ARG D 1 80 ? -31.78765 -7.71527 19.22324 1.000 32.44228 571 ARG D C 1
ATOM 5292 O O . ARG D 1 80 ? -31.89895 -8.27785 18.12931 1.000 39.56513 571 ARG D O 1
ATOM 5297 N N . TYR D 1 81 ? -32.63522 -7.94245 20.22979 1.000 31.13675 572 TYR D N 1
ATOM 5298 C CA . TYR D 1 81 ? -33.70919 -8.91715 20.09724 1.000 28.88662 572 TYR D CA 1
ATOM 5299 C C . TYR D 1 81 ? -34.91168 -8.38359 19.33610 1.000 36.32151 572 TYR D C 1
ATOM 5300 O O . TYR D 1 81 ? -35.66840 -9.17661 18.76564 1.000 44.44049 572 TYR D O 1
ATOM 5318 N N . GLY D 1 82 ? -35.11845 -7.07657 19.31754 1.000 33.44997 573 GLY D N 1
ATOM 5319 C CA . GLY D 1 82 ? -36.22202 -6.48903 18.58671 1.000 30.13142 573 GLY D CA 1
ATOM 5320 C C . GLY D 1 82 ? -36.64969 -5.17415 19.21750 1.000 31.56738 573 GLY D C 1
ATOM 5321 O O . GLY D 1 82 ? -35.96888 -4.62014 20.07225 1.000 33.82695 573 GLY D O 1
ATOM 5325 N N . ARG D 1 83 ? -37.79670 -4.68248 18.77091 1.000 33.77849 574 ARG D N 1
ATOM 5326 C CA . ARG D 1 83 ? -38.34591 -3.42841 19.25993 1.000 37.42164 574 ARG D CA 1
ATOM 5327 C C . ARG D 1 83 ? -39.51639 -3.68361 20.19778 1.000 32.44322 574 ARG D C 1
ATOM 5328 O O . ARG D 1 83 ? -40.39242 -4.49773 19.89764 1.000 31.88289 574 ARG D O 1
ATOM 5349 N N . GLY D 1 84 ? -39.53598 -2.96269 21.31833 1.000 34.25693 575 GLY D N 1
ATOM 5350 C CA . GLY D 1 84 ? -40.60755 -3.06972 22.28601 1.000 32.75048 575 GLY D CA 1
ATOM 5351 C C . GLY D 1 84 ? -41.79390 -2.19090 21.93190 1.000 32.44630 575 GLY D C 1
ATOM 5352 O O . GLY D 1 84 ? -41.89365 -1.61211 20.84693 1.000 28.03403 575 GLY D O 1
ATOM 5356 N N . ASP D 1 85 ? -42.71192 -2.09144 22.89059 1.000 24.46168 576 ASP D N 1
ATOM 5357 C CA . ASP D 1 85 ? -43.95673 -1.37388 22.67172 1.000 35.14675 576 ASP D CA 1
ATOM 5358 C C . ASP D 1 85 ? -43.72103 0.13214 22.65723 1.000 23.54405 576 ASP D C 1
ATOM 5359 O O . ASP D 1 85 ? -42.70179 0.63754 23.14259 1.000 25.75216 576 ASP D O 1
ATOM 5368 N N . PHE D 1 86 ? -44.70508 0.84419 22.11149 1.000 23.09096 577 PHE D N 1
ATOM 5369 C CA . PHE D 1 86 ? -44.66080 2.29256 22.04272 1.000 22.22040 577 PHE D CA 1
ATOM 5370 C C . PHE D 1 86 ? -45.16884 2.88245 23.35634 1.000 29.42759 577 PHE D C 1
ATOM 5371 O O . PHE D 1 86 ? -46.17996 2.42672 23.89999 1.000 23.15658 577 PHE D O 1
ATOM 5388 N N . ALA D 1 87 ? -44.45508 3.87506 23.87451 1.000 24.54363 578 ALA D N 1
ATOM 5389 C CA . ALA D 1 87 ? -45.03587 4.82704 24.80921 1.000 18.73264 578 ALA D CA 1
ATOM 5390 C C . ALA D 1 87 ? -45.72665 5.91315 23.99208 1.000 22.00374 578 ALA D C 1
ATOM 5391 O O . ALA D 1 87 ? -45.15908 6.41329 23.01857 1.000 16.50544 578 ALA D O 1
ATOM 5398 N N . VAL D 1 88 ? -46.95886 6.25852 24.36337 1.000 16.66688 579 VAL D N 1
ATOM 5399 C CA . VAL D 1 88 ? -47.78532 7.18079 23.59432 1.000 15.66083 579 VAL D CA 1
ATOM 5400 C C . VAL D 1 88 ? -48.19743 8.33510 24.49236 1.000 21.54588 579 VAL D C 1
ATOM 5401 O O . VAL D 1 88 ? -48.60124 8.11891 25.64188 1.000 24.62740 579 VAL D O 1
ATOM 5414 N N A ILE D 1 89 ? -48.09413 9.55888 23.97090 0.516 18.64884 580 ILE D N 1
ATOM 5415 N N B ILE D 1 89 ? -48.12585 9.55254 23.95724 0.484 18.66113 580 ILE D N 1
ATOM 5416 C CA A ILE D 1 89 ? -48.50258 10.75984 24.68658 0.516 19.89004 580 ILE D CA 1
ATOM 5417 C CA B ILE D 1 89 ? -48.54200 10.74143 24.68648 0.484 19.69540 580 ILE D CA 1
ATOM 5418 C C A ILE D 1 89 ? -49.09547 11.75860 23.70716 0.516 19.30172 580 ILE D C 1
ATOM 5419 C C B ILE D 1 89 ? -49.10821 11.75185 23.70847 0.484 19.26829 580 ILE D C 1
ATOM 5420 O O A ILE D 1 89 ? -48.64234 11.88160 22.56448 0.516 19.74133 580 ILE D O 1
ATOM 5421 O O B ILE D 1 89 ? -48.64953 11.87021 22.56757 0.484 19.89556 580 ILE D O 1
ATOM 5452 N N . GLY D 1 90 ? -50.09131 12.50468 24.18259 1.000 18.78754 581 GLY D N 1
ATOM 5453 C CA . GLY D 1 90 ? -50.64987 13.60353 23.42710 1.000 20.89292 581 GLY D CA 1
ATOM 5454 C C . GLY D 1 90 ? -50.33206 14.94287 24.06926 1.000 15.53820 581 GLY D C 1
ATOM 5455 O O . GLY D 1 90 ? -50.04387 15.03388 25.27523 1.000 15.43848 581 GLY D O 1
ATOM 5460 N N . PHE D 1 91 ? -50.37402 15.99668 23.26668 1.000 15.18108 582 PHE D N 1
ATOM 5461 C CA . PHE D 1 91 ? -50.18400 17.34002 23.78202 1.000 12.98373 582 PHE D CA 1
ATOM 5462 C C . PHE D 1 91 ? -50.86095 18.29186 22.81509 1.000 12.40136 582 PHE D C 1
ATOM 5463 O O . PHE D 1 91 ? -51.07193 17.97059 21.64486 1.000 13.39363 582 PHE D O 1
ATOM 5480 N N . THR D 1 92 ? -51.21381 19.46663 23.32316 1.000 11.92871 583 THR D N 1
ATOM 5481 C CA . THR D 1 92 ? -51.73966 20.55209 22.50699 1.000 12.86205 583 THR D CA 1
ATOM 5482 C C . THR D 1 92 ? -50.73863 21.69788 22.52660 1.000 12.01149 583 THR D C 1
ATOM 5483 O O . THR D 1 92 ? -50.28531 22.11862 23.60029 1.000 13.14740 583 THR D O 1
ATOM 5494 N N . THR D 1 93 ? -50.36829 22.18015 21.34184 1.000 11.80581 584 THR D N 1
ATOM 5495 C CA . THR D 1 93 ? -49.46904 23.31405 21.26981 1.000 10.68703 584 THR D CA 1
ATOM 5496 C C . THR D 1 93 ? -50.15446 24.55804 21.84022 1.000 11.96507 584 THR D C 1
ATOM 5497 O O . THR D 1 93 ? -51.38874 24.64252 21.92808 1.000 10.50719 584 THR D O 1
ATOM 5508 N N . ALA D 1 94 ? -49.33352 25.53350 22.21316 1.000 13.51376 585 ALA D N 1
ATOM 5509 C CA . ALA D 1 94 ? -49.83541 26.76265 22.80839 1.000 15.82609 585 ALA D CA 1
ATOM 5510 C C . ALA D 1 94 ? -50.48142 27.65397 21.75479 1.000 20.09445 585 ALA D C 1
ATOM 5511 O O . ALA D 1 94 ? -50.24797 27.51989 20.54955 1.000 17.55448 585 ALA D O 1
ATOM 5518 N N . HIS D 1 95 ? -51.31520 28.57468 22.23027 1.000 19.63756 586 HIS D N 1
ATOM 5519 C CA . HIS D 1 95 ? -51.92290 29.55407 21.34471 1.000 24.50692 586 HIS D CA 1
ATOM 5520 C C . HIS D 1 95 ? -50.83567 30.44441 20.75413 1.000 22.58985 586 HIS D C 1
ATOM 5521 O O . HIS D 1 95 ? -49.74531 30.60006 21.31188 1.000 21.31380 586 HIS D O 1
ATOM 5534 N N . LYS D 1 96 ? -51.12105 31.00339 19.58510 1.000 31.52330 587 LYS D N 1
ATOM 5535 C CA . LYS D 1 96 ? -50.16569 31.89301 18.94105 1.000 33.84750 587 LYS D CA 1
ATOM 5536 C C . LYS D 1 96 ? -50.13618 33.23360 19.66214 1.000 40.14081 587 LYS D C 1
ATOM 5537 O O . LYS D 1 96 ? -51.16714 33.73033 20.12413 1.000 45.67227 587 LYS D O 1
ATOM 5556 N N . GLU D 1 97 ? -48.94617 33.81782 19.75911 1.000 48.44729 588 GLU D N 1
ATOM 5557 C CA . GLU D 1 97 ? -48.77514 35.09908 20.43867 1.000 56.04253 588 GLU D CA 1
ATOM 5558 C C . GLU D 1 97 ? -48.83914 36.27315 19.45906 1.000 58.82371 588 GLU D C 1
ATOM 5559 O O . GLU D 1 97 ? -48.28088 36.22057 18.35972 1.000 54.19007 588 GLU D O 1
ATOM 5565 N N . GLY E 1 1 ? -4.49496 33.46656 24.67975 1.000 35.94671 492 GLY E N 1
ATOM 5566 C CA . GLY E 1 1 ? -4.81229 34.26278 23.51163 1.000 27.37831 492 GLY E CA 1
ATOM 5567 C C . GLY E 1 1 ? -6.29607 34.53921 23.35305 1.000 24.95469 492 GLY E C 1
ATOM 5568 O O . GLY E 1 1 ? -6.82476 34.49092 22.24716 1.000 26.42922 492 GLY E O 1
ATOM 5571 N N . ALA E 1 2 ? -6.97993 34.84129 24.45618 1.000 35.44069 493 ALA E N 1
ATOM 5572 C CA . ALA E 1 2 ? -8.37608 35.24742 24.36967 1.000 26.39400 493 ALA E CA 1
ATOM 5573 C C . ALA E 1 2 ? -8.49311 36.50828 23.52353 1.000 29.24492 493 ALA E C 1
ATOM 5574 O O . ALA E 1 2 ? -7.63097 37.38994 23.57495 1.000 28.80665 493 ALA E O 1
ATOM 5581 N N . SER E 1 3 ? -9.56256 36.59435 22.73566 1.000 38.05210 494 SER E N 1
ATOM 5582 C CA . SER E 1 3 ? -9.79289 37.79925 21.94887 1.000 28.47748 494 SER E CA 1
ATOM 5583 C C . SER E 1 3 ? -9.86909 39.01338 22.87916 1.000 33.70052 494 SER E C 1
ATOM 5584 O O . SER E 1 3 ? -10.26133 38.88917 24.04616 1.000 30.09793 494 SER E O 1
ATOM 5592 N N . PRO E 1 4 ? -9.48446 40.19514 22.39189 1.000 29.19737 495 PRO E N 1
ATOM 5593 C CA . PRO E 1 4 ? -9.54973 41.38418 23.24548 1.000 26.44063 495 PRO E CA 1
ATOM 5594 C C . PRO E 1 4 ? -10.93585 41.59059 23.78150 1.000 24.72974 495 PRO E C 1
ATOM 5595 O O . PRO E 1 4 ? -11.94009 41.19994 23.15261 1.000 22.92391 495 PRO E O 1
ATOM 5606 N N . PRO E 1 5 ? -11.07318 42.20839 24.95262 1.000 27.22635 496 PRO E N 1
ATOM 5607 C CA . PRO E 1 5 ? -12.39770 42.41074 25.54296 1.000 27.20493 496 PRO E CA 1
ATOM 5608 C C . PRO E 1 5 ? -13.12646 43.58562 24.89480 1.000 26.56582 496 PRO E C 1
ATOM 5609 O O . PRO E 1 5 ? -12.58250 44.32840 24.07718 1.000 21.23758 496 PRO E O 1
ATOM 5620 N N . LEU E 1 6 ? -14.39480 43.71992 25.24440 1.000 27.42752 497 LEU E N 1
ATOM 5621 C CA . LEU E 1 6 ? -15.15805 44.87147 24.79881 1.000 26.74140 497 LEU E CA 1
ATOM 5622 C C . LEU E 1 6 ? -14.37540 46.13554 25.14884 1.000 21.64096 497 LEU E C 1
ATOM 5623 O O . LEU E 1 6 ? -14.01246 46.31878 26.31858 1.000 25.08964 497 LEU E O 1
ATOM 5639 N N . PRO E 1 7 ? -14.07046 47.00568 24.18158 1.000 20.61505 498 PRO E N 1
ATOM 5640 C CA . PRO E 1 7 ? -13.43222 48.28509 24.53454 1.000 19.38763 498 PRO E CA 1
ATOM 5641 C C . PRO E 1 7 ? -14.29780 49.05641 25.52116 1.000 19.16015 498 PRO E C 1
ATOM 5642 O O . PRO E 1 7 ? -15.52370 48.95800 25.50737 1.000 22.01779 498 PRO E O 1
ATOM 5653 N N . SER E 1 8 ? -13.65875 49.82715 26.39223 1.000 25.58451 499 SER E N 1
ATOM 5654 C CA . SER E 1 8 ? -14.38631 50.69314 27.32150 1.000 35.60771 499 SER E CA 1
ATOM 5655 C C . SER E 1 8 ? -14.40468 52.09304 26.70488 1.000 29.21114 499 SER E C 1
ATOM 5656 O O . SER E 1 8 ? -13.43328 52.84686 26.78964 1.000 29.72587 499 SER E O 1
ATOM 5664 N N . ILE E 1 9 ? -15.51952 52.41288 26.07789 1.000 22.20052 500 ILE E N 1
ATOM 5665 C CA . ILE E 1 9 ? -15.68258 53.59796 25.25155 1.000 22.35562 500 ILE E CA 1
ATOM 5666 C C . ILE E 1 9 ? -16.26313 54.71823 26.09504 1.000 26.80421 500 ILE E C 1
ATOM 5667 O O . ILE E 1 9 ? -17.16231 54.49626 26.91452 1.000 23.53281 500 ILE E O 1
ATOM 5683 N N . SER E 1 10 ? -15.76165 55.92963 25.86382 1.000 13.40941 501 SER E N 1
ATOM 5684 C CA . SER E 1 10 ? -16.18895 57.11370 26.59098 1.000 16.57970 501 SER E CA 1
ATOM 5685 C C . SER E 1 10 ? -16.29929 58.26024 25.59773 1.000 18.20197 501 SER E C 1
ATOM 5686 O O . SER E 1 10 ? -15.49518 58.36376 24.66506 1.000 16.40950 501 SER E O 1
ATOM 5694 N N A ILE E 1 11 ? -17.29704 59.11251 25.77382 0.505 15.73678 502 ILE E N 1
ATOM 5695 N N B ILE E 1 11 ? -17.27918 59.13887 25.83829 0.495 16.41270 502 ILE E N 1
ATOM 5696 C CA A ILE E 1 11 ? -17.45738 60.21746 24.84336 0.505 16.94800 502 ILE E CA 1
ATOM 5697 C CA B ILE E 1 11 ? -17.69150 60.20481 24.92934 0.495 16.51773 502 ILE E CA 1
ATOM 5698 C C A ILE E 1 11 ? -17.51625 61.53479 25.58294 0.505 18.15876 502 ILE E C 1
ATOM 5699 C C B ILE E 1 11 ? -17.52796 61.54974 25.62701 0.495 16.11485 502 ILE E C 1
ATOM 5700 O O A ILE E 1 11 ? -17.97688 61.62886 26.72580 0.505 14.87330 502 ILE E O 1
ATOM 5701 O O B ILE E 1 11 ? -17.87467 61.68185 26.80556 0.495 14.86411 502 ILE E O 1
ATOM 5732 N N . SER E 1 12 ? -17.02796 62.55247 24.89420 1.000 10.95227 503 SER E N 1
ATOM 5733 C CA . SER E 1 12 ? -16.86990 63.89611 25.41718 1.000 13.44753 503 SER E CA 1
ATOM 5734 C C . SER E 1 12 ? -16.97792 64.89161 24.26131 1.000 17.14289 503 SER E C 1
ATOM 5735 O O . SER E 1 12 ? -16.96040 64.51844 23.08344 1.000 13.38361 503 SER E O 1
ATOM 5743 N N . HIS E 1 13 ? -17.08485 66.17266 24.61792 1.000 12.33184 504 HIS E N 1
ATOM 5744 C CA . HIS E 1 13 ? -17.08676 67.27270 23.65659 1.000 11.33118 504 HIS E CA 1
ATOM 5745 C C . HIS E 1 13 ? -18.10572 67.03710 22.54559 1.000 13.26507 504 HIS E C 1
ATOM 5746 O O . HIS E 1 13 ? -17.79085 67.08725 21.35817 1.000 11.67104 504 HIS E O 1
ATOM 5759 N N . VAL E 1 14 ? -19.33954 66.75846 22.94729 1.000 8.38424 505 VAL E N 1
ATOM 5760 C CA . VAL E 1 14 ? -20.44164 66.68240 21.99988 1.000 10.46976 505 VAL E CA 1
ATOM 5761 C C . VAL E 1 14 ? -20.72974 68.09871 21.52438 1.000 12.94977 505 VAL E C 1
ATOM 5762 O O . VAL E 1 14 ? -21.04079 68.98323 22.32847 1.000 12.09366 505 VAL E O 1
ATOM 5775 N N . THR E 1 15 ? -20.58128 68.32874 20.22418 1.000 9.13422 506 THR E N 1
ATOM 5776 C CA . THR E 1 15 ? -20.89026 69.60163 19.60708 1.000 10.36818 506 THR E CA 1
ATOM 5777 C C . THR E 1 15 ? -22.06421 69.41293 18.65630 1.000 11.41383 506 THR E C 1
ATOM 5778 O O . THR E 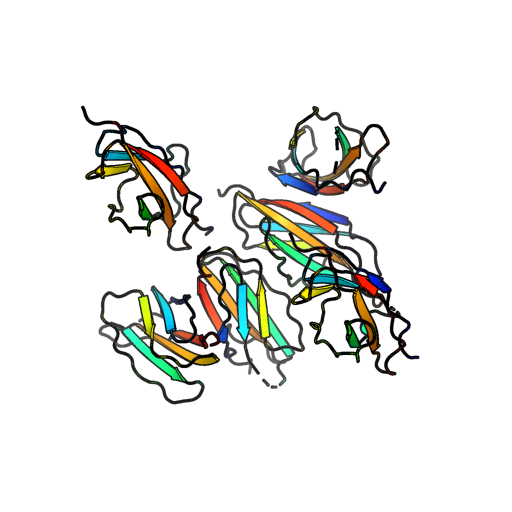1 15 ? -22.67586 68.34309 18.58294 1.000 9.28671 506 THR E O 1
ATOM 5789 N N . SER E 1 16 ? -22.37378 70.46315 17.90975 1.000 12.48633 507 SER E N 1
ATOM 5790 C CA . SER E 1 16 ? -23.42565 70.38483 16.90729 1.000 11.25824 507 SER E CA 1
ATOM 5791 C C . SER E 1 16 ? -22.96716 69.66649 15.64708 1.000 9.35758 507 SER E C 1
ATOM 5792 O O . SER E 1 16 ? -23.78574 69.42639 14.76121 1.000 9.31070 507 SER E O 1
ATOM 5800 N N . SER E 1 17 ? -21.70298 69.28401 15.56249 1.000 9.07010 508 SER E N 1
ATOM 5801 C CA . SER E 1 17 ? -21.21681 68.59520 14.37830 1.000 9.98183 508 SER E CA 1
ATOM 5802 C C . SER E 1 17 ? -20.16027 67.53137 14.65648 1.000 9.92134 508 SER E C 1
ATOM 5803 O O . SER E 1 17 ? -19.59864 66.97924 13.69761 1.000 10.54293 508 SER E O 1
ATOM 5811 N N . SER E 1 18 ? -19.87391 67.21263 15.91870 1.000 9.66613 509 SER E N 1
ATOM 5812 C CA . SER E 1 18 ? -18.77243 66.29631 16.19378 1.000 7.96400 509 SER E CA 1
ATOM 5813 C C . SER E 1 18 ? -18.90168 65.69782 17.58578 1.000 11.40791 509 SER E C 1
ATOM 5814 O O . SER E 1 18 ? -19.63697 66.19730 18.43272 1.000 10.54212 509 SER E O 1
ATOM 5822 N N . VAL E 1 19 ? -18.16289 64.61697 17.80608 1.000 8.71500 510 VAL E N 1
ATOM 5823 C CA . VAL E 1 19 ? -18.05320 63.97426 19.10696 1.000 11.53740 510 VAL E CA 1
ATOM 5824 C C . VAL E 1 19 ? -16.63509 63.44556 19.23009 1.000 11.70731 510 VAL E C 1
ATOM 5825 O O . VAL E 1 19 ? -16.00433 63.07938 18.23232 1.000 8.52852 510 VAL E O 1
ATOM 5838 N N . GLN E 1 20 ? -16.11538 63.44493 20.45376 1.000 9.72634 511 GLN E N 1
ATOM 5839 C CA . GLN E 1 20 ? -14.81678 62.85786 20.73530 1.000 11.27299 511 GLN E CA 1
ATOM 5840 C C . GLN E 1 20 ? -15.00894 61.52664 21.44783 1.000 15.96019 511 GLN E C 1
ATOM 5841 O O . GLN E 1 20 ? -15.71397 61.45124 22.45881 1.000 12.64000 511 GLN E O 1
ATOM 5855 N N . LEU E 1 21 ? -14.37556 60.49084 20.91308 1.000 9.75193 512 LEU E N 1
ATOM 5856 C CA . LEU E 1 21 ? -14.44258 59.13206 21.43900 1.000 10.87505 512 LEU E CA 1
ATOM 5857 C C . LEU E 1 21 ? -13.10133 58.80648 22.08111 1.000 17.29962 512 LEU E C 1
ATOM 5858 O O . LEU E 1 21 ? -12.05539 59.10230 21.50209 1.000 13.21563 512 LEU E O 1
ATOM 5874 N N . ASN E 1 22 ? -13.13589 58.21956 23.26720 1.000 12.72674 513 ASN E N 1
ATOM 5875 C CA . ASN E 1 22 ? -11.94663 57.79463 23.98443 1.000 13.70124 513 ASN E CA 1
ATOM 5876 C C . ASN E 1 22 ? -12.13874 56.34912 24.41795 1.000 19.94777 513 ASN E C 1
ATOM 5877 O O . ASN E 1 22 ? -13.23101 55.96750 24.84778 1.000 17.44186 513 ASN E O 1
ATOM 5888 N N . TRP E 1 23 ? -11.07408 55.54044 24.30490 1.000 14.93519 514 TRP E N 1
ATOM 5889 C CA . TRP E 1 23 ? -11.14630 54.16968 24.79376 1.000 19.71951 514 TRP E CA 1
ATOM 5890 C C . TRP E 1 23 ? -9.85348 53.69330 25.45106 1.000 26.53425 514 TRP E C 1
ATOM 5891 O O . TRP E 1 23 ? -9.66443 52.48319 25.60954 1.000 29.56753 514 TRP E O 1
ATOM 5912 N N . GLU E 1 24 ? -8.96342 54.60101 25.84216 1.000 27.74241 515 GLU E N 1
ATOM 5913 C CA . GLU E 1 24 ? -7.85662 54.21996 26.70426 1.000 38.01197 515 GLU E CA 1
ATOM 5914 C C . GLU E 1 24 ? -8.40051 53.61618 27.99431 1.000 41.46074 515 GLU E C 1
ATOM 5915 O O . GLU E 1 24 ? -9.44043 54.03486 28.51613 1.000 41.91846 515 GLU E O 1
ATOM 5927 N N . ASN E 1 25 ? -7.68896 52.62533 28.51636 1.000 38.28717 516 ASN E N 1
ATOM 5928 C CA . ASN E 1 25 ? -7.90673 52.13365 29.87212 1.000 42.56213 516 ASN E CA 1
ATOM 5929 C C . ASN E 1 25 ? -6.54577 52.21924 30.55653 1.000 42.45546 516 ASN E C 1
ATOM 5930 O O . ASN E 1 25 ? -5.70783 51.32905 30.39081 1.000 40.95801 516 ASN E O 1
ATOM 5941 N N . SER E 1 26 ? -6.32535 53.30043 31.30379 1.000 56.05740 517 SER E N 1
ATOM 5942 C CA . SER E 1 26 ? -5.03662 53.49848 31.95547 1.000 56.49323 517 SER E CA 1
ATOM 5943 C C . SER E 1 26 ? -4.72112 52.37071 32.93067 1.000 46.40881 517 SER E C 1
ATOM 5944 O O . SER E 1 26 ? -3.54970 52.00620 33.09443 1.000 50.59236 517 SER E O 1
ATOM 5952 N N . GLN E 1 27 ? -5.74926 51.79417 33.56566 1.000 46.90971 518 GLN E N 1
ATOM 5953 C CA . GLN E 1 27 ? -5.54365 50.77443 34.58667 1.000 44.89864 518 GLN E CA 1
ATOM 5954 C C . GLN E 1 27 ? -5.02181 49.45713 34.02858 1.000 43.67308 518 GLN E C 1
ATOM 5955 O O . GLN E 1 27 ? -4.56220 48.60961 34.80398 1.000 36.28240 518 GLN E O 1
ATOM 5969 N N . ALA E 1 28 ? -5.10373 49.25588 32.71846 1.000 47.52617 519 ALA E N 1
ATOM 5970 C CA . ALA E 1 28 ? -4.85345 47.94322 32.14663 1.000 42.12130 519 ALA E CA 1
ATOM 5971 C C . ALA E 1 28 ? -3.37981 47.57158 32.24048 1.000 43.76004 519 ALA E C 1
ATOM 5972 O O . ALA E 1 28 ? -2.49147 48.42664 32.21360 1.000 44.61671 519 ALA E O 1
ATOM 5979 N N . VAL E 1 29 ? -3.12996 46.27264 32.36141 1.000 49.49602 520 VAL E N 1
ATOM 5980 C CA . VAL E 1 29 ? -1.78763 45.71933 32.21268 1.000 54.15393 520 VAL E CA 1
ATOM 5981 C C . VAL E 1 29 ? -1.32269 46.05252 30.79955 1.000 61.34074 520 VAL E C 1
ATOM 5982 O O . VAL E 1 29 ? -2.16032 46.33621 29.92952 1.000 54.91900 520 VAL E O 1
ATOM 5995 N N . PRO E 1 30 ? -0.02053 46.03857 30.51883 1.000 62.25631 521 PRO E N 1
ATOM 5996 C CA . PRO E 1 30 ? 0.42477 46.22513 29.13210 1.000 57.93280 521 PRO E CA 1
ATOM 5997 C C . PRO E 1 30 ? -0.06519 45.08787 28.24826 1.000 66.68199 521 PRO E C 1
ATOM 5998 O O . PRO E 1 30 ? -0.04408 43.91797 28.63779 1.000 70.55714 521 PRO E O 1
ATOM 6009 N N . ALA E 1 31 ? -0.52177 45.44523 27.05098 1.000 66.01897 522 ALA E N 1
ATOM 6010 C CA . ALA E 1 31 ? -0.95213 44.44025 26.08868 1.000 64.24933 522 ALA E CA 1
ATOM 6011 C C . ALA E 1 31 ? 0.18366 43.46247 25.80764 1.000 60.34430 522 ALA E C 1
ATOM 6012 O O . ALA E 1 31 ? 1.29151 43.86411 25.43790 1.000 61.73223 522 ALA E O 1
ATOM 6019 N N . SER E 1 32 ? -0.08798 42.17046 25.99758 1.000 61.17033 523 SER E N 1
ATOM 6020 C CA . SER E 1 32 ? 0.92312 41.16190 25.70069 1.000 63.60128 523 SER E CA 1
ATOM 6021 C C . SER E 1 32 ? 1.12778 40.99590 24.20017 1.000 63.54278 523 SER E C 1
ATOM 6022 O O . SER E 1 32 ? 2.18205 40.50863 23.77868 1.000 56.67445 523 SER E O 1
ATOM 6030 N N . THR E 1 33 ? 0.13549 41.36809 23.39341 1.000 59.96340 524 THR E N 1
ATOM 6031 C CA . THR E 1 33 ? 0.31716 41.58586 21.96511 1.000 62.64800 524 THR E CA 1
ATOM 6032 C C . THR E 1 33 ? -0.54628 42.77852 21.57132 1.000 52.61556 524 THR E C 1
ATOM 6033 O O . THR E 1 33 ? -1.53617 43.10476 22.22868 1.000 50.12160 524 THR E O 1
ATOM 6044 N N . ILE E 1 34 ? -0.16386 43.42160 20.47572 1.000 43.88031 525 ILE E N 1
ATOM 6045 C CA . ILE E 1 34 ? -0.65361 44.75948 20.16684 1.000 47.87421 525 ILE E CA 1
ATOM 6046 C C . ILE E 1 34 ? -2.06835 44.68353 19.61365 1.000 41.22058 525 ILE E C 1
ATOM 6047 O O . ILE E 1 34 ? -2.39234 43.80991 18.79895 1.000 29.69259 525 ILE E O 1
ATOM 6063 N N . LYS E 1 35 ? -2.91586 45.60899 20.06517 1.000 47.75524 526 LYS E N 1
ATOM 6064 C CA . LYS E 1 35 ? -4.31617 45.66020 19.66711 1.000 39.48667 52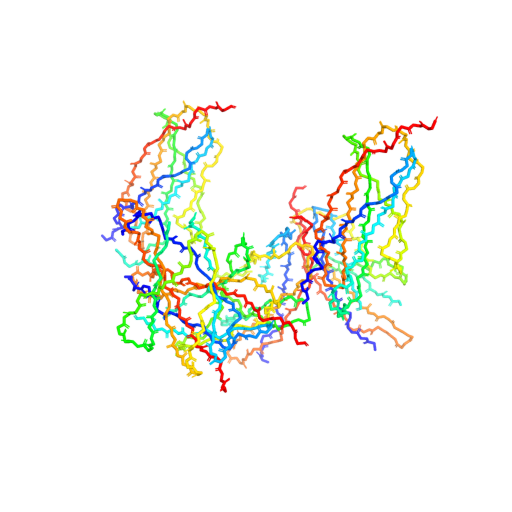6 LYS E CA 1
ATOM 6065 C C . LYS E 1 35 ? -4.49226 46.69749 18.56925 1.000 34.53876 526 LYS E C 1
ATOM 6066 O O . LYS E 1 35 ? -3.83109 47.74062 18.57548 1.000 36.00932 526 LYS E O 1
ATOM 6085 N N . GLN E 1 36 ? -5.38350 46.40084 17.63760 1.000 32.00125 527 GLN E N 1
ATOM 6086 C CA . GLN E 1 36 ? -5.83637 47.32778 16.61408 1.000 31.67790 527 GLN E CA 1
ATOM 6087 C C . GLN E 1 36 ? -7.35667 47.34921 16.70194 1.000 31.71258 527 GLN E C 1
ATOM 6088 O O . GLN E 1 36 ? -7.96654 46.47607 17.32663 1.000 24.94628 527 GLN E O 1
ATOM 6102 N N . TYR E 1 37 ? -7.97269 48.35269 16.08166 1.000 27.28530 528 TYR E N 1
ATOM 6103 C CA . TYR E 1 37 ? -9.37459 48.64641 16.34722 1.000 24.00730 528 TYR E CA 1
ATOM 6104 C C . TYR E 1 37 ? -10.16621 48.81890 15.06298 1.000 20.67728 528 TYR E C 1
ATOM 6105 O O . TYR E 1 37 ? -9.64269 49.27464 14.04671 1.000 22.43111 528 TYR E O 1
ATOM 6123 N N . LEU E 1 38 ? -11.44577 48.43319 15.12294 1.000 20.81029 529 LEU E N 1
ATOM 6124 C CA . LEU E 1 38 ? -12.41325 48.64576 14.05185 1.000 15.04119 529 LEU E CA 1
ATOM 6125 C C . LEU E 1 38 ? -13.49527 49.59648 14.55933 1.000 13.84859 529 LEU E C 1
ATOM 6126 O O . LEU E 1 38 ? -14.02887 49.38384 15.64563 1.000 13.27916 529 LEU E O 1
ATOM 6142 N N . LEU E 1 39 ? -13.82393 50.63067 13.77982 1.000 14.32601 530 LEU E N 1
ATOM 6143 C CA . LEU E 1 39 ? -14.79512 51.63893 14.19080 1.000 11.44608 530 LEU E CA 1
ATOM 6144 C C . LEU E 1 39 ? -15.82526 51.87039 13.09255 1.000 9.19838 530 LEU E C 1
ATOM 6145 O O . LEU E 1 39 ? -15.46916 52.02510 11.92633 1.000 10.07741 530 LEU E O 1
ATOM 6161 N N . GLU E 1 40 ? -17.10020 51.94140 13.46767 1.000 7.74716 531 GLU E N 1
ATOM 6162 C CA . GLU E 1 40 ? -18.17091 52.15768 12.50744 1.000 7.14712 531 GLU E CA 1
ATOM 6163 C C . GLU E 1 40 ? -19.17456 53.11857 13.12423 1.000 5.44897 531 GLU E C 1
ATOM 6164 O O . GLU E 1 40 ? -19.28447 53.23206 14.34127 1.000 6.01025 531 GLU E O 1
ATOM 6176 N N . PHE E 1 41 ? -19.92242 53.80857 12.27173 1.000 8.05035 532 PHE E N 1
ATOM 6177 C CA . PHE E 1 41 ? -20.96584 54.71473 12.73139 1.000 5.42275 532 PHE E CA 1
ATOM 6178 C C . PHE E 1 41 ? -22.15219 54.65363 11.79017 1.000 5.85144 532 PHE E C 1
ATOM 6179 O O . PHE E 1 41 ? -22.06420 54.15266 10.66858 1.000 9.72246 532 PHE E O 1
ATOM 6196 N N . ARG E 1 42 ? -23.28699 55.13906 12.28006 1.000 5.99588 533 ARG E N 1
ATOM 6197 C CA . ARG E 1 42 ? -24.46869 55.18527 11.43925 1.000 11.66729 533 ARG E CA 1
ATOM 6198 C C . ARG E 1 42 ? -25.46431 56.18217 11.99825 1.000 9.83395 533 ARG E C 1
ATOM 6199 O O . ARG E 1 42 ? -25.53808 56.40001 13.21421 1.000 8.31890 533 ARG E O 1
ATOM 6220 N N . GLY E 1 43 ? -26.24530 56.75307 11.09487 1.000 8.65325 534 GLY E N 1
ATOM 6221 C CA . GLY E 1 43 ? -27.46431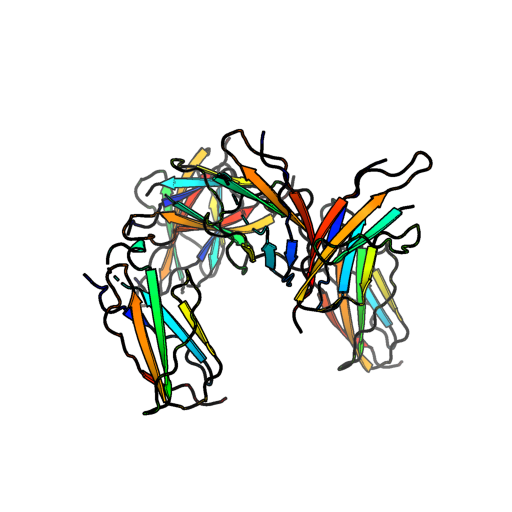 57.41625 11.49747 1.000 10.20234 534 GLY E CA 1
ATOM 6222 C C . GLY E 1 43 ? -28.51710 56.42098 11.92994 1.000 13.86098 534 GLY E C 1
ATOM 6223 O O . GLY E 1 43 ? -28.48892 55.24285 11.58135 1.000 11.78482 534 GLY E O 1
ATOM 6227 N N . ASP E 1 44 ? -29.46309 56.91062 12.72480 1.000 18.01533 535 ASP E N 1
ATOM 6228 C CA . ASP E 1 44 ? -30.58560 56.08733 13.17154 1.000 27.51149 535 ASP E CA 1
ATOM 6229 C C . ASP E 1 44 ? -31.19352 55.31266 12.00931 1.000 20.57324 535 ASP E C 1
ATOM 6230 O O . ASP E 1 44 ? -31.40765 55.86058 10.92086 1.000 27.82206 535 ASP E O 1
ATOM 6239 N N . ASN E 1 45 ? -31.46606 54.03427 12.23479 1.000 24.67899 536 ASN E N 1
ATOM 6240 C CA . ASN E 1 45 ? -32.14023 53.14043 11.30329 1.000 31.09748 536 ASN E CA 1
ATOM 6241 C C . ASN E 1 45 ? -31.24145 52.67847 10.15865 1.000 28.07504 536 ASN E C 1
ATOM 6242 O O . ASN E 1 45 ? -31.65573 51.80994 9.39443 1.000 49.40542 536 ASN E O 1
ATOM 6253 N N . LYS E 1 46 ? -30.04228 53.23139 9.99519 1.000 20.03902 537 LYS E N 1
ATOM 6254 C CA . LYS E 1 46 ? -29.31887 53.11469 8.73778 1.000 15.99874 537 LYS E CA 1
ATOM 6255 C C . LYS E 1 46 ? -28.24495 52.03677 8.78960 1.000 14.61429 537 LYS E C 1
ATOM 6256 O O . LYS E 1 46 ? -27.94153 51.45845 9.83281 1.000 12.55512 537 LYS E O 1
ATOM 6275 N N . ASP E 1 47 ? -27.65361 51.78373 7.62859 1.000 12.53205 538 ASP E N 1
ATOM 6276 C CA . ASP E 1 47 ? -26.52533 50.86787 7.55044 1.000 12.23988 538 ASP E CA 1
ATOM 6277 C C . ASP E 1 47 ? -25.27453 51.48155 8.16617 1.000 11.71483 538 ASP E C 1
ATOM 6278 O O . ASP E 1 47 ? -25.09075 52.70142 8.16507 1.000 12.65642 538 ASP E O 1
ATOM 6287 N N . TRP E 1 48 ? -24.39728 50.60996 8.66303 1.000 8.06686 539 TRP E N 1
ATOM 6288 C CA . TRP E 1 48 ? -23.15312 51.03043 9.28009 1.000 9.65089 539 TRP E CA 1
ATOM 6289 C C . TRP E 1 48 ? -22.13798 51.48223 8.24054 1.000 14.29708 539 TRP E C 1
ATOM 6290 O O . TRP E 1 48 ? -22.00130 50.87505 7.18019 1.000 12.37733 539 TRP E O 1
ATOM 6311 N N . ILE E 1 49 ? -21.39929 52.53804 8.56093 1.000 10.48328 540 ILE E N 1
ATOM 6312 C CA . ILE E 1 49 ? -20.32148 53.03954 7.70992 1.000 6.79286 540 ILE E CA 1
ATOM 6313 C C . ILE E 1 49 ? -19.00155 52.78374 8.43692 1.000 9.65678 540 ILE E C 1
ATOM 6314 O O . ILE E 1 49 ? -18.82792 53.20989 9.57974 1.000 9.31441 540 ILE E O 1
ATOM 6330 N N . LYS E 1 50 ? -18.07873 52.08357 7.78586 1.000 7.70792 541 LYS E N 1
ATOM 6331 C CA . LYS E 1 50 ? -16.79734 51.76406 8.39200 1.000 9.33857 541 LYS E CA 1
ATOM 6332 C C . LYS E 1 50 ? -15.85849 52.96079 8.28026 1.000 7.52255 541 LYS E C 1
ATOM 6333 O O . LYS E 1 50 ? -15.64083 53.49246 7.18352 1.000 9.61524 541 LYS E O 1
ATOM 6352 N N . LEU E 1 51 ? -15.28276 53.35813 9.40805 1.000 11.64637 542 LEU E N 1
ATOM 6353 C CA . LEU E 1 51 ? -14.45636 54.54407 9.51665 1.000 10.41113 542 LEU E CA 1
ATOM 6354 C C . LEU E 1 51 ? -12.98133 54.16605 9.53265 1.000 18.93814 542 LEU E C 1
ATOM 6355 O O . LEU E 1 51 ? -12.59548 53.13585 10.08339 1.000 14.34242 542 LEU E O 1
ATOM 6371 N N . HIS E 1 52 ? -12.15614 55.02606 8.93959 1.000 10.98027 543 HIS E N 1
ATOM 6372 C CA . HIS E 1 52 ? -10.70293 54.89173 9.02079 1.000 18.46135 543 HIS E CA 1
ATOM 6373 C C . HIS E 1 52 ? -10.20333 55.57986 10.28186 1.000 23.70532 543 HIS E C 1
ATOM 6374 O O . HIS E 1 52 ? -10.44228 56.77911 10.46905 1.000 22.92260 543 HIS E O 1
ATOM 6387 N N . ILE E 1 53 ? -9.49828 54.83779 11.13045 1.000 24.10245 544 ILE E N 1
ATOM 6388 C CA . ILE E 1 53 ? -8.84941 55.42774 12.29783 1.000 40.72647 544 ILE E CA 1
ATOM 6389 C C . ILE E 1 53 ? -7.38280 55.01102 12.31552 1.000 43.57363 544 ILE E C 1
ATOM 6390 O O . ILE E 1 53 ? -7.04950 53.89316 11.89556 1.000 40.66994 544 ILE E O 1
ATOM 6406 N N . PRO E 1 54 ? -6.48205 55.86610 12.78981 1.000 43.59892 545 PRO E N 1
ATOM 6407 C CA . PRO E 1 54 ? -5.06935 55.47701 12.88088 1.000 58.91561 545 PRO E CA 1
ATOM 6408 C C . PRO E 1 54 ? -4.84437 54.40764 13.94091 1.000 50.00489 545 PRO E C 1
ATOM 6409 O O . PRO E 1 54 ? -5.60241 54.26803 14.90203 1.000 39.88584 545 PRO E O 1
ATOM 6420 N N . ASN E 1 55 ? -3.75947 53.65650 13.76223 1.000 57.31206 546 ASN E N 1
ATOM 6421 C CA . ASN E 1 55 ? -3.47833 52.51021 14.61573 1.000 60.15201 546 ASN E CA 1
ATOM 6422 C C . ASN E 1 55 ? -2.73880 52.86462 15.90172 1.000 59.53685 546 ASN E C 1
ATOM 6423 O O . ASN E 1 55 ? -2.56747 51.98519 16.75411 1.000 48.74842 546 ASN E O 1
ATOM 6434 N N . ASN E 1 56 ? -2.32188 54.12020 16.07235 1.000 48.39868 547 ASN E N 1
ATOM 6435 C CA . ASN E 1 56 ? -1.45558 54.50731 17.17864 1.000 61.21315 547 ASN E CA 1
ATOM 6436 C C . ASN E 1 56 ? -2.18110 55.28810 18.26747 1.000 56.36676 547 ASN E C 1
ATOM 6437 O O . ASN E 1 56 ? -1.52302 55.83314 19.16130 1.000 52.95722 547 ASN E O 1
ATOM 6448 N N . ARG E 1 57 ? -3.51287 55.35750 18.22002 1.000 52.59186 548 ARG E N 1
ATOM 6449 C CA . ARG E 1 57 ? -4.26441 56.23843 19.10323 1.000 44.92876 548 ARG E CA 1
ATOM 6450 C C . ARG E 1 57 ? -5.45631 55.51735 19.71560 1.000 27.51738 548 ARG E C 1
ATOM 6451 O O . ARG E 1 57 ? -5.99811 54.56282 19.15058 1.000 28.18385 548 ARG E O 1
ATOM 6472 N N . LYS E 1 58 ? -5.84659 55.98842 20.89300 1.000 24.51354 549 LYS E N 1
ATOM 6473 C CA . LYS E 1 58 ? -7.00946 55.49086 21.61674 1.000 27.53364 549 LYS E CA 1
ATOM 6474 C C . LYS E 1 58 ? -8.02305 56.61546 21.84095 1.000 19.93772 549 LYS E C 1
ATOM 6475 O O . LYS E 1 58 ? -8.78811 56.60615 22.80083 1.000 18.09214 549 LYS E O 1
ATOM 6494 N N . SER E 1 59 ? -8.01406 57.60589 20.96525 1.000 22.04359 550 SER E N 1
ATOM 6495 C CA . SER E 1 59 ? -9.03050 58.63858 20.93290 1.000 20.96335 550 SER E CA 1
ATOM 6496 C C . SER E 1 59 ? -9.26266 58.99035 19.47459 1.000 28.92009 550 SER E C 1
ATOM 6497 O O . SER E 1 59 ? -8.40019 58.76719 18.61843 1.000 26.13621 550 SER E O 1
ATOM 6505 N N . PHE E 1 60 ? -10.44274 59.54790 19.20008 1.000 17.60347 551 PHE E N 1
ATOM 6506 C CA . PHE E 1 60 ? -10.84299 59.85080 17.82778 1.000 15.64231 551 PHE E CA 1
ATOM 6507 C C . PHE E 1 60 ? -11.94026 60.89945 17.87918 1.000 18.49447 551 PHE E C 1
ATOM 6508 O O . PHE E 1 60 ? -12.88216 60.75970 18.66722 1.000 12.67955 551 PHE E O 1
ATOM 6525 N N . VAL E 1 61 ? -11.81275 61.94153 17.05959 1.000 15.43704 552 VAL E N 1
ATOM 6526 C CA . VAL E 1 61 ? -12.85933 62.94819 16.89687 1.000 11.96085 552 VAL E CA 1
ATOM 6527 C C . VAL E 1 61 ? -13.58481 62.67607 15.58728 1.000 18.24134 552 VAL E C 1
ATOM 6528 O O . VAL E 1 61 ? -12.97131 62.67872 14.51191 1.000 13.66493 552 VAL E O 1
ATOM 6541 N N . LEU E 1 62 ? -14.88066 62.44661 15.67370 1.000 11.92560 553 LEU E N 1
ATOM 6542 C CA . LEU E 1 62 ? -15.72823 62.25127 14.51184 1.000 8.95477 553 LEU E CA 1
ATOM 6543 C C . LEU E 1 62 ? -16.37636 63.59165 14.20446 1.000 12.58690 553 LEU E C 1
ATOM 6544 O O . LEU E 1 62 ? -17.22867 64.06163 14.96712 1.000 10.46983 553 LEU E O 1
ATOM 6560 N N . ASN E 1 63 ? -15.93585 64.21485 13.11846 1.000 10.56361 554 ASN E N 1
ATOM 6561 C CA . ASN E 1 63 ? -16.45796 65.48627 12.64131 1.000 10.46996 554 ASN E CA 1
ATOM 6562 C C . ASN E 1 63 ? -17.45607 65.25157 11.51764 1.000 8.78546 554 ASN E C 1
ATOM 6563 O O . ASN E 1 63 ? -17.63702 64.12799 11.03611 1.000 13.13967 554 ASN E O 1
ATOM 6574 N N . GLY E 1 64 ? -18.08086 66.34216 11.07982 1.000 7.60560 555 GLY E N 1
ATOM 6575 C CA . GLY E 1 64 ? -18.89628 66.29765 9.88417 1.000 8.07077 555 GLY E CA 1
ATOM 6576 C C . GLY E 1 64 ? -20.29974 65.77991 10.06725 1.000 6.40092 555 GLY E C 1
ATOM 6577 O O . GLY E 1 64 ? -20.93746 65.39432 9.08458 1.000 10.03139 555 GLY E O 1
ATOM 6581 N N . LEU E 1 65 ? -20.80724 65.77800 11.29488 1.000 7.10478 556 LEU E N 1
ATOM 6582 C CA . LEU E 1 65 ? -22.13141 65.26175 11.59668 1.000 7.46142 556 LEU E CA 1
ATOM 6583 C C . LEU E 1 65 ? -23.18753 66.35383 11.52415 1.000 9.67126 556 LEU E C 1
ATOM 6584 O O . LEU E 1 65 ? -22.89642 67.54339 11.63255 1.000 9.40201 556 LEU E O 1
ATOM 6600 N N . ASP E 1 66 ? -24.43796 65.92499 11.38433 1.000 7.00527 557 ASP E N 1
ATOM 6601 C CA . ASP E 1 66 ? -25.56113 66.84638 11.46625 1.000 7.53718 557 ASP E CA 1
ATOM 6602 C C . ASP E 1 66 ? -25.85164 67.20604 12.91791 1.000 10.73152 557 ASP E C 1
ATOM 6603 O O . ASP E 1 66 ? -25.58191 66.42951 13.83300 1.000 8.41685 557 ASP E O 1
ATOM 6612 N N . SER E 1 67 ? -26.44091 68.38085 13.11363 1.000 9.78247 558 SER E N 1
ATOM 6613 C CA . SER E 1 67 ? -26.86125 68.82806 14.43045 1.000 9.40556 558 SER E CA 1
ATOM 6614 C C . SER E 1 67 ? -28.18724 68.18474 14.82817 1.000 10.14933 558 SER E C 1
ATOM 6615 O O . SER E 1 67 ? -28.97580 67.74326 13.99144 1.000 9.09580 558 SER E O 1
ATOM 6623 N N . SER E 1 68 ? -28.40960 68.12344 16.14471 1.000 9.91425 559 SER E N 1
ATOM 6624 C CA . SER E 1 68 ? -29.63166 67.59373 16.74327 1.000 10.42156 559 SER E CA 1
ATOM 6625 C C . SER E 1 68 ? -30.01753 66.25498 16.12990 1.000 9.68948 559 SER E C 1
ATOM 6626 O O . SER E 1 68 ? -31.18664 66.00258 15.83806 1.000 9.91302 559 SER E O 1
ATOM 6634 N N . ARG E 1 69 ? -29.03216 65.36614 15.95576 1.000 9.96169 560 ARG E N 1
ATOM 6635 C CA . ARG E 1 69 ? -29.27314 64.08850 15.28859 1.000 8.58395 560 ARG E CA 1
ATOM 6636 C C . ARG E 1 69 ? -28.65518 62.94297 16.06701 1.000 8.33039 560 ARG E C 1
ATOM 6637 O O . ARG E 1 69 ? -27.55839 63.06595 16.61225 1.000 6.35217 560 ARG E O 1
ATOM 6658 N N . ARG E 1 70 ? -29.35732 61.82188 16.10716 1.000 9.92144 561 ARG E N 1
ATOM 6659 C CA . ARG E 1 70 ? -28.86144 60.66193 16.82873 1.000 10.38595 561 ARG E CA 1
ATOM 6660 C C . ARG E 1 70 ? -28.02376 59.79611 15.90171 1.000 8.01812 561 ARG E C 1
ATOM 6661 O O . ARG E 1 70 ? -28.45247 59.44993 14.79023 1.000 8.94203 561 ARG E O 1
ATOM 6682 N N . TYR E 1 71 ? -26.84831 59.43558 16.37353 1.000 7.71978 562 TYR E N 1
ATOM 6683 C CA . TYR E 1 71 ? -25.98271 58.48645 15.69780 1.000 12.02817 562 TYR E CA 1
ATOM 6684 C C . TYR E 1 71 ? -25.68101 57.34470 16.66053 1.000 13.83179 562 TYR E C 1
ATOM 6685 O O . TYR E 1 71 ? -25.91428 57.44918 17.86606 1.000 9.70769 562 TYR E O 1
ATOM 6703 N N . GLN E 1 72 ? -25.14049 56.25453 16.12414 1.000 10.83522 563 GLN E N 1
ATOM 6704 C CA . GLN E 1 72 ? -24.50842 55.23962 16.94887 1.000 11.01847 563 GLN E CA 1
ATOM 6705 C C . GLN E 1 72 ? -23.09446 54.99875 16.44690 1.000 12.16721 563 GLN E C 1
ATOM 6706 O O . GLN E 1 72 ? -22.79920 55.17401 15.25884 1.000 11.96762 563 GLN E O 1
ATOM 6720 N N . LEU E 1 73 ? -22.21978 54.63667 17.38547 1.000 13.58375 564 LEU E N 1
ATOM 6721 C CA . LEU E 1 73 ? -20.84657 54.23953 17.11571 1.000 10.97599 564 LEU E CA 1
ATOM 6722 C C . LEU E 1 73 ? -20.65177 52.82887 17.66327 1.000 15.29669 564 LEU E C 1
ATOM 6723 O O . LEU E 1 73 ? -21.24569 52.46014 18.68383 1.000 13.33005 564 LEU E O 1
ATOM 6739 N N . ARG E 1 74 ? -19.79884 52.04252 17.01156 1.000 10.22094 565 ARG E N 1
ATOM 6740 C CA . ARG E 1 74 ? -19.39408 50.76723 17.58480 1.000 13.16706 565 ARG E CA 1
ATOM 6741 C C . ARG E 1 74 ? -17.91694 50.54702 17.32156 1.000 10.32081 565 ARG E C 1
ATOM 6742 O O . ARG E 1 74 ? -17.40586 50.88067 16.24915 1.000 11.46887 565 ARG E O 1
ATOM 6763 N N . LEU E 1 75 ? -17.24407 49.99857 18.32406 1.000 10.36759 566 LEU E N 1
ATOM 6764 C CA . LEU E 1 75 ? -15.79608 49.84220 18.33113 1.000 13.58186 566 LEU E CA 1
ATOM 6765 C C . LEU E 1 75 ? -15.45471 48.44306 18.81935 1.000 12.27990 566 LEU E C 1
ATOM 6766 O O . LEU E 1 75 ? -15.98156 47.99031 19.83906 1.000 11.98587 566 LEU E O 1
ATOM 6782 N N . ALA E 1 76 ? -14.59021 47.76703 18.07858 1.000 12.20153 567 ALA E N 1
ATOM 6783 C CA . ALA E 1 76 ? -14.06177 46.46504 18.45346 1.000 15.01682 567 ALA E CA 1
ATOM 6784 C C . ALA E 1 76 ? -12.54606 46.47943 18.30597 1.000 15.47652 567 ALA E C 1
ATOM 6785 O O . ALA E 1 76 ? -11.99556 47.12773 17.41347 1.000 14.04313 567 ALA E O 1
ATOM 6792 N N . ALA E 1 77 ? -11.88217 45.74522 19.19241 1.000 16.35511 568 ALA E N 1
ATOM 6793 C CA . ALA E 1 77 ? -10.44978 45.52664 19.12232 1.000 18.86538 568 ALA E CA 1
ATOM 6794 C C . ALA E 1 77 ? -10.17359 44.13309 18.58026 1.000 19.94281 568 ALA E C 1
ATOM 6795 O O . ALA E 1 77 ? -10.95257 43.20115 18.77770 1.000 18.85387 568 ALA E O 1
ATOM 6802 N N . TYR E 1 78 ? -9.06119 44.00049 17.87765 1.000 20.87600 569 TYR E N 1
ATOM 6803 C CA . TYR E 1 78 ? -8.59308 42.69521 17.45503 1.000 23.65564 569 TYR E CA 1
ATOM 6804 C C . TYR E 1 78 ? -7.08685 42.63248 17.64430 1.000 23.93254 569 TYR E C 1
ATOM 6805 O O . TYR E 1 78 ? -6.40392 43.64947 17.79193 1.000 17.28276 569 TYR E O 1
ATOM 6823 N N . ASN E 1 79 ? -6.58294 41.40679 17.68254 1.000 19.47773 570 ASN E N 1
ATOM 6824 C CA . ASN E 1 79 ? -5.14851 41.16510 17.75314 1.000 22.52243 570 ASN E CA 1
ATOM 6825 C C . ASN E 1 79 ? -4.86641 39.91965 16.92969 1.000 23.41779 570 ASN E C 1
ATOM 6826 O O . ASN E 1 79 ? -5.73628 39.41527 16.21421 1.000 19.46315 570 ASN E O 1
ATOM 6837 N N . ARG E 1 80 ? -3.64573 39.39777 17.04351 1.000 23.79324 571 ARG E N 1
ATOM 6838 C CA . ARG E 1 80 ? -3.27628 38.24203 16.23319 1.000 33.34261 571 ARG E CA 1
ATOM 6839 C C . ARG E 1 80 ? -4.15423 37.02880 16.51443 1.000 27.84834 571 ARG E C 1
ATOM 6840 O O . ARG E 1 80 ? -4.25886 36.15122 15.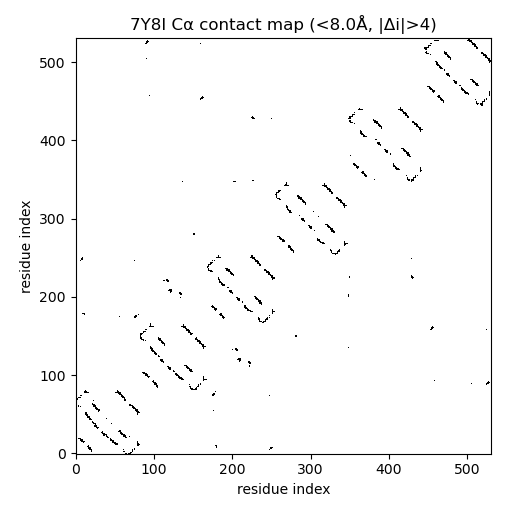65669 1.000 32.31235 571 ARG E O 1
ATOM 6861 N N . TYR E 1 81 ? -4.79287 36.96507 17.68699 1.000 22.88465 572 TYR E N 1
ATOM 6862 C CA . TYR E 1 81 ? -5.51656 35.76993 18.10504 1.000 27.34008 572 TYR E CA 1
ATOM 6863 C C . TYR E 1 81 ? -7.01460 35.81693 17.84156 1.000 22.47440 572 TYR E C 1
ATOM 6864 O O . TYR E 1 81 ? -7.65714 34.75958 17.87292 1.000 16.88532 572 TYR E O 1
ATOM 6882 N N . GLY E 1 82 ? -7.58622 36.99899 17.60875 1.000 22.16196 573 GLY E N 1
ATOM 6883 C CA . GLY E 1 82 ? -9.00873 37.08896 17.33634 1.000 24.06081 573 GLY E CA 1
ATOM 6884 C C . GLY E 1 82 ? -9.50773 38.51792 17.41851 1.000 19.15451 573 GLY E C 1
ATOM 6885 O O . GLY E 1 82 ? -8.76140 39.45727 17.72086 1.000 17.06384 573 GLY E O 1
ATOM 6889 N N . ARG E 1 83 ? -10.79989 38.66237 17.14571 1.000 19.80748 574 ARG E N 1
ATOM 6890 C CA . ARG E 1 83 ? -11.49755 39.94840 17.17265 1.000 21.61616 574 ARG E CA 1
ATOM 6891 C C . ARG E 1 83 ? -12.49870 39.93743 18.31804 1.000 18.63168 574 ARG E C 1
ATOM 6892 O O . ARG E 1 83 ? -13.30138 38.99890 18.43660 1.000 17.41113 574 ARG E O 1
ATOM 6913 N N . GLY E 1 84 ? -12.45302 40.96336 19.16326 1.000 15.28104 575 GLY E N 1
ATOM 6914 C CA . GLY E 1 84 ? -13.40119 41.07585 20.25248 1.000 14.65759 575 GLY E CA 1
ATOM 6915 C C . GLY E 1 84 ? -14.77983 41.51180 19.77798 1.000 18.98416 575 GLY E C 1
ATOM 6916 O O . GLY E 1 84 ? -15.01808 41.78748 18.60143 1.000 14.33461 575 GLY E O 1
ATOM 6920 N N . ASP E 1 85 ? -15.70641 41.56805 20.72563 1.000 19.53801 576 ASP E N 1
ATOM 6921 C CA . ASP E 1 85 ? -17.05146 42.03047 20.41371 1.000 24.99546 576 ASP E CA 1
ATOM 6922 C C . ASP E 1 85 ? -17.07838 43.55616 20.26803 1.000 18.39184 576 ASP E C 1
ATOM 6923 O O . ASP E 1 85 ? -16.20089 44.27314 20.74906 1.000 16.56112 576 ASP E O 1
ATOM 6932 N N . PHE E 1 86 ? -18.11528 44.04894 19.60218 1.000 21.23131 577 PHE E N 1
ATOM 6933 C CA . PHE E 1 86 ? -18.28967 45.48199 19.43649 1.000 13.35836 577 PHE E CA 1
ATOM 6934 C C . PHE E 1 86 ? -18.89805 46.09425 20.69441 1.000 20.24906 577 PHE E C 1
ATOM 6935 O O . PHE E 1 86 ? -19.89373 45.59579 21.21763 1.000 19.97816 577 PHE E O 1
ATOM 6952 N N . ALA E 1 87 ? -18.30425 47.17001 21.17890 1.000 16.35703 578 ALA E N 1
ATOM 6953 C CA . ALA E 1 87 ? -18.96246 48.05443 22.13190 1.000 16.02576 578 ALA E CA 1
ATOM 6954 C C . ALA E 1 87 ? -19.73579 49.09863 21.33467 1.000 14.33719 578 ALA E C 1
ATOM 6955 O O . ALA E 1 87 ? -19.17758 49.71243 20.42167 1.000 17.54921 578 ALA E O 1
ATOM 6962 N N . VAL E 1 88 ? -21.01415 49.28651 21.66581 1.000 14.87177 579 VAL E N 1
ATOM 6963 C CA . VAL E 1 88 ? -21.90744 50.16975 20.91863 1.000 16.06759 579 VAL E CA 1
ATOM 6964 C C . VAL E 1 88 ? -22.37143 51.29612 21.83044 1.000 22.49236 579 VAL E C 1
ATOM 6965 O O . VAL E 1 88 ? -22.70855 51.05332 22.99277 1.000 14.96109 579 VAL E O 1
ATOM 6978 N N . ILE E 1 89 ? -22.41379 52.52384 21.29883 1.000 13.51307 580 ILE E N 1
ATOM 6979 C CA . ILE E 1 89 ? -22.95286 53.66863 22.02574 1.000 17.25084 580 ILE E CA 1
ATOM 6980 C C . ILE E 1 89 ? -23.70924 54.56988 21.05922 1.000 14.12010 580 ILE E C 1
ATOM 6981 O O . ILE E 1 89 ? -23.27371 54.78988 19.92337 1.000 16.27254 580 ILE E O 1
ATOM 6997 N N . GLY E 1 90 ? -24.84739 55.07806 21.51052 1.000 13.70116 581 GLY E N 1
ATOM 6998 C CA . GLY E 1 90 ? -25.57239 56.10563 20.79030 1.000 13.28902 581 GLY E CA 1
ATOM 6999 C C . GLY E 1 90 ? -25.35696 57.46773 21.43003 1.000 11.30786 581 GLY E C 1
ATOM 7000 O O . GLY E 1 90 ? -25.08971 57.58174 22.62388 1.000 9.47988 581 GLY E O 1
ATOM 7004 N N . PHE E 1 91 ? -25.48294 58.50776 20.61903 1.000 9.58743 582 PHE E N 1
ATOM 7005 C CA . PHE E 1 91 ? -25.41178 59.87570 21.10807 1.000 7.76161 582 PHE E CA 1
ATOM 7006 C C . PHE E 1 91 ? -26.22007 60.75389 20.16876 1.000 10.20941 582 PHE E C 1
ATOM 7007 O O . PHE E 1 91 ? -26.45896 60.40555 19.00857 1.000 11.40442 582 PHE E O 1
ATOM 7024 N N . THR E 1 92 ? -26.66196 61.89141 20.69550 1.000 13.38061 583 THR E N 1
ATOM 7025 C CA . THR E 1 92 ? -27.32802 62.93654 19.92113 1.000 7.76458 583 THR E CA 1
ATOM 7026 C C . THR E 1 92 ? -26.42805 64.16609 19.90033 1.000 9.77484 583 THR E C 1
ATOM 7027 O O . THR E 1 92 ? -26.03152 64.66494 20.95475 1.000 7.55699 583 THR E O 1
ATOM 7038 N N . THR E 1 93 ? -26.10090 64.65122 18.71274 1.000 9.26539 584 THR E N 1
ATOM 7039 C CA . THR E 1 93 ? -25.31055 65.87475 18.60636 1.000 6.58747 584 THR E CA 1
ATOM 7040 C C . THR E 1 93 ? -26.09199 67.06996 19.15835 1.000 6.91567 584 THR E C 1
ATOM 7041 O O . THR E 1 93 ? -27.32219 67.06029 19.23151 1.000 8.66283 584 THR E O 1
ATOM 7052 N N . ALA E 1 94 ? -25.35352 68.11751 19.53411 1.000 8.80219 585 ALA E N 1
ATOM 7053 C CA . ALA E 1 94 ? -25.96638 69.31074 20.09665 1.000 11.66121 585 ALA E CA 1
ATOM 7054 C C . ALA E 1 94 ? -26.77024 70.08674 19.05188 1.000 15.23801 585 ALA E C 1
ATOM 7055 O O . ALA E 1 94 ? -26.60328 69.91789 17.84666 1.000 10.10598 585 ALA E O 1
ATOM 7062 N N . HIS E 1 95 ? -27.65878 70.95516 19.54353 1.000 13.67050 586 HIS E N 1
ATOM 7063 C CA . HIS E 1 95 ? -28.29890 71.96165 18.70741 1.000 15.96689 586 HIS E CA 1
ATOM 7064 C C . HIS E 1 95 ? -27.26842 72.94027 18.17036 1.000 11.20690 586 HIS E C 1
ATOM 7065 O O . HIS E 1 95 ? -26.26364 73.21476 18.81304 1.000 13.85151 586 HIS E O 1
ATOM 7078 N N . LYS E 1 96 ? -27.53980 73.48001 16.97976 1.000 17.58270 587 LYS E N 1
ATOM 7079 C CA . LYS E 1 96 ? -26.70049 74.53028 16.41963 1.000 29.67241 587 LYS E CA 1
ATOM 7080 C C . LYS E 1 96 ? -26.61801 75.74136 17.34998 1.000 36.18373 587 LYS E C 1
ATOM 7081 O O . LYS E 1 96 ? -27.54099 76.03917 18.11010 1.000 33.37458 587 LYS E O 1
ATOM 7100 N N . GLU E 1 97 ? -25.50276 76.45505 17.24993 1.000 53.24439 588 GLU E N 1
ATOM 7101 C CA . GLU E 1 97 ? -25.27642 77.69152 17.98689 1.000 55.43392 588 GLU E CA 1
ATOM 7102 C C . GLU E 1 97 ? -26.25326 78.76792 17.52319 1.000 57.42886 588 GLU E C 1
ATOM 7103 O O . GLU E 1 97 ? -26.71238 78.77472 16.37503 1.000 46.74615 588 GLU E O 1
ATOM 7116 N N . GLY F 1 1 ? -34.82092 20.46542 50.29271 1.000 18.27284 492 GLY F N 1
ATOM 7117 C CA . GLY F 1 1 ? -35.39906 19.65712 49.23745 1.000 20.89588 492 GLY F CA 1
ATOM 7118 C C . GLY F 1 1 ? -35.35471 20.31749 47.87088 1.000 26.69576 492 GLY F C 1
ATOM 7119 O O . GLY F 1 1 ? -34.46407 21.10440 47.57320 1.000 31.19773 492 GLY F O 1
ATOM 7122 N N . ALA F 1 2 ? -36.33800 20.00315 47.02961 1.000 32.53669 493 ALA F N 1
ATOM 7123 C CA . ALA F 1 2 ? -36.31944 20.49348 45.65799 1.000 27.49663 493 ALA F CA 1
ATOM 7124 C C . ALA F 1 2 ? -36.66000 21.97304 45.53995 1.000 23.79063 493 ALA F C 1
ATOM 7125 O O . ALA F 1 2 ? -36.47794 22.53909 44.45904 1.000 19.87474 493 ALA F O 1
ATOM 7132 N N . SER F 1 3 ? -37.13182 22.62370 46.60278 1.000 24.63758 494 SER F N 1
ATOM 7133 C CA . SER F 1 3 ? -37.38422 24.05374 46.52716 1.000 24.72138 494 SER F CA 1
ATOM 7134 C C . SER F 1 3 ? -36.92520 24.75487 47.79730 1.000 25.44458 494 SER F C 1
ATOM 7135 O O . SER F 1 3 ? -37.11054 24.23185 48.90777 1.000 28.82592 494 SER F O 1
ATOM 7143 N N . PRO F 1 4 ? -36.29053 25.92557 47.67410 1.000 22.66245 495 PRO F N 1
ATOM 7144 C CA . PRO F 1 4 ? -35.91824 26.54899 46.39032 1.000 21.04639 495 PRO F CA 1
ATOM 7145 C C . PRO F 1 4 ? -34.88051 25.69735 45.64164 1.000 20.17682 495 PRO F C 1
ATOM 7146 O O . PRO F 1 4 ? -34.35798 24.73662 46.21403 1.000 20.37908 495 PRO F O 1
ATOM 7157 N N . PRO F 1 5 ? -34.65327 25.99618 44.37131 1.000 25.28526 496 PRO F N 1
ATOM 7158 C CA . PRO F 1 5 ? -33.75372 25.14204 43.57712 1.000 25.06946 496 PRO F CA 1
ATOM 7159 C C . PRO F 1 5 ? -32.29229 25.22027 43.99375 1.000 23.89193 496 PRO F C 1
ATOM 7160 O O . PRO F 1 5 ? -31.91819 26.02571 44.85916 1.000 20.68049 496 PRO F O 1
ATOM 7171 N N . LEU F 1 6 ? -31.46787 24.42274 43.37921 1.000 21.58759 497 LEU F N 1
ATOM 7172 C CA . LEU F 1 6 ? -30.05803 24.32477 43.71357 1.000 26.69726 497 LEU F CA 1
ATOM 7173 C C . LEU F 1 6 ? -29.30777 25.53614 43.17299 1.000 27.37155 497 LEU F C 1
ATOM 7174 O O . LEU F 1 6 ? -29.42855 25.85257 41.99107 1.000 24.23787 497 LEU F O 1
ATOM 7190 N N . PRO F 1 7 ? -28.52846 26.23258 43.99491 1.000 26.07231 498 PRO F N 1
ATOM 7191 C CA . PRO F 1 7 ? -27.70052 27.31764 43.45508 1.000 26.39911 498 PRO F CA 1
ATOM 7192 C C . PRO F 1 7 ? -26.53054 26.76152 42.65839 1.000 20.72626 498 PRO F C 1
ATOM 7193 O O . PRO F 1 7 ? -26.12292 25.60895 42.81379 1.000 19.56413 498 PRO F O 1
ATOM 7204 N N . SER F 1 8 ? -26.01484 27.59152 41.75705 1.000 21.35737 499 SER F N 1
ATOM 7205 C CA . SER F 1 8 ? -24.79923 27.28594 41.00991 1.000 26.02227 499 SER F CA 1
ATOM 7206 C C . SER F 1 8 ? -23.67250 28.04724 41.69763 1.000 22.84265 499 SER F C 1
ATOM 7207 O O . SER F 1 8 ? -23.77948 29.26518 41.88886 1.000 25.67839 499 SER F O 1
ATOM 7215 N N . ILE F 1 9 ? -22.62450 27.33287 42.10487 1.000 18.57563 500 ILE F N 1
ATOM 7216 C CA . ILE F 1 9 ? -21.53717 27.91835 42.87724 1.000 18.74053 500 ILE F CA 1
ATOM 7217 C C . ILE F 1 9 ? -20.23730 27.77365 42.08724 1.000 18.95393 500 ILE F C 1
ATOM 7218 O O . ILE F 1 9 ? -20.10882 26.91510 41.21114 1.000 19.68069 500 ILE F O 1
ATOM 7234 N N . SER F 1 10 ? -19.27895 28.64953 42.38848 1.000 16.57386 501 SER F N 1
ATOM 7235 C CA . SER F 1 10 ? -17.96486 28.59861 41.76409 1.000 15.22432 501 SER F CA 1
ATOM 7236 C C . SER F 1 10 ? -16.95096 29.25278 42.69200 1.000 14.44905 501 SER F C 1
ATOM 7237 O O . SER F 1 10 ? -17.29876 30.06251 43.54982 1.000 14.50526 501 SER F O 1
ATOM 7245 N N . ILE F 1 11 ? -15.67916 28.88590 42.52995 1.000 14.27610 502 ILE F N 1
ATOM 7246 C CA . ILE F 1 11 ? -14.64851 29.43457 43.40034 1.000 13.53075 502 ILE F CA 1
ATOM 7247 C C . ILE F 1 11 ? -13.56766 30.13412 42.58701 1.000 14.41642 502 ILE F C 1
ATOM 7248 O O . ILE F 1 11 ? -13.33307 29.84111 41.40871 1.000 12.59712 502 ILE F O 1
ATOM 7264 N N . SER F 1 12 ? -12.90245 31.07837 43.24166 1.000 13.18030 503 SER F N 1
ATOM 7265 C CA . SER F 1 12 ? -11.81909 31.82386 42.62581 1.000 11.99806 503 SER 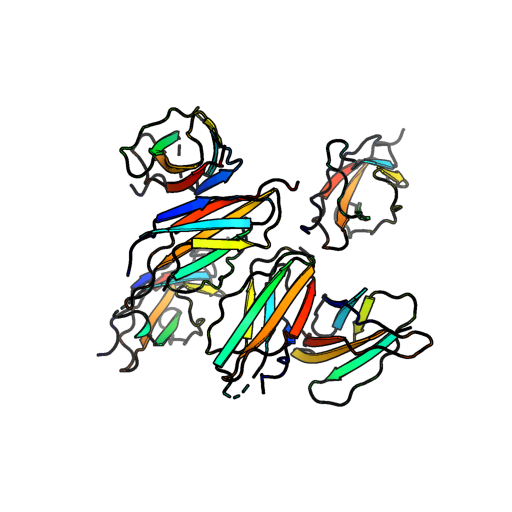F CA 1
ATOM 7266 C C . SER F 1 12 ? -10.85755 32.24656 43.72205 1.000 13.26469 503 SER F C 1
ATOM 7267 O O . SER F 1 12 ? -11.15896 32.12912 44.91959 1.000 13.47354 503 SER F O 1
ATOM 7275 N N . HIS F 1 13 ? -9.68256 32.71629 43.30110 1.000 12.09665 504 HIS F N 1
ATOM 7276 C CA . HIS F 1 13 ? -8.71114 33.30176 44.22236 1.000 14.97047 504 HIS F CA 1
ATOM 7277 C C . HIS F 1 13 ? -8.39525 32.33514 45.36091 1.000 13.86780 504 HIS F C 1
ATOM 7278 O O . HIS F 1 13 ? -8.51371 32.66749 46.53904 1.000 13.82038 504 HIS F O 1
ATOM 7291 N N . VAL F 1 14 ? -8.02562 31.10931 4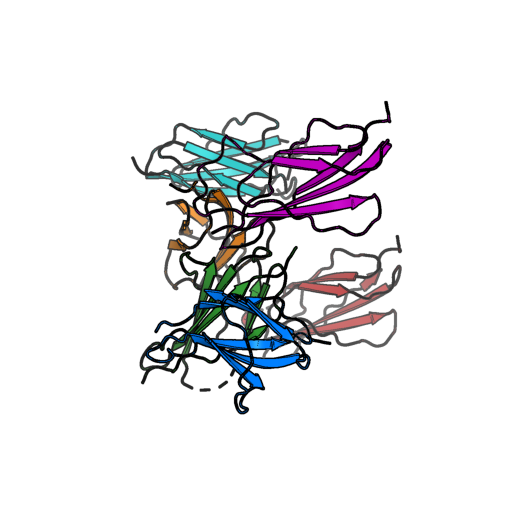4.99578 1.000 13.35875 505 VAL F N 1
ATOM 7292 C CA . VAL F 1 14 ? -7.59681 30.13419 45.98579 1.000 10.13919 505 VAL F CA 1
ATOM 7293 C C . VAL F 1 14 ? -6.21464 30.55047 46.48243 1.000 11.88816 505 VAL F C 1
ATOM 7294 O O . VAL F 1 14 ? -5.28289 30.71638 45.68421 1.000 9.70183 505 VAL F O 1
ATOM 7307 N N . THR F 1 15 ? -6.08204 30.76393 47.79948 1.000 11.17204 506 THR F N 1
ATOM 7308 C CA . THR F 1 15 ? -4.79439 31.09223 48.39255 1.000 9.57045 506 THR F CA 1
ATOM 7309 C C . THR F 1 15 ? -4.39574 29.99220 49.38161 1.000 10.23696 506 THR F C 1
ATOM 7310 O O . THR F 1 15 ? -5.06814 28.97781 49.51056 1.000 10.00528 506 THR F O 1
ATOM 7321 N N . SER F 1 16 ? -3.28642 30.21662 50.09301 1.000 7.79141 507 SER F N 1
ATOM 7322 C CA . SER F 1 16 ? -2.86532 29.29568 51.13780 1.000 7.79750 507 SER F CA 1
ATOM 7323 C C . SER F 1 16 ? -3.72435 29.40271 52.39478 1.000 9.95863 507 SER F C 1
ATOM 7324 O O . SER F 1 16 ? -3.54730 28.59377 53.30912 1.000 8.50667 507 SER F O 1
ATOM 7332 N N . SER F 1 17 ? -4.63033 30.37792 52.47217 1.000 10.47853 508 SER F N 1
ATOM 7333 C CA . SER F 1 17 ? -5.46949 30.51294 53.65238 1.000 8.87716 508 SER F CA 1
ATOM 7334 C C . SER F 1 17 ? -6.88992 30.97278 53.33734 1.000 9.35414 508 SER F C 1
ATOM 7335 O O . SER F 1 17 ? -7.66667 31.23564 54.28077 1.000 7.32618 508 SER F O 1
ATOM 7343 N N . SER F 1 18 ? -7.27627 31.06342 52.07163 1.000 6.69319 509 SER F N 1
ATOM 7344 C CA . SER F 1 18 ? -8.60314 31.57422 51.76995 1.000 8.22386 509 SER F CA 1
ATOM 7345 C C . SER F 1 18 ? -9.07293 31.10056 50.40529 1.000 12.53762 509 SER F C 1
ATOM 7346 O O . SER F 1 18 ? -8.32461 30.52010 49.61711 1.000 9.57545 509 SER F O 1
ATOM 7354 N N . VAL F 1 19 ? -10.34293 31.39800 50.13720 1.000 9.13230 510 VAL F N 1
ATOM 7355 C CA . VAL F 1 19 ? -10.98771 31.10681 48.86790 1.000 8.02987 510 VAL F CA 1
ATOM 7356 C C . VAL F 1 19 ? -12.13260 32.09583 48.73602 1.000 12.15636 510 VAL F C 1
ATOM 7357 O O . VAL F 1 19 ? -12.72741 32.51284 49.73712 1.000 10.75261 510 VAL F O 1
ATOM 7370 N N . GLN F 1 20 ? -12.44719 32.46335 47.50425 1.000 11.08855 511 GLN F N 1
ATOM 7371 C CA . GLN F 1 20 ? -13.62740 33.25475 47.20790 1.000 14.19884 511 GLN F CA 1
ATOM 7372 C C . GLN F 1 20 ? -14.69374 32.35154 46.59671 1.000 16.15873 511 GLN F C 1
ATOM 7373 O O . GLN F 1 20 ? -14.45313 31.67216 45.58198 1.000 11.85651 511 GLN F O 1
ATOM 7387 N N . LEU F 1 21 ? -15.86653 32.33778 47.21964 1.000 13.16248 512 LEU F N 1
ATOM 7388 C CA . LEU F 1 21 ? -17.01955 31.62368 46.69865 1.000 12.57325 512 LEU F CA 1
ATOM 7389 C C . LEU F 1 21 ? -17.96668 32.62493 46.04636 1.000 16.60779 512 LEU F C 1
ATOM 7390 O O . LEU F 1 21 ? -18.23627 33.68976 46.61236 1.000 15.57641 512 LEU F O 1
ATOM 7406 N N . ASN F 1 22 ? -18.44585 32.28651 44.85513 1.000 15.95669 513 ASN F N 1
ATOM 7407 C CA . ASN F 1 22 ? -19.47323 33.03916 44.14382 1.000 14.41171 513 ASN F CA 1
ATOM 7408 C C . ASN F 1 22 ? -20.63454 32.09439 43.86250 1.000 18.26740 513 ASN F C 1
ATOM 7409 O O . ASN F 1 22 ? -20.43156 30.89794 43.63053 1.000 16.88264 513 ASN F O 1
ATOM 7420 N N . TRP F 1 23 ? -21.85550 32.61798 43.88235 1.000 24.21974 514 TRP F N 1
ATOM 7421 C CA . TRP F 1 23 ? -23.00022 31.77396 43.57599 1.000 24.92026 514 TRP F CA 1
ATOM 7422 C C . TRP F 1 23 ? -24.04519 32.54155 42.78535 1.000 34.05461 514 TRP F C 1
ATOM 7423 O O . TRP F 1 23 ? -24.02560 33.77575 42.71142 1.000 20.44763 514 TRP F O 1
ATOM 7444 N N . GLU F 1 24 ? -24.95183 31.76403 42.18504 1.000 36.20973 515 GLU F N 1
ATOM 7445 C CA . GLU F 1 24 ? -26.07248 32.25390 41.39432 1.000 47.73782 515 GLU F CA 1
ATOM 7446 C C . GLU F 1 24 ? -27.30939 31.43877 41.75794 1.000 43.91107 515 GLU F C 1
ATOM 7447 O O . GLU F 1 24 ? -27.21728 30.22336 41.96538 1.000 32.28745 515 GLU F O 1
ATOM 7459 N N . ASN F 1 25 ? -28.46091 32.11882 41.79072 1.000 58.81720 516 ASN F N 1
ATOM 7460 C CA . ASN F 1 25 ? -29.68321 31.55092 42.35260 1.000 57.02851 516 ASN F CA 1
ATOM 7461 C C . ASN F 1 25 ? -29.99906 30.17754 41.77369 1.000 59.94899 516 ASN F C 1
ATOM 7462 O O . ASN F 1 25 ? -30.05472 29.17768 42.50037 1.000 64.99579 516 ASN F O 1
ATOM 7473 N N . SER F 1 26 ? -30.23538 30.12216 40.46690 1.000 51.63132 517 SER F N 1
ATOM 7474 C CA . SER F 1 26 ? -30.63874 28.89632 39.78553 1.000 59.35334 517 SER F CA 1
ATOM 7475 C C . SER F 1 26 ? -31.15410 29.23546 38.38404 1.000 63.42444 517 SER F C 1
ATOM 7476 O O . SER F 1 26 ? -31.93321 30.17755 38.21273 1.000 65.62690 517 SER F O 1
ATOM 7484 N N . GLN F 1 36 ? -32.43031 33.98333 50.69105 1.000 30.28756 527 GLN F N 1
ATOM 7485 C CA . GLN F 1 36 ? -31.32452 33.77479 51.60965 1.000 27.45671 527 GLN F CA 1
ATOM 7486 C C . GLN F 1 36 ? -30.61748 32.44576 51.32572 1.000 24.47654 527 GLN F C 1
ATOM 7487 O O . GLN F 1 36 ? -31.18473 31.55837 50.68182 1.000 21.58638 527 GLN F O 1
ATOM 7500 N N . TYR F 1 37 ? -29.39285 32.30187 51.83836 1.000 19.04271 528 TYR F N 1
ATOM 7501 C CA . TYR F 1 37 ? -28.57669 31.11754 51.64106 1.000 15.67388 528 TYR F CA 1
ATOM 7502 C C . TYR F 1 37 ? -27.98786 30.66072 52.96445 1.000 15.80938 528 TYR F C 1
ATOM 7503 O O . TYR F 1 37 ? -27.72988 31.46741 53.85692 1.000 18.19605 528 TYR F O 1
ATOM 7521 N N . LEU F 1 38 ? -27.79094 29.34508 53.07924 1.000 14.04403 529 LEU F N 1
ATOM 7522 C CA . LEU F 1 38 ? -27.09812 28.72002 54.20290 1.000 11.92811 529 LEU F CA 1
ATOM 7523 C C . LEU F 1 38 ? -25.79030 28.14573 53.66951 1.000 14.56899 529 LEU F C 1
ATOM 7524 O O . LEU F 1 38 ? -25.79402 27.41054 52.67464 1.000 9.65531 529 LEU F O 1
ATOM 7540 N N . LEU F 1 39 ? -24.68236 28.49320 54.31224 1.000 10.69547 530 LEU F N 1
ATOM 7541 C CA . LEU F 1 39 ? -23.35939 28.05521 53.90852 1.000 11.84463 530 LEU F CA 1
ATOM 7542 C C . LEU F 1 39 ? -22.72607 27.25307 55.03525 1.000 8.00646 530 LEU F C 1
ATOM 7543 O O . LEU F 1 39 ? -22.80683 27.63142 56.21193 1.000 7.95547 530 LEU F O 1
ATOM 7559 N N . GLU F 1 40 ? -22.11921 26.13006 54.66672 1.000 10.27914 531 GLU F N 1
ATOM 7560 C CA . GLU F 1 40 ? -21.36695 25.29074 55.57976 1.000 5.06476 531 GLU F CA 1
ATOM 7561 C C . GLU F 1 40 ? -20.04887 24.87867 54.93093 1.000 7.45375 531 GLU F C 1
ATOM 7562 O O . GLU F 1 40 ? -19.89466 24.88341 53.70070 1.000 8.00120 531 GLU F O 1
ATOM 7574 N N . PHE F 1 41 ? -19.07162 24.54790 55.77531 1.000 6.47533 532 PHE F N 1
ATOM 7575 C CA . PHE F 1 41 ? -17.77858 24.07764 55.29336 1.000 8.14330 532 PHE F CA 1
ATOM 7576 C C . PHE F 1 41 ? -17.25679 23.01625 56.24501 1.000 5.57494 532 PHE F C 1
ATOM 7577 O O . PHE F 1 41 ? -17.73118 22.87373 57.36480 1.000 7.28996 532 PHE F O 1
ATOM 7594 N N . ARG F 1 42 ? -16.29472 22.24210 55.75408 1.000 6.49859 533 ARG F N 1
ATOM 7595 C CA . ARG F 1 42 ? -15.63202 21.24799 56.57238 1.000 5.75323 533 ARG F CA 1
ATOM 7596 C C . ARG F 1 42 ? -14.25238 20.99424 56.00227 1.000 8.56186 533 ARG F C 1
ATOM 7597 O O . ARG F 1 42 ? -14.01395 21.15337 54.80184 1.000 6.90453 533 ARG F O 1
ATOM 7618 N N . GLY F 1 43 ? -13.34318 20.62164 56.87664 1.000 6.34060 534 GLY F N 1
ATOM 7619 C CA . GLY F 1 43 ? -12.09445 20.06680 56.44796 1.000 8.87577 534 GLY F CA 1
ATOM 7620 C C . GLY F 1 43 ? -12.23300 18.57075 56.26149 1.000 11.44781 534 GLY F C 1
ATOM 7621 O O . GLY F 1 43 ? -13.08897 17.92654 56.87305 1.000 9.99851 534 GLY F O 1
ATOM 7625 N N . ASP F 1 44 ? -11.39264 18.02967 55.37842 1.000 9.71077 535 ASP F N 1
ATOM 7626 C CA . ASP F 1 44 ? -11.23150 16.57811 55.22248 1.000 18.87170 535 ASP F CA 1
ATOM 7627 C C . ASP F 1 44 ? -12.62809 15.96693 55.09179 1.000 18.69589 535 ASP F C 1
ATOM 7628 O O . ASP F 1 44 ? -13.41769 16.43578 54.26207 1.000 18.75289 535 ASP F O 1
ATOM 7637 N N . ASN F 1 45 ? -12.96670 14.93940 55.86792 1.000 16.01767 536 ASN F N 1
ATOM 7638 C CA . ASN F 1 45 ? -14.29421 14.33548 55.88352 1.000 18.30706 536 ASN F CA 1
ATOM 7639 C C . ASN F 1 45 ? -14.93613 14.49354 57.25699 1.000 20.96458 536 ASN F C 1
ATOM 7640 O O . ASN F 1 45 ? -15.62558 13.60396 57.75033 1.000 16.41276 536 ASN F O 1
ATOM 7651 N N . LYS F 1 46 ? -14.70307 15.64518 57.87944 1.000 15.43339 537 LYS F N 1
ATOM 7652 C CA . LYS F 1 46 ? -15.14879 15.93370 59.22927 1.000 12.15353 537 LYS F CA 1
ATOM 7653 C C . LYS F 1 46 ? -16.57934 16.46864 59.21632 1.000 14.66462 537 LYS F C 1
ATOM 7654 O O . LYS F 1 46 ? -17.22208 16.57457 58.17397 1.000 12.84569 537 LYS F O 1
ATOM 7673 N N . ASP F 1 47 ? -17.10563 16.75755 60.40045 1.000 8.19141 538 ASP F N 1
ATOM 7674 C CA . ASP F 1 47 ? -18.43897 17.32893 60.50058 1.000 9.28278 538 ASP F CA 1
ATOM 7675 C C . ASP F 1 47 ? -18.48188 18.72070 59.89378 1.000 7.26292 538 ASP F C 1
ATOM 7676 O O . ASP F 1 47 ? -17.48826 19.45915 59.89123 1.000 7.21407 538 ASP F O 1
ATOM 7685 N N . TRP F 1 48 ? -19.66726 19.09518 59.42265 1.000 11.25216 539 TRP F N 1
ATOM 7686 C CA . TRP F 1 48 ? -19.86843 20.39227 58.80933 1.000 7.91369 539 TRP F CA 1
ATOM 7687 C C . TRP F 1 48 ? -20.04290 21.48249 59.84809 1.000 8.29040 539 TRP F C 1
ATOM 7688 O O . TRP F 1 48 ? -20.66465 21.27916 60.89679 1.000 9.97360 539 TRP F O 1
ATOM 7709 N N . ILE F 1 49 ? -19.55170 22.66707 59.51175 1.000 7.55707 540 ILE F N 1
ATOM 7710 C CA . ILE F 1 49 ? -19.65337 23.85801 60.34366 1.000 6.73191 540 ILE F CA 1
ATOM 7711 C C . ILE F 1 49 ? -20.44796 24.92199 59.57829 1.000 6.64293 540 ILE F C 1
ATOM 7712 O O . ILE F 1 49 ? -20.09638 25.26480 58.44185 1.000 9.57748 540 ILE F O 1
ATOM 7728 N N . LYS F 1 50 ? -21.49690 25.45354 60.20741 1.000 9.11243 541 LYS F N 1
ATOM 7729 C CA . LYS F 1 50 ? -22.34403 26.46073 59.57909 1.000 10.51446 541 LYS F CA 1
ATOM 7730 C C . LYS F 1 50 ? -21.72045 27.84649 59.69146 1.000 11.59208 541 LYS F C 1
ATOM 7731 O O . LYS F 1 50 ? -21.36534 28.29925 60.78502 1.000 9.22097 541 LYS F O 1
ATOM 7750 N N . LEU F 1 51 ? -21.62662 28.52830 58.56618 1.000 10.14105 542 LEU F N 1
ATOM 7751 C CA . LEU F 1 51 ? -20.94603 29.80354 58.45523 1.000 9.48144 542 LEU F CA 1
ATOM 7752 C C . LEU F 1 51 ? -21.96195 30.93171 58.37566 1.000 19.61301 542 LEU F C 1
ATOM 7753 O O . LEU F 1 51 ? -23.05914 30.77409 57.83308 1.000 15.33057 542 LEU F O 1
ATOM 7769 N N . HIS F 1 52 ? -21.57889 32.08007 58.91960 1.000 15.72296 543 HIS F N 1
ATOM 7770 C CA . HIS F 1 52 ? -22.34683 33.30333 58.75061 1.000 20.49813 543 HIS F CA 1
ATOM 7771 C C . HIS F 1 52 ? -21.88203 33.99988 57.48249 1.000 27.51543 543 HIS F C 1
ATOM 7772 O O . HIS F 1 52 ? -20.70022 34.32968 57.35810 1.000 24.16129 543 HIS F O 1
ATOM 7785 N N . ILE F 1 53 ? -22.81038 34.24118 56.55898 1.000 26.12981 544 ILE F N 1
ATOM 7786 C CA . ILE F 1 53 ? -22.54397 35.03470 55.36022 1.000 30.46804 544 ILE F CA 1
ATOM 7787 C C . ILE F 1 53 ? -23.45186 36.26160 55.37688 1.000 36.49797 544 ILE F C 1
ATOM 7788 O O . ILE F 1 53 ? -24.61276 36.16387 55.79714 1.000 31.88193 544 ILE F O 1
ATOM 7804 N N . PRO F 1 54 ? -22.98031 37.43181 54.95112 1.000 42.26629 545 PRO F N 1
ATOM 7805 C CA . PRO F 1 54 ? -23.86534 38.60562 54.93658 1.000 51.71834 545 PRO F CA 1
ATOM 7806 C C . PRO F 1 54 ? -24.99953 38.44824 53.93528 1.000 42.36870 545 PRO F C 1
ATOM 7807 O O . PRO F 1 54 ? -24.83059 37.88054 52.85268 1.000 37.15127 545 PRO F O 1
ATOM 7818 N N . ASN F 1 55 ? -26.16485 38.96717 54.31037 1.000 48.23390 546 ASN F N 1
ATOM 7819 C CA . ASN F 1 55 ? -27.33391 38.86965 53.44986 1.000 52.06984 546 ASN F CA 1
ATOM 7820 C C . ASN F 1 55 ? -27.11094 39.63066 52.14471 1.000 51.11338 546 ASN F C 1
ATOM 7821 O O . ASN F 1 55 ? -26.30576 40.56588 52.06276 1.000 51.44968 546 ASN F O 1
ATOM 7832 N N . ASN F 1 56 ? -27.83338 39.20445 51.11354 1.000 44.59310 547 ASN F N 1
ATOM 7833 C CA . ASN F 1 56 ? -27.95654 39.92758 49.85172 1.000 48.20990 547 ASN F CA 1
ATOM 7834 C C . ASN F 1 56 ? -26.62736 40.09682 49.12722 1.000 48.70290 547 ASN F C 1
ATOM 7835 O O . ASN F 1 56 ? -26.47151 41.02006 48.32237 1.000 49.08100 547 ASN F O 1
ATOM 7846 N N . ARG F 1 57 ? -25.65822 39.22565 49.38363 1.000 52.03879 548 ARG F N 1
ATOM 7847 C CA . ARG F 1 57 ? -24.42984 39.18464 48.60427 1.000 47.45306 548 ARG F CA 1
ATOM 7848 C C . ARG F 1 57 ? -24.35915 37.86919 47.84040 1.000 35.32485 548 ARG F C 1
ATOM 7849 O O . ARG F 1 57 ? -24.90311 36.84735 48.27028 1.000 44.45768 548 ARG F O 1
ATOM 7870 N N . LYS F 1 58 ? -23.69629 37.90919 46.69027 1.000 27.37646 549 LYS F N 1
ATOM 7871 C CA . LYS F 1 58 ? -23.53633 36.74188 45.83440 1.000 38.05923 549 LYS F CA 1
ATOM 7872 C C . LYS F 1 58 ? -22.09283 36.24328 45.83359 1.000 25.11456 549 LYS F C 1
ATOM 7873 O O . LYS F 1 58 ? -21.73592 35.38307 45.02442 1.000 21.36145 549 LYS F O 1
ATOM 7892 N N . SER F 1 59 ? -21.25007 36.78013 46.70755 1.000 28.88871 550 SER F N 1
ATOM 7893 C CA . SER F 1 59 ? -19.86376 36.35239 46.79898 1.000 26.48039 550 SER F CA 1
ATOM 7894 C C . SER F 1 59 ? -19.43749 36.49556 48.24953 1.000 31.33770 550 SER F C 1
ATOM 7895 O O . SER F 1 59 ? -20.04502 37.23483 49.02897 1.000 27.51086 550 SER F O 1
ATOM 7903 N N . PHE F 1 60 ? -18.39073 35.75720 48.60320 1.000 22.89602 551 PHE F N 1
ATOM 7904 C CA . PHE F 1 60 ? -17.94756 35.64116 49.98174 1.000 21.22821 551 PHE F CA 1
ATOM 7905 C C . PHE F 1 60 ? -16.54571 35.06220 49.99656 1.000 20.63455 551 PHE F C 1
ATOM 7906 O O . PHE F 1 60 ? -16.29806 34.02974 49.36227 1.000 18.76769 551 PHE F O 1
ATOM 7923 N N . VAL F 1 61 ? -15.62911 35.71801 50.70498 1.000 17.94674 552 VAL F N 1
ATOM 7924 C CA . VAL F 1 61 ? -14.26774 35.24701 50.90473 1.000 16.01157 552 VAL F CA 1
ATOM 7925 C C . VAL F 1 61 ? -14.18794 34.55081 52.25734 1.000 20.17921 552 VAL F C 1
ATOM 7926 O O . VAL F 1 61 ? -14.39236 35.17408 53.30937 1.000 17.04000 552 VAL F O 1
ATOM 7939 N N . LEU F 1 62 ? -13.88714 33.25855 52.23406 1.000 13.91649 553 LEU F N 1
ATOM 7940 C CA . LEU F 1 62 ? -13.63927 32.49146 53.44967 1.000 9.79396 553 LEU F CA 1
ATOM 7941 C C . LEU F 1 62 ? -12.15037 32.56791 53.76559 1.000 10.91348 553 LEU F C 1
ATOM 7942 O O . LEU F 1 62 ? -11.32502 32.04150 53.01721 1.000 10.70517 553 LEU F O 1
ATOM 7958 N N . ASN F 1 63 ? -11.80890 33.24774 54.85710 1.000 11.51890 554 ASN F N 1
ATOM 7959 C CA . ASN F 1 63 ? -10.43909 33.35959 55.33653 1.000 9.17460 554 ASN F CA 1
ATOM 7960 C C . ASN F 1 63 ? -10.20052 32.36617 56.48058 1.000 9.01340 554 ASN F C 1
ATOM 7961 O O . ASN F 1 63 ? -11.09661 31.63343 56.90791 1.000 11.93766 554 ASN F O 1
ATOM 7972 N N . GLY F 1 64 ? -8.96017 32.30479 56.94435 1.000 10.25202 555 GLY F N 1
ATOM 7973 C CA . GLY F 1 64 ? -8.62464 31.52631 58.11696 1.000 10.36798 555 GLY F CA 1
ATOM 7974 C C . GLY F 1 64 ? -8.42972 30.03930 57.91791 1.000 7.63336 555 GLY F C 1
ATOM 7975 O O . GLY F 1 64 ? -8.43636 29.30163 58.90552 1.000 8.65557 555 GLY F O 1
ATOM 7979 N N . LEU F 1 65 ? -8.21821 29.58773 56.68776 1.000 4.63301 556 LEU F N 1
ATOM 7980 C CA . LEU F 1 65 ? -8.04540 28.18126 56.36567 1.000 7.32304 556 LEU F CA 1
ATOM 7981 C C . LEU F 1 65 ? -6.57959 27.76998 56.47701 1.000 9.42864 556 LEU F C 1
ATOM 7982 O O . LEU F 1 65 ? -5.67501 28.59828 56.38778 1.000 8.20970 556 LEU F O 1
ATOM 7998 N N . ASP F 1 66 ? -6.36333 26.46531 56.66143 1.000 9.67808 557 ASP F N 1
ATOM 7999 C CA . ASP F 1 66 ? -5.03496 25.87643 56.61855 1.000 9.89405 557 ASP F CA 1
ATOM 8000 C C . ASP F 1 66 ? -4.56276 25.71078 55.17972 1.000 8.29979 557 ASP F C 1
ATOM 8001 O O . ASP F 1 66 ? -5.35930 25.50830 54.26508 1.000 7.70342 557 ASP F O 1
ATOM 8010 N N . SER F 1 67 ? -3.24916 25.80642 54.98688 1.000 6.55353 558 SER F N 1
ATOM 8011 C CA . SER F 1 67 ? -2.63371 25.61778 53.68676 1.000 8.72508 558 SER F CA 1
ATOM 8012 C C . SER F 1 67 ? -2.56132 24.13559 53.31400 1.000 11.81546 558 SER F C 1
ATOM 8013 O O . SER F 1 67 ? -2.60309 23.24798 54.16715 1.000 10.79591 558 SER F O 1
ATOM 8021 N N . SER F 1 68 ? -2.46671 23.88362 52.00618 1.000 9.41737 559 SER F N 1
ATOM 8022 C CA . SER F 1 68 ? -2.29943 22.54002 51.45789 1.000 7.58014 559 SER F CA 1
ATOM 8023 C C . SER F 1 68 ? -3.33833 21.55931 51.99357 1.000 11.48213 559 SER F C 1
ATOM 8024 O O . SER F 1 68 ? -3.02411 20.40761 52.29333 1.000 9.48707 559 SER F O 1
ATOM 8032 N N . ARG F 1 69 ? -4.58218 22.00318 52.12696 1.000 8.57426 560 ARG F N 1
ATOM 8033 C CA . ARG F 1 69 ? -5.60454 21.16623 52.74785 1.000 6.69882 560 ARG F CA 1
ATOM 8034 C C . ARG F 1 69 ? -6.89188 21.18072 51.93663 1.000 9.20953 560 ARG F C 1
ATOM 8035 O O . ARG F 1 69 ? -7.30589 22.22646 51.41320 1.000 8.94011 560 ARG F O 1
ATOM 8056 N N . ARG F 1 70 ? -7.53357 20.02441 51.85721 1.000 7.35014 561 ARG F N 1
ATOM 8057 C CA . ARG F 1 70 ? -8.78994 19.89726 51.14432 1.000 8.25657 561 ARG F CA 1
ATOM 8058 C C . ARG F 1 70 ? -9.96332 20.27906 52.03952 1.000 10.64237 561 ARG F C 1
ATOM 8059 O O . ARG F 1 70 ? -10.17424 19.67153 53.09770 1.000 11.50293 561 ARG F O 1
ATOM 8080 N N . TYR F 1 71 ? -10.73658 21.27364 51.59099 1.000 10.67374 562 TYR F N 1
ATOM 8081 C CA . TYR F 1 71 ? -11.97419 21.69076 52.22503 1.000 9.65599 562 TYR F CA 1
ATOM 8082 C C . TYR F 1 71 ? -13.14348 21.44931 51.28089 1.000 10.02828 562 TYR F C 1
ATOM 8083 O O . TYR F 1 71 ? -12.98495 21.35832 50.05447 1.000 7.16936 562 TYR F O 1
ATOM 8101 N N . GLN F 1 72 ? -14.33096 21.36691 51.86215 1.000 9.98221 563 GLN F N 1
ATOM 8102 C CA . GLN F 1 72 ? -15.56200 21.32700 51.08541 1.000 9.17458 563 GLN F CA 1
ATOM 8103 C C . GLN F 1 72 ? -16.46840 22.43837 51.58705 1.000 11.60964 563 GLN F C 1
ATOM 8104 O O . GLN F 1 72 ? -16.47395 22.75600 52.78189 1.000 8.46931 563 GLN F O 1
ATOM 8118 N N . LEU F 1 73 ? -17.17695 23.07006 50.64705 1.000 9.51085 564 LEU F N 1
ATOM 8119 C CA . LEU F 1 73 ? -18.19214 24.06415 50.93173 1.000 8.89831 564 LEU F CA 1
ATOM 8120 C C . LEU F 1 73 ? -19.50607 23.52516 50.38898 1.000 12.12841 564 LEU F C 1
ATOM 8121 O O . LEU F 1 73 ? -19.53145 22.85962 49.34860 1.000 10.99064 564 LEU F O 1
ATOM 8137 N N . ARG F 1 74 ? -20.59532 23.79844 51.08509 1.000 9.38217 565 ARG F N 1
ATOM 8138 C CA . ARG F 1 74 ? -21.91410 23.39594 50.60765 1.000 9.30404 565 ARG F CA 1
ATOM 8139 C C . ARG F 1 74 ? -22.83872 24.57985 50.83172 1.000 10.57849 565 ARG F C 1
ATOM 8140 O O . ARG F 1 74 ? -22.79730 25.22179 51.88764 1.000 9.49830 565 ARG F O 1
ATOM 8161 N N . LEU F 1 75 ? -23.65894 24.87936 49.82176 1.000 8.68099 566 LEU F N 1
ATOM 8162 C CA . LEU F 1 75 ? -24.55206 26.03157 49.85558 1.000 10.15137 566 LEU F CA 1
ATOM 8163 C C . LEU F 1 75 ? -25.94828 25.59910 49.44229 1.000 11.33536 566 LEU F C 1
ATOM 8164 O O . LEU F 1 75 ? -26.10827 24.88447 48.44880 1.000 12.88527 566 LEU F O 1
ATOM 8180 N N . ALA F 1 76 ? -26.95111 26.05518 50.20401 1.000 12.90876 567 ALA F N 1
ATOM 8181 C CA . ALA F 1 76 ? -28.36245 25.80834 49.93055 1.000 13.87642 567 ALA F CA 1
ATOM 8182 C C . ALA F 1 76 ? -29.12814 27.11935 50.00870 1.000 11.33186 567 ALA F C 1
ATOM 8183 O O . ALA F 1 76 ? -28.81993 27.98655 50.84321 1.000 13.26939 567 ALA F O 1
ATOM 8190 N N . ALA F 1 77 ? -30.08795 27.27740 49.10391 1.000 13.38696 568 ALA F N 1
ATOM 8191 C CA . ALA F 1 77 ? -31.06086 28.34885 49.20829 1.000 12.60773 568 ALA F CA 1
ATOM 8192 C C . ALA F 1 77 ? -32.16068 27.94435 50.18766 1.000 13.05740 568 ALA F C 1
ATOM 8193 O O . ALA F 1 77 ? -32.46967 26.76272 50.36341 1.000 16.74977 568 ALA F O 1
ATOM 8200 N N . TYR F 1 78 ? -32.73808 28.92848 50.85111 1.000 12.37694 569 TYR F N 1
ATOM 8201 C CA . TYR F 1 78 ? -33.87873 28.66846 51.71142 1.000 14.27157 569 TYR F CA 1
ATOM 8202 C C . TYR F 1 78 ? -34.83145 29.84404 51.58711 1.000 19.72853 569 TYR F C 1
ATOM 8203 O O . TYR F 1 78 ? -34.49599 30.89661 51.03702 1.000 17.35156 569 TYR F O 1
ATOM 8221 N N . ASN F 1 79 ? -36.05322 29.61798 52.03837 1.000 19.33383 570 ASN F N 1
ATOM 8222 C CA . ASN F 1 79 ? -37.06652 30.65345 52.09336 1.000 17.33461 570 ASN F CA 1
ATOM 8223 C C . ASN F 1 79 ? -37.93708 30.37052 53.31013 1.000 18.42798 570 ASN F C 1
ATOM 8224 O O . ASN F 1 79 ? -37.65247 29.46111 54.09987 1.000 16.67041 570 ASN F O 1
ATOM 8235 N N . ARG F 1 80 ? -39.00853 31.15082 53.45600 1.000 18.03898 571 ARG F N 1
ATOM 8236 C CA . ARG F 1 80 ? -39.88772 31.00926 54.60823 1.000 22.59702 571 ARG F CA 1
ATOM 8237 C C . ARG F 1 80 ? -40.44557 29.60001 54.76633 1.000 19.86921 571 ARG F C 1
ATOM 8238 O O . ARG F 1 80 ? -40.88781 29.24225 55.86194 1.000 24.65272 571 ARG F O 1
ATOM 8259 N N . TYR F 1 81 ? -40.46323 28.79919 53.69995 1.000 17.26594 572 TYR F N 1
ATOM 8260 C CA . TYR F 1 81 ? -41.09406 27.48788 53.75709 1.000 16.95234 572 TYR F CA 1
ATOM 8261 C C . TYR F 1 81 ? -40.10728 26.34934 53.93715 1.000 22.29861 572 TYR F C 1
ATOM 8262 O O . TYR F 1 81 ? -40.53377 25.22229 54.21813 1.000 18.65229 572 TYR F O 1
ATOM 8280 N N . GLY F 1 82 ? -38.82016 26.60640 53.79935 1.000 19.08884 573 GLY F N 1
ATOM 8281 C CA . GLY F 1 82 ? -37.82605 25.58716 54.05504 1.000 19.84989 573 GLY F CA 1
ATOM 8282 C C . GLY F 1 82 ? -36.60103 25.79646 53.19093 1.000 19.93361 573 GLY F C 1
ATOM 8283 O O . GLY F 1 82 ? -36.36865 26.88025 52.65335 1.000 16.46072 573 GLY F O 1
ATOM 8287 N N . ARG F 1 83 ? -35.85739 24.70978 53.05810 1.000 15.92166 574 ARG F N 1
ATOM 8288 C CA . ARG F 1 83 ? -34.49046 24.70642 52.56458 1.000 16.12507 574 ARG F CA 1
ATOM 8289 C C . ARG F 1 83 ? -34.40429 23.86888 51.30409 1.000 13.88746 574 ARG F C 1
ATOM 8290 O O . ARG F 1 83 ? -34.98894 22.78530 51.23753 1.000 15.43000 574 ARG F O 1
ATOM 8311 N N . GLY F 1 84 ? -33.69117 24.38491 50.30184 1.000 10.65073 575 GLY F N 1
ATOM 8312 C CA . GLY F 1 84 ? -33.36800 23.60736 49.13380 1.000 12.19612 575 GLY F CA 1
ATOM 8313 C C . GLY F 1 84 ? -32.27172 22.60007 49.43627 1.000 12.86932 575 GLY F C 1
ATOM 8314 O O . GLY F 1 84 ? -31.82708 22.41728 50.56882 1.000 12.23850 575 GLY F O 1
ATOM 8318 N N . ASP F 1 85 ? -31.84216 21.90881 48.39078 1.000 12.02222 576 ASP F N 1
ATOM 8319 C CA . ASP F 1 85 ? -30.72734 20.98415 48.50483 1.000 15.23676 576 ASP F CA 1
ATOM 8320 C C . ASP F 1 85 ? -29.39996 21.74061 48.43960 1.000 15.83059 576 ASP F C 1
ATOM 8321 O O . ASP F 1 85 ? -29.32685 22.86782 47.93885 1.000 11.45193 576 ASP F O 1
ATOM 8330 N N . PHE F 1 86 ? -28.34675 21.10240 48.98030 1.000 12.19492 577 PHE F N 1
ATOM 8331 C CA . PHE F 1 86 ? -27.01819 21.70845 49.02760 1.000 17.20811 577 PHE F CA 1
ATOM 8332 C C . PHE F 1 86 ? -26.26549 21.49095 47.72243 1.000 14.94561 577 PHE F C 1
ATOM 8333 O O . PHE F 1 86 ? -26.23974 20.37827 47.18632 1.000 15.09187 577 PHE F O 1
ATOM 8350 N N . ALA F 1 87 ? -25.65109 22.55457 47.20521 1.000 13.76299 578 ALA F N 1
ATOM 8351 C CA . ALA F 1 87 ? -24.62890 22.43268 46.16607 1.000 14.36567 578 ALA F CA 1
ATOM 8352 C C . ALA F 1 87 ? -23.27814 22.33889 46.86934 1.000 11.67886 578 ALA F C 1
ATOM 8353 O O . ALA F 1 87 ? -23.01443 23.11410 47.78960 1.000 10.45473 578 ALA F O 1
ATOM 8360 N N . VAL F 1 88 ? -22.44883 21.38562 46.46187 1.000 10.53412 579 VAL F N 1
ATOM 8361 C CA . VAL F 1 88 ? -21.20226 21.07276 47.15310 1.000 14.04015 579 VAL F CA 1
ATOM 8362 C C . VAL F 1 88 ? -20.03101 21.32978 46.21583 1.000 16.14927 579 VAL F C 1
ATOM 8363 O O . VAL F 1 88 ? -20.11226 21.04969 45.01512 1.000 15.88640 579 VAL F O 1
ATOM 8376 N N . ILE F 1 89 ? -18.93052 21.83206 46.76853 1.000 11.78772 580 ILE F N 1
ATOM 8377 C CA . ILE F 1 89 ? -17.70326 22.05980 46.00462 1.000 10.68721 580 ILE F CA 1
ATOM 8378 C C . ILE F 1 89 ? -16.51972 21.72151 46.89890 1.000 10.06810 580 ILE F C 1
ATOM 8379 O O . ILE F 1 89 ? -16.54774 21.98448 48.10271 1.000 12.60471 580 ILE F O 1
ATOM 8395 N N . GLY F 1 90 ? -15.50611 21.09480 46.32392 1.000 13.07852 581 GLY F N 1
ATOM 8396 C CA . GLY F 1 90 ? -14.29256 20.76565 47.04549 1.000 11.35737 581 GLY F CA 1
ATOM 8397 C C . GLY F 1 90 ? -13.10378 21.46146 46.41041 1.000 14.52859 581 GLY F C 1
ATOM 8398 O O . GLY F 1 90 ? -13.07148 21.68971 45.19880 1.000 11.93937 581 GLY F O 1
ATOM 8402 N N . PHE F 1 91 ? -12.11929 21.79292 47.23741 1.000 8.95764 582 PHE F N 1
ATOM 8403 C CA . PHE F 1 91 ? -10.90129 22.40351 46.73311 1.000 9.44407 582 PHE F CA 1
ATOM 8404 C C . PHE F 1 91 ? -9.79633 22.22192 47.76060 1.000 10.68306 582 PHE F C 1
ATOM 8405 O O . PHE F 1 91 ? -10.05134 22.00738 48.95011 1.000 11.52035 582 PHE F O 1
ATOM 8422 N N . THR F 1 92 ? -8.56106 22.34298 47.28500 1.000 8.75646 583 THR F N 1
ATOM 8423 C CA . THR F 1 92 ? -7.37470 22.30085 48.13366 1.000 7.48294 583 THR F CA 1
ATOM 8424 C C . THR F 1 92 ? -6.72928 23.67664 48.13947 1.000 10.83400 583 THR F C 1
ATOM 8425 O O . THR F 1 92 ? -6.49989 24.26480 47.07590 1.000 8.71953 583 THR F O 1
ATOM 8436 N N . THR F 1 93 ? -6.46026 24.18971 49.33508 1.000 7.45421 584 THR F N 1
ATOM 8437 C CA . THR F 1 93 ? -5.76239 25.44956 49.47420 1.000 7.15661 584 THR F CA 1
ATOM 8438 C C . THR F 1 93 ? -4.34341 25.31070 48.93724 1.000 10.10024 584 THR F C 1
ATOM 8439 O O . THR F 1 93 ? -3.78691 24.20810 48.86672 1.000 8.35047 584 THR F O 1
ATOM 8450 N N . ALA F 1 94 ? -3.76890 26.45248 48.54489 1.000 11.87430 585 ALA F N 1
ATOM 8451 C CA . ALA F 1 94 ? -2.42108 26.49494 47.99594 1.000 13.40423 585 ALA F CA 1
ATOM 8452 C C . ALA F 1 94 ? -1.39628 26.19911 49.08204 1.000 9.61080 585 ALA F C 1
ATOM 8453 O O . ALA F 1 94 ? -1.67376 26.30349 50.27726 1.000 8.19363 585 ALA F O 1
ATOM 8460 N N . HIS F 1 95 ? -0.19241 25.82865 48.64282 1.000 10.97217 586 HIS F N 1
ATOM 8461 C CA . HIS F 1 95 ? 0.89661 25.56102 49.56707 1.000 10.41414 586 HIS F CA 1
ATOM 8462 C C . HIS F 1 95 ? 1.39911 26.85107 50.21155 1.000 13.30910 586 HIS F C 1
ATOM 8463 O O . HIS F 1 95 ? 1.19770 27.95758 49.70539 1.000 13.30737 586 HIS F O 1
ATOM 8476 N N . LYS F 1 96 ? 2.05164 26.67877 51.35639 1.000 15.11645 587 LYS F N 1
ATOM 8477 C CA . LYS F 1 96 ? 2.88359 27.66499 52.02415 1.000 30.59773 587 LYS F CA 1
ATOM 8478 C C . LYS F 1 96 ? 2.04385 28.64657 52.80644 1.000 35.22682 587 LYS F C 1
ATOM 8479 O O . LYS F 1 96 ? 2.04815 28.58160 54.04070 1.000 41.58733 587 LYS F O 1
#

Sequence (531 aa):
PPLPSISISHVTSSSVQLNWEQYLLEFRGDNKDWIKLHIPNNRKSFVLNGLDSSRRYQLRLAAYNRYGRGDFAVIGFTTAHKSPPLPSISISHVTSSSVQLNWENQYLLEFRGDNKDWIKLHIPNNRKSFVLNGLDSSRRYQLRLAAYNRYGRGDFAVIGFTTAHKEASPPLPSISISHVTSSSVQLNWETIKQYLLEFRGDNKDWIKLHIPNNRKSFVLNGLDSSSRRYQLRLAAYNRYGRGDFAVIGFTTAHKASPPLPSISIISHVTSSSVQLNWENVPASTIKQYLLEFRGDNKDWIKLHIPNNRKSFVLNGLDSSRRYQLRLAAYNRYGRGDFAVIIGFTTAHKEGASPPLPSISIISHVTSSSVQLNWENSQAVPASTIKQYLLEFRGDNKDWIKLHIPNNRKSFVLNGLDSSRRYQLRLAAYNRYGRGDFAVIGFTTAHKEGASPPLPSISISHVTSSSVQLNWENSQYLLEFRGDNKDWIKLHIPNNRKSFVLNGLDSSRRYQLRLAAYNRYGRGDFAVIGFTTAHK

Nearest PDB structures (foldseek):
  7y8i-assembly6_F  TM=1.012E+00  e=5.674E-16  Chelicerata
  7y8i-assembly2_B  TM=9.948E-01  e=3.899E-14  Chelicerata
  7y8i-assembly1_A  TM=9.969E-01  e=1.462E-13  Chelicerata
  7y8i-assembly4_D  TM=9.693E-01  e=1.248E-13  Chelicerata
  7y8i-assembly5_E  TM=9.408E-01  e=8.372E-13  Chelicerata

Solvent-accessible surface area: 29607 Å² total; per-residue (Å²): 86,102,115,12,59,14,5,0,9,96,19,58,37,50,13,1,38,0,42,2,108,124,44,25,0,6,30,49,9,48,133,127,128,64,94,152,40,155,18,63,89,138,90,114,27,30,72,11,99,74,14,78,48,58,87,81,12,26,0,52,0,0,17,82,67,111,201,26,106,8,107,33,13,66,4,5,0,29,3,38,102,206,80,21,92,95,6,48,14,12,1,9,106,36,58,33,34,12,0,40,2,45,14,117,87,140,65,18,0,8,8,63,6,65,152,57,85,57,10,98,5,78,18,46,87,154,129,145,29,30,70,3,60,9,2,7,31,60,52,99,12,39,2,51,0,0,10,95,72,88,145,8,111,3,105,37,8,75,2,1,1,30,4,40,130,115,221,109,50,8,110,101,15,69,14,3,0,8,91,19,60,36,36,14,1,38,0,41,11,155,156,64,146,85,46,26,1,5,8,54,5,21,114,39,78,53,10,98,6,72,31,56,123,115,104,93,22,25,66,2,58,9,2,21,26,7,7,38,14,23,0,54,0,0,3,59,24,123,150,28,109,5,104,34,7,70,2,6,0,29,2,40,73,146,109,51,4,68,89,5,70,39,69,50,42,136,60,59,26,48,11,0,46,1,51,2,101,60,84,64,45,108,40,22,140,105,33,21,0,6,30,55,8,76,131,129,127,68,98,146,36,162,24,36,105,142,146,98,38,37,70,13,101,74,14,77,27,58,86,142,12,48,1,57,0,0,0,62,8,127,149,27,104,9,103,39,7,82,65,31,20,71,4,40,143,160,207,20,50,26,8,111,99,17,68,43,67,58,43,132,64,56,19,44,12,1,45,2,32,10,85,78,103,162,58,106,123,62,104,28,143,53,56,48,59,3,11,30,57,7,53,147,126,130,64,96,166,40,161,23,56,104,131,121,104,24,32,61,11,101,74,13,75,33,64,85,121,12,31,2,48,1,0,4,66,14,146,31,8,44,6,92,28,10,84,55,33,15,74,4,40,146,106,226,53,97,79,19,71,92,5,55,19,12,3,12,130,36,57,38,50,12,1,41,3,40,3,94,91,101,108,29,32,0,8,31,39,10,62,119,124,130,67,98,142,36,157,22,50,102,146,123,80,37,41,71,17,99,74,14,75,45,58,73,70,12,13,1,57,0,0,7,84,53,204,175,35,117,3,74,36,11,71,3,0,0,35,3,44,110,213

Secondary structure (DSSP, 8-state):
-----EEEE---SS-EEEEE--EEEEEEETTS--EEE---SS-SEEEE--PPTT-EEEEEEEEEETTEE-PPEEEEEEPPP-/-----EEEEE---SS-EEEEEE--EEEEEEETTS--EEE---TT-SEEEE--PPTT-EEEEEEEEB-SS-B-PPEEEEEEPPPP-/-PPPPPP-EEE---SS-EEEE-----EEEEEEEETTS--EEBP--TT-SEEEE--PPTTBEEEEEEEEEETTEE-PPEEEEEEPPP-/----PPEEEEE---SS-EEEEEE---GGGEEEEEEEEEETTSPPEEEP--TT-SEEEE--PPTT-EEEEEEEEEETTEE-PPEEEEEEPPPP-/-PPPPPP--EEE---SS-EEEE---TTSPPPSS--EEEEEEEETTSPPEEEP--TT-SEEEE-SPPTT-EEEEEEEEEETTEE-PPEEEEEEPPPP-/--SS-PPEEEEE---SS-EEEEEE---EEEEEEETT---EEE---TT-SEEEE--PPTT-EEEEEEEEEETTEE-PPEEEEEEPPP-

Radius of gyration: 27.69 Å; Cα contacts (8 Å, |Δi|>4): 1413; chains: 6; bounding box: 73×88×71 Å

InterPro domains:
  IPR003598 Immunoglobulin subtype 2 [SM00408] (16-84)
  IPR003598 Immunoglobulin subtype 2 [SM00408] (110-180)
  IPR003598 Immunoglobulin subtype 2 [SM00408] (207-280)
  IPR003599 Immunoglobulin domain subtype [SM00409] (10-95)
  IPR003599 Immunoglobulin domain subtype [SM00409] (104-192)
  IPR003599 Immunoglobulin domain subtype [SM00409] (201-291)
  IPR003961 Fibronectin type III [PF00041] (295-383)
  IPR003961 Fibronectin type III [PF00041] (394-487)
  IPR003961 Fibronectin type III [PF00041] (497-576)
  IPR003961 Fibronectin type III [PS50853] (296-389)
  IPR003961 Fibronectin type III [PS50853] (394-492)
  IPR003961 Fibronectin type III [PS50853] (495-588)
  IPR003961 Fibronectin type III [SM00060] (294-376)
  IPR003961 Fibronectin type III [SM00060] (392-479)
  IPR003961 Fibronectin type III [SM00060] (494-575)
  IPR003961 Fibronectin type III [cd00063] (294-386)
  IPR003961 Fibronectin type III [cd00063] (393-488)
  IPR003961 Fibronectin type III [cd00063] (494-584)
  IPR007110 Immunoglobulin-like domain [PS50835] (4-93)
  IPR007110 Immunoglobulin-like domain [PS50835] (98-190)

Foldseek 3Di:
DDEWDKDWDDQAQFKIKIFTPVKWKWKDFPPDDIDTDDDDPPDGMDMDGGHHGQGKMKMWMWDADPVGTDDIDMDIDTGHHD/DFEEKDKDWDDFAQFKIKIFIGSVKWKWKDFPPDDIDTDDDDPPDRMDMDGGHHGQGKMKMWMWDADVVGIYDIDMDMDHGHHDD/DWDEAFDKDWDPQAQFKIKIFRPCFPAKWKWKFFPPDDIDTDDDDRPGRMDMDGGHHGQGKMKMWMWIGHPVGIYDIDMDIDTHHHD/DAFEEKDKDWDDFAQFKIKIFIDGPPRVQFPDKWKWKDFPPDDIDTDDDDPPGRMDMDGGHHGQTKMKMWMWTGGPVGIYDIDMDMDHGHHDD/DDWDEAFDWDWDDFAQFKIKIAGDDPPDDPDPFAKAKWKWKDFPPDDIDTDDDDRPHRMDMDGGHHGQGKMKMWMWIGGPVGIYDIDMDMDHGHHDD/DPPPHEKDKDWDDFAQFKIKIFIDRVQKWKWKDWDPDDIDTDDDDPPDRMDMDGGHHGQTKMKMWMWDADPVGIHGIDMDIDHGHHD